Protein AF-A0A8H7SNB1-F1 (afdb_monomer)

Sequence (546 aa):
MLSEKTIDQMPLPWLPLPITQSSLSDVARQRYDGPSFDQEWKDLRFIPWQFFYLDYHHLQQDIVYGNIVKRLETEWNKVYEFYILKRGEIERRIESTRTTRNEQELKTLVIDIHQLYHFAKLNYCGFLRLFMQYDRLFGSNTAKNMSFRKKKQVHPLSNSNSSCTLSTMSSCETALSTQLGLPKHEKTIKKYWVHPDNIVEVMLFMSTNKMVLQDQSNNPSSTYTAVDEVGHPQGIKSKLAAKSTQSIHHIEANPAKEPTGRLKVTTTYMDTVDLNDYTDRIICKPIKTTRVREFETINSKEEKDTYISVEQKVYYNGQQNHTYKGYKGFGKEPQQNYDPSEQHDWIQQRVWLKSKHVEQWINGDYSISNVLNKPSCQYRTDGLPTITTRDKNRMENTCLQMQNELHNQIKTPILKTTQYRTVYTSNKVTVSIDTDISISSGKELIRFPYCIVQVEQSSQPEPDWIRTFTCNAMLEPVHDFSLYLHGVGTLLDDRVHVFPSWFSKMEILDIRHTEYRGSLLFVEEEKATSEIQILLLLSLLATKMK

Radius of gyration: 26.63 Å; Cα contacts (8 Å, |Δi|>4): 645; chains: 1; bounding box: 65×70×78 Å

Mean predicted aligned error: 14.79 Å

Organism: NCBI:txid101142

Structure (mmCIF, N/CA/C/O backbone):
data_AF-A0A8H7SNB1-F1
#
_entry.id   AF-A0A8H7SNB1-F1
#
loop_
_atom_site.group_PDB
_atom_site.id
_atom_site.type_symbol
_atom_site.label_atom_id
_atom_site.label_alt_id
_atom_site.label_comp_id
_atom_site.label_asym_id
_atom_site.label_entity_id
_atom_site.label_seq_id
_atom_site.pdbx_PDB_ins_code
_atom_site.Cartn_x
_atom_site.Cartn_y
_atom_site.Cartn_z
_atom_site.occupancy
_atom_site.B_iso_or_equiv
_atom_site.auth_seq_id
_atom_site.auth_comp_id
_atom_site.auth_asym_id
_atom_site.auth_atom_id
_atom_site.pdbx_PDB_model_num
ATOM 1 N N . MET A 1 1 ? 27.249 13.921 9.015 1.00 33.84 1 MET A N 1
ATOM 2 C CA . MET A 1 1 ? 26.714 12.615 9.476 1.00 33.84 1 MET A CA 1
ATOM 3 C C . MET A 1 1 ? 25.543 12.199 8.582 1.00 33.84 1 MET A C 1
ATOM 5 O O . MET A 1 1 ? 24.408 12.187 9.033 1.00 33.84 1 MET A O 1
ATOM 9 N N . LEU A 1 2 ? 25.811 11.955 7.294 1.00 38.81 2 LEU A N 1
ATOM 10 C CA . LEU A 1 2 ? 24.804 11.926 6.218 1.00 38.81 2 LEU A CA 1
ATOM 11 C C . LEU A 1 2 ? 24.776 10.609 5.413 1.00 38.81 2 LEU A C 1
ATOM 13 O O . LEU A 1 2 ? 23.837 10.398 4.657 1.00 38.81 2 LEU A O 1
ATOM 17 N N . SER A 1 3 ? 25.778 9.732 5.550 1.00 46.28 3 SER A N 1
ATOM 18 C CA . SER A 1 3 ? 26.005 8.651 4.578 1.00 46.28 3 SER A CA 1
ATOM 19 C C . SER A 1 3 ? 25.437 7.296 4.992 1.00 46.28 3 SER A C 1
ATOM 21 O O . SER A 1 3 ? 24.717 6.683 4.219 1.00 46.28 3 SER A O 1
ATOM 23 N N . GLU A 1 4 ? 25.714 6.839 6.212 1.00 40.28 4 GLU A N 1
ATOM 24 C CA . GLU A 1 4 ? 25.481 5.438 6.594 1.00 40.28 4 GLU A CA 1
ATOM 25 C C . GLU A 1 4 ? 23.987 5.083 6.602 1.00 40.28 4 GLU A C 1
ATOM 27 O O . GLU A 1 4 ? 23.561 4.147 5.937 1.00 40.28 4 GLU A O 1
ATOM 32 N N . LYS A 1 5 ? 23.160 5.929 7.233 1.00 47.19 5 LYS A N 1
ATOM 33 C CA . LYS A 1 5 ? 21.711 5.706 7.288 1.00 47.19 5 LYS A CA 1
ATOM 34 C C . LYS A 1 5 ? 21.010 5.883 5.950 1.00 47.19 5 LYS A C 1
ATOM 36 O O . LYS A 1 5 ? 19.966 5.288 5.803 1.00 47.19 5 LYS A O 1
ATOM 41 N N . THR A 1 6 ? 21.499 6.711 5.031 1.00 52.19 6 THR A N 1
ATOM 42 C CA . THR A 1 6 ? 20.828 6.971 3.740 1.00 52.19 6 THR A CA 1
ATOM 43 C C . THR A 1 6 ? 21.035 5.815 2.768 1.00 52.19 6 THR A C 1
ATOM 45 O O . THR A 1 6 ? 20.132 5.435 2.027 1.00 52.19 6 THR A O 1
ATOM 48 N N . ILE A 1 7 ? 22.234 5.239 2.813 1.00 50.09 7 ILE A N 1
ATOM 49 C CA . ILE A 1 7 ? 22.653 4.095 2.012 1.00 50.09 7 ILE A CA 1
ATOM 50 C C . ILE A 1 7 ? 21.791 2.864 2.301 1.00 50.09 7 ILE A C 1
ATOM 52 O O . ILE A 1 7 ? 21.286 2.241 1.370 1.00 50.09 7 ILE A O 1
ATOM 56 N N . ASP A 1 8 ? 21.547 2.568 3.578 1.00 50.00 8 ASP A N 1
ATOM 57 C CA . ASP A 1 8 ? 20.754 1.402 3.992 1.00 50.00 8 ASP A CA 1
ATOM 58 C C . ASP A 1 8 ? 19.264 1.504 3.592 1.00 50.00 8 ASP A C 1
ATOM 60 O O . ASP A 1 8 ? 18.496 0.567 3.791 1.00 50.00 8 ASP A O 1
ATOM 64 N N . GLN A 1 9 ? 18.837 2.645 3.038 1.00 54.03 9 GLN A N 1
ATOM 65 C CA . GLN A 1 9 ? 17.448 2.955 2.670 1.00 54.03 9 GLN A CA 1
ATOM 66 C C . GLN A 1 9 ? 17.226 3.017 1.161 1.00 54.03 9 GLN A C 1
ATOM 68 O O . GLN A 1 9 ? 16.135 3.376 0.707 1.00 54.03 9 GLN A O 1
ATOM 73 N N . MET A 1 10 ? 18.264 2.739 0.373 1.00 59.09 10 MET A N 1
ATOM 74 C CA . MET A 1 10 ? 18.165 2.757 -1.077 1.00 59.09 10 MET A CA 1
ATOM 75 C C . MET A 1 10 ? 17.344 1.559 -1.567 1.00 59.09 10 MET A C 1
ATOM 77 O O . MET A 1 10 ? 17.513 0.449 -1.063 1.00 59.09 10 MET A O 1
ATOM 81 N N . PRO A 1 11 ? 16.478 1.737 -2.579 1.00 53.72 11 PRO A N 1
ATOM 82 C CA . PRO A 1 11 ? 15.533 0.712 -3.021 1.00 53.72 11 PRO A CA 1
ATOM 83 C C . PRO A 1 11 ? 16.190 -0.438 -3.808 1.00 53.72 11 PRO A C 1
ATOM 85 O O . PRO A 1 11 ? 15.500 -1.157 -4.524 1.00 53.72 11 PRO A O 1
ATOM 88 N N . LEU A 1 12 ? 17.508 -0.649 -3.699 1.00 55.16 12 LEU A N 1
ATOM 89 C CA . LEU A 1 12 ? 18.220 -1.719 -4.409 1.00 55.16 12 LEU A CA 1
ATOM 90 C C . LEU A 1 12 ? 17.665 -3.129 -4.153 1.00 55.16 12 LEU A C 1
ATOM 92 O O . LEU A 1 12 ? 17.564 -3.885 -5.120 1.00 55.16 12 LEU A O 1
ATOM 96 N N . PRO A 1 13 ? 17.228 -3.501 -2.930 1.00 48.88 13 PRO A N 1
ATOM 97 C CA . PRO A 1 13 ? 16.594 -4.800 -2.705 1.00 48.88 13 PRO A CA 1
ATOM 98 C C . PRO A 1 13 ? 15.229 -4.936 -3.402 1.00 48.88 13 PRO A C 1
ATOM 100 O O . PRO A 1 13 ? 14.665 -6.028 -3.446 1.00 48.88 13 PRO A O 1
ATOM 103 N N . TRP A 1 14 ? 14.661 -3.824 -3.880 1.00 48.59 14 TRP A N 1
ATOM 104 C CA . TRP A 1 14 ? 13.308 -3.715 -4.435 1.00 48.59 14 TRP A CA 1
ATOM 105 C C . TRP A 1 14 ? 13.299 -3.403 -5.925 1.00 48.59 14 TRP A C 1
ATOM 107 O O . TRP A 1 14 ? 12.234 -3.470 -6.535 1.00 48.59 14 TRP A O 1
ATOM 117 N N . LEU A 1 15 ? 14.452 -3.056 -6.503 1.00 54.25 15 LEU A N 1
ATOM 118 C CA . LEU A 1 15 ? 14.613 -2.942 -7.942 1.00 54.25 15 LEU A CA 1
ATOM 119 C C . LEU A 1 15 ? 14.176 -4.282 -8.530 1.00 54.25 15 LEU A C 1
ATOM 121 O O . LEU A 1 15 ? 14.821 -5.301 -8.253 1.00 54.25 15 LEU A O 1
ATOM 125 N N . PRO A 1 16 ? 13.042 -4.320 -9.251 1.00 45.22 16 PRO A N 1
ATOM 126 C CA . PRO A 1 16 ? 12.511 -5.576 -9.715 1.00 45.22 16 PRO A CA 1
ATOM 127 C C . PRO A 1 16 ? 13.561 -6.174 -10.641 1.00 45.22 16 PRO A C 1
ATOM 129 O O . PRO A 1 16 ? 13.802 -5.682 -11.740 1.00 45.22 16 PRO A O 1
ATOM 132 N N . LEU A 1 17 ? 14.168 -7.282 -10.216 1.00 42.25 17 LEU A N 1
ATOM 133 C CA . LEU A 1 17 ? 14.516 -8.278 -11.207 1.00 42.25 17 LEU A CA 1
ATOM 134 C C . LEU A 1 17 ? 13.195 -8.590 -11.933 1.00 42.25 17 LEU A C 1
ATOM 136 O O . LEU A 1 17 ? 12.151 -8.678 -11.273 1.00 42.25 17 LEU A O 1
ATOM 140 N N . PRO A 1 18 ? 13.185 -8.714 -13.262 1.00 37.28 18 PRO A N 1
ATOM 141 C CA . PRO A 1 18 ? 11.993 -9.095 -14.004 1.00 37.28 18 PRO A CA 1
ATOM 142 C C . PRO A 1 18 ? 11.629 -10.561 -13.701 1.00 37.28 18 PRO A C 1
ATOM 144 O O . PRO A 1 18 ? 11.776 -11.432 -14.547 1.00 37.28 18 PRO A O 1
ATOM 147 N N . ILE A 1 19 ? 11.203 -10.862 -12.470 1.00 36.16 19 ILE A N 1
ATOM 148 C CA . ILE A 1 19 ? 10.857 -12.215 -12.014 1.00 36.16 19 ILE A CA 1
ATOM 149 C C . ILE A 1 19 ? 9.341 -12.382 -11.914 1.00 36.16 19 ILE A C 1
ATOM 151 O O . ILE A 1 19 ? 8.824 -13.465 -12.171 1.00 36.16 19 ILE A O 1
ATOM 155 N N . THR A 1 20 ? 8.591 -11.326 -11.578 1.00 37.16 20 THR A N 1
ATOM 156 C CA . THR A 1 20 ? 7.128 -11.408 -11.484 1.00 37.16 20 THR A CA 1
ATOM 157 C C . THR A 1 20 ? 6.469 -10.786 -12.709 1.00 37.16 20 THR A C 1
ATOM 159 O O . THR A 1 20 ? 6.190 -9.592 -12.789 1.00 37.16 20 THR A O 1
ATOM 162 N N . GLN A 1 21 ? 6.150 -11.664 -13.661 1.00 36.19 21 GLN A N 1
ATOM 163 C CA . GLN A 1 21 ? 5.375 -11.397 -14.875 1.00 36.19 21 GLN A CA 1
ATOM 164 C C . GLN A 1 21 ? 4.120 -10.537 -14.622 1.00 36.19 21 GLN A C 1
ATOM 166 O O . GLN A 1 21 ? 3.699 -9.794 -15.499 1.00 36.19 21 GLN A O 1
ATOM 171 N N . SER A 1 22 ? 3.518 -10.594 -13.427 1.00 38.47 22 SER A N 1
ATOM 172 C CA . SER A 1 22 ? 2.192 -10.030 -13.169 1.00 38.47 22 SER A CA 1
ATOM 173 C C . SER A 1 22 ? 2.119 -8.507 -13.032 1.00 38.47 22 SER A C 1
ATOM 175 O O . SER A 1 22 ? 1.107 -7.952 -13.429 1.00 38.47 22 SER A O 1
ATOM 177 N N . SER A 1 23 ? 3.117 -7.830 -12.452 1.00 41.94 23 SER A N 1
ATOM 178 C CA . SER A 1 23 ? 3.017 -6.375 -12.200 1.00 41.94 23 SER A CA 1
ATOM 179 C C . SER A 1 23 ? 3.341 -5.575 -13.462 1.00 41.94 23 SER A C 1
ATOM 181 O O . SER A 1 23 ? 2.677 -4.598 -13.786 1.00 41.94 23 SER A O 1
ATOM 183 N N . LEU A 1 24 ? 4.310 -6.061 -14.236 1.00 44.28 24 LEU A N 1
ATOM 184 C CA . LEU A 1 24 ? 4.714 -5.448 -15.496 1.00 44.28 24 LEU A CA 1
ATOM 185 C C . LEU A 1 24 ? 3.775 -5.824 -16.663 1.00 44.28 24 LEU A C 1
ATOM 187 O O . LEU A 1 24 ? 3.630 -5.045 -17.604 1.00 44.28 24 LEU A O 1
ATOM 191 N N . SER A 1 25 ? 3.072 -6.967 -16.584 1.00 46.91 25 SER A N 1
ATOM 192 C CA . SER A 1 25 ? 1.984 -7.302 -17.522 1.00 46.91 25 SER A CA 1
ATOM 193 C C . SER A 1 25 ? 0.798 -6.350 -17.425 1.00 46.91 25 SER A C 1
ATOM 195 O O . SER A 1 25 ? 0.191 -6.033 -18.447 1.00 46.91 25 SER A O 1
ATOM 197 N N . ASP A 1 26 ? 0.466 -5.886 -16.221 1.00 44.69 26 ASP A N 1
ATOM 198 C CA . ASP A 1 26 ? -0.643 -4.952 -16.020 1.00 44.69 26 ASP A CA 1
ATOM 199 C C . ASP A 1 26 ? -0.287 -3.550 -16.552 1.00 44.69 26 ASP A C 1
ATOM 201 O O . ASP A 1 26 ? -1.111 -2.934 -17.231 1.00 44.69 26 ASP A O 1
ATOM 205 N N . VAL A 1 27 ? 0.967 -3.109 -16.368 1.00 44.31 27 VAL A N 1
ATOM 206 C CA . VAL A 1 27 ? 1.510 -1.868 -16.960 1.00 44.31 27 VAL A CA 1
ATOM 207 C C . VAL A 1 27 ? 1.521 -1.943 -18.492 1.00 44.31 27 VAL A C 1
ATOM 209 O O . VAL A 1 27 ? 1.038 -1.036 -19.166 1.00 44.31 27 VAL A O 1
ATOM 212 N N . ALA A 1 28 ? 1.983 -3.048 -19.084 1.00 42.44 28 ALA A N 1
ATOM 213 C CA . ALA A 1 28 ? 2.011 -3.186 -20.542 1.00 42.44 28 ALA A CA 1
ATOM 214 C C . ALA A 1 28 ? 0.620 -3.311 -21.187 1.00 42.44 28 ALA A C 1
ATOM 216 O O . ALA A 1 28 ? 0.442 -2.891 -22.332 1.00 42.44 28 ALA A O 1
ATOM 217 N N . ARG A 1 29 ? -0.380 -3.852 -20.473 1.00 46.44 29 ARG A N 1
ATOM 218 C CA . ARG A 1 29 ? -1.775 -3.906 -20.950 1.00 46.44 29 ARG A CA 1
ATOM 219 C C . ARG A 1 29 ? -2.447 -2.535 -20.976 1.00 46.44 29 ARG A C 1
ATOM 221 O O . ARG A 1 29 ? -3.262 -2.304 -21.861 1.00 46.44 29 ARG A O 1
ATOM 228 N N . GLN A 1 30 ? -2.121 -1.643 -20.039 1.00 46.19 30 GLN A N 1
ATOM 229 C CA . GLN A 1 30 ? -2.705 -0.295 -19.980 1.00 4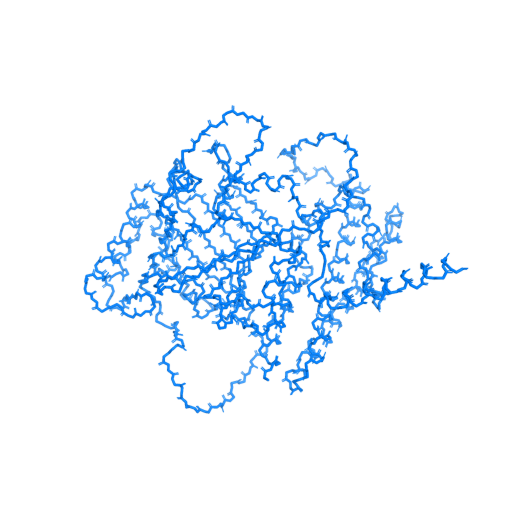6.19 30 GLN A CA 1
ATOM 230 C C . GLN A 1 30 ? -2.202 0.630 -21.101 1.00 46.19 30 GLN A C 1
ATOM 232 O O . GLN A 1 30 ? -2.897 1.567 -21.477 1.00 46.19 30 GLN A O 1
ATOM 237 N N . ARG A 1 31 ? -1.035 0.345 -21.695 1.00 50.88 31 ARG A N 1
ATOM 238 C CA . ARG A 1 31 ? -0.403 1.191 -22.725 1.00 50.88 31 ARG A CA 1
ATOM 239 C C . ARG A 1 31 ? -0.746 0.822 -24.176 1.00 50.88 31 ARG A C 1
ATOM 241 O O . ARG A 1 31 ? 0.037 1.119 -25.086 1.00 50.88 31 ARG A O 1
ATOM 248 N N . TYR A 1 32 ? -1.861 0.129 -24.404 1.00 50.22 32 TYR A N 1
ATOM 249 C CA . TYR A 1 32 ? -2.236 -0.336 -25.742 1.00 50.22 32 TYR A CA 1
ATOM 250 C C . TYR A 1 32 ? -2.928 0.738 -26.607 1.00 50.22 32 TYR A C 1
ATOM 252 O O . TYR A 1 32 ? -2.901 0.621 -27.828 1.00 50.22 32 TYR A O 1
ATOM 260 N N . ASP A 1 33 ? -3.440 1.815 -25.996 1.00 44.59 33 ASP A N 1
ATOM 261 C CA . ASP A 1 33 ? -4.345 2.769 -26.665 1.00 44.59 33 ASP A CA 1
ATOM 262 C C . ASP A 1 33 ? -3.799 4.216 -26.813 1.00 44.59 33 ASP A C 1
ATOM 264 O O . ASP A 1 33 ? -4.556 5.127 -27.137 1.00 44.59 33 ASP A O 1
ATOM 268 N N . GLY A 1 34 ? -2.494 4.458 -26.608 1.00 48.12 34 GLY A N 1
ATOM 269 C CA . GLY A 1 34 ? -1.865 5.791 -26.740 1.00 48.12 34 GLY A CA 1
ATOM 270 C C . GLY A 1 34 ? -0.957 5.962 -27.977 1.00 48.12 34 GLY A C 1
ATOM 271 O O . GLY A 1 34 ? -0.494 4.961 -28.531 1.00 48.12 34 GLY A O 1
ATOM 272 N N . PRO A 1 35 ? -0.667 7.207 -28.423 1.00 45.50 35 PRO A N 1
ATOM 273 C CA . PRO A 1 35 ? 0.264 7.475 -29.523 1.00 45.50 35 PRO A CA 1
ATOM 274 C C . PRO A 1 35 ? 1.656 6.878 -29.245 1.00 45.50 35 PRO A C 1
ATOM 276 O O . PRO A 1 35 ? 2.110 6.817 -28.107 1.00 45.50 35 PRO A O 1
ATOM 279 N N . SER A 1 36 ? 2.274 6.376 -30.319 1.00 65.00 36 SER A N 1
ATOM 280 C CA . SER A 1 36 ? 3.206 5.241 -30.349 1.00 65.00 36 SER A CA 1
ATOM 281 C C . SER A 1 36 ? 4.291 5.204 -29.260 1.00 65.00 36 SER A C 1
ATOM 283 O O . SER A 1 36 ? 5.130 6.096 -29.166 1.00 65.00 36 SER A O 1
ATOM 285 N N . PHE A 1 37 ? 4.362 4.077 -28.543 1.00 70.62 37 PHE A N 1
ATOM 286 C CA . PHE A 1 37 ? 5.494 3.663 -27.701 1.00 70.62 37 PHE A CA 1
ATOM 287 C C . PHE A 1 37 ? 6.864 3.819 -28.375 1.00 70.62 37 PHE A C 1
ATOM 289 O O . PHE A 1 37 ? 7.864 3.937 -27.683 1.00 70.62 37 PHE A O 1
ATOM 296 N N . ASP A 1 38 ? 6.933 3.864 -29.705 1.00 72.69 38 ASP A N 1
ATOM 297 C CA . ASP A 1 38 ? 8.175 4.129 -30.434 1.00 72.69 38 ASP A CA 1
ATOM 298 C C . ASP A 1 38 ? 8.764 5.509 -30.103 1.00 72.69 38 ASP A C 1
ATOM 300 O O . ASP A 1 38 ? 9.984 5.677 -30.124 1.00 72.69 38 ASP A O 1
ATOM 304 N N . GLN A 1 39 ? 7.915 6.498 -29.807 1.00 74.44 39 GLN A N 1
ATOM 305 C CA . GLN A 1 39 ? 8.347 7.824 -29.372 1.00 74.44 39 GLN A CA 1
ATOM 306 C C . GLN A 1 39 ? 8.823 7.779 -27.916 1.00 74.44 39 GLN A C 1
ATOM 308 O O . GLN A 1 39 ? 9.933 8.211 -27.621 1.00 74.44 39 GLN A O 1
ATOM 313 N N . GLU A 1 40 ? 8.049 7.134 -27.039 1.00 72.56 40 GLU A N 1
ATOM 314 C CA . GLU A 1 40 ? 8.422 6.901 -25.638 1.00 72.56 40 GLU A CA 1
ATOM 315 C C . GLU A 1 40 ? 9.772 6.161 -25.524 1.00 72.56 40 GLU A C 1
ATOM 317 O O . GLU A 1 40 ? 10.650 6.543 -24.750 1.00 72.56 40 GLU A O 1
ATOM 322 N N . TRP A 1 41 ? 9.982 5.144 -26.365 1.00 79.56 41 TRP A N 1
ATOM 323 C CA . TRP A 1 41 ? 11.225 4.385 -26.472 1.00 79.56 41 TRP A CA 1
ATOM 324 C C . TRP A 1 41 ? 12.416 5.254 -26.869 1.00 79.56 41 TRP A C 1
ATOM 326 O O . TRP A 1 41 ? 13.541 5.001 -26.444 1.00 79.56 41 TRP A O 1
ATOM 336 N N . LYS A 1 42 ? 12.210 6.259 -27.721 1.00 79.75 42 LYS A N 1
ATOM 337 C CA . LYS A 1 42 ? 13.286 7.168 -28.126 1.00 79.75 42 LYS A CA 1
ATOM 338 C C . LYS A 1 42 ? 13.618 8.150 -27.014 1.00 79.75 42 LYS A C 1
ATOM 340 O O . LYS A 1 42 ? 14.805 8.322 -26.739 1.00 79.75 42 LYS A O 1
ATOM 345 N N . ASP A 1 43 ? 12.592 8.720 -26.393 1.00 77.62 43 ASP A N 1
ATOM 346 C CA . ASP A 1 43 ? 12.710 9.849 -25.472 1.00 77.62 43 ASP A CA 1
ATOM 347 C C . ASP A 1 43 ? 13.194 9.427 -24.078 1.00 77.62 43 ASP A C 1
ATOM 349 O O . ASP A 1 43 ? 13.999 10.127 -23.470 1.00 77.62 43 ASP A O 1
ATOM 353 N N . LEU A 1 44 ? 12.780 8.254 -23.585 1.00 78.94 44 LEU A N 1
ATOM 354 C CA . LEU A 1 44 ? 13.136 7.780 -22.239 1.00 78.94 44 LEU A CA 1
ATOM 355 C C . LEU A 1 44 ? 14.496 7.067 -22.157 1.00 78.94 44 LEU A C 1
ATOM 357 O O . LEU A 1 44 ? 14.889 6.603 -21.084 1.00 78.94 44 LEU A O 1
ATOM 361 N N . ARG A 1 45 ? 15.230 6.936 -23.269 1.00 83.38 45 ARG A N 1
ATOM 362 C CA . ARG A 1 45 ? 16.541 6.276 -23.254 1.00 83.38 45 ARG A CA 1
ATOM 363 C C . ARG A 1 45 ? 17.599 7.170 -22.642 1.00 83.38 45 ARG A C 1
ATOM 365 O O . ARG A 1 45 ? 17.910 8.248 -23.143 1.00 83.38 45 ARG A O 1
ATOM 372 N N . PHE A 1 46 ? 18.283 6.620 -21.650 1.00 88.00 46 PHE A N 1
ATOM 373 C CA . PHE A 1 46 ? 19.520 7.204 -21.167 1.00 88.00 46 PHE A CA 1
ATOM 374 C C . PHE A 1 46 ? 20.641 7.017 -22.202 1.00 88.00 46 PHE A C 1
ATOM 376 O O . PHE A 1 46 ? 21.194 5.924 -22.353 1.00 88.00 46 PHE A O 1
ATOM 383 N N . ILE A 1 47 ? 20.964 8.094 -22.925 1.00 85.88 47 ILE A N 1
ATOM 384 C CA . ILE A 1 47 ? 21.914 8.106 -24.053 1.00 85.88 47 ILE A CA 1
ATOM 385 C C . ILE A 1 47 ? 23.269 7.462 -23.706 1.00 85.88 47 ILE A C 1
ATOM 387 O O . ILE A 1 47 ? 23.752 6.664 -24.514 1.00 85.88 47 ILE A O 1
ATOM 391 N N . PRO A 1 48 ? 23.878 7.694 -22.524 1.00 91.56 48 PRO A N 1
ATOM 392 C CA . PRO A 1 48 ? 25.147 7.052 -22.177 1.00 91.56 48 PRO A CA 1
ATOM 393 C C . PRO A 1 48 ? 25.110 5.517 -22.184 1.00 91.56 48 PRO A C 1
ATOM 395 O O . PRO A 1 48 ? 26.156 4.888 -22.330 1.00 91.56 48 PRO A O 1
ATOM 398 N N . TRP A 1 49 ? 23.933 4.896 -22.050 1.00 92.38 49 TRP A N 1
ATOM 399 C CA . TRP A 1 49 ? 23.759 3.438 -22.071 1.00 92.38 49 TRP A CA 1
ATOM 400 C C . TRP A 1 49 ? 23.061 2.930 -23.339 1.00 92.38 49 TRP A C 1
ATOM 402 O O . TRP A 1 49 ? 22.644 1.7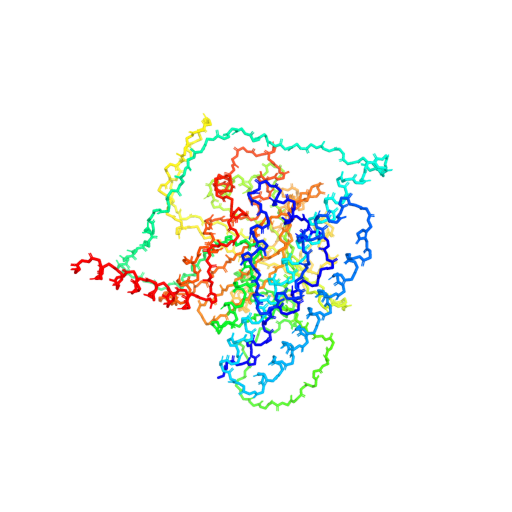74 -23.380 1.00 92.38 49 TRP A O 1
ATOM 412 N N . GLN A 1 50 ? 22.954 3.751 -24.391 1.00 90.75 50 GLN A N 1
ATOM 413 C CA . GLN A 1 50 ? 22.194 3.449 -25.614 1.00 90.75 50 GLN A CA 1
ATOM 414 C C . GLN A 1 50 ? 22.482 2.067 -26.228 1.00 90.75 50 GLN A C 1
ATOM 416 O O . GLN A 1 50 ? 21.562 1.414 -26.707 1.00 90.75 50 GLN A O 1
ATOM 421 N N . PHE A 1 51 ? 23.736 1.602 -26.181 1.00 90.75 51 PHE A N 1
ATOM 422 C CA . PHE A 1 51 ? 24.158 0.325 -26.770 1.00 90.75 51 PHE A CA 1
ATOM 423 C C . PHE A 1 51 ? 23.625 -0.902 -26.021 1.00 90.75 51 PHE A C 1
ATOM 425 O O . PHE A 1 51 ? 23.487 -1.976 -26.607 1.00 90.75 51 PHE A O 1
ATOM 432 N N . PHE A 1 52 ? 23.328 -0.747 -24.732 1.00 92.62 52 PHE A N 1
ATOM 433 C CA . PHE A 1 52 ? 22.860 -1.830 -23.873 1.00 92.62 52 PHE A CA 1
ATOM 434 C C . PHE A 1 52 ? 21.338 -1.957 -23.864 1.00 92.62 52 PHE A C 1
ATOM 436 O O . PHE A 1 52 ? 20.826 -2.971 -23.400 1.00 92.62 52 PHE A O 1
ATOM 443 N N . TYR A 1 53 ? 20.615 -0.966 -24.396 1.00 91.69 53 TYR A N 1
ATOM 444 C CA . TYR A 1 53 ? 19.176 -1.083 -24.605 1.00 91.69 53 TYR A CA 1
ATOM 445 C C . TYR A 1 53 ? 18.857 -2.134 -25.675 1.00 91.69 53 TYR A C 1
ATOM 447 O O . TYR A 1 53 ? 19.643 -2.409 -26.587 1.00 91.69 53 TYR A O 1
ATOM 455 N N . LEU A 1 54 ? 17.664 -2.702 -25.555 1.00 88.19 54 LEU A N 1
ATOM 456 C CA . LEU A 1 54 ? 17.036 -3.582 -26.521 1.00 88.19 54 LEU A CA 1
ATOM 457 C C . LEU A 1 54 ? 16.983 -2.905 -27.890 1.00 88.19 54 LEU A C 1
ATOM 459 O O . LEU A 1 54 ? 16.576 -1.747 -28.030 1.00 88.19 54 LEU A O 1
ATOM 463 N N . ASP A 1 55 ? 17.326 -3.654 -28.923 1.00 89.69 55 ASP A N 1
ATOM 464 C CA . ASP A 1 55 ? 17.193 -3.208 -30.302 1.00 89.69 55 ASP A CA 1
ATOM 465 C C . ASP A 1 55 ? 15.736 -3.312 -30.792 1.00 89.69 55 ASP A C 1
ATOM 467 O O . ASP A 1 55 ? 15.396 -4.059 -31.712 1.00 89.69 55 ASP A O 1
ATOM 471 N N . TYR A 1 56 ? 14.847 -2.583 -30.111 1.00 86.94 56 TYR A N 1
ATOM 472 C CA . TYR A 1 56 ? 13.398 -2.712 -30.242 1.00 86.94 56 TYR A CA 1
ATOM 473 C C . TYR A 1 56 ? 12.915 -2.489 -31.681 1.00 86.94 56 TYR A C 1
ATOM 475 O O . TYR A 1 56 ? 12.126 -3.281 -32.185 1.00 86.94 56 TYR A O 1
ATOM 483 N N . HIS A 1 57 ? 13.429 -1.464 -32.369 1.00 85.00 57 HIS A N 1
ATOM 484 C CA . HIS A 1 57 ? 12.986 -1.113 -33.721 1.00 85.00 57 HIS A CA 1
ATOM 485 C C . HIS A 1 57 ? 13.302 -2.211 -34.749 1.00 85.00 57 HIS A C 1
ATOM 487 O O . HIS A 1 57 ? 12.438 -2.576 -35.544 1.00 85.00 57 HIS A O 1
ATOM 493 N N . HIS A 1 58 ? 14.515 -2.773 -34.731 1.00 86.38 58 HIS A N 1
ATOM 494 C CA . HIS A 1 58 ? 14.856 -3.853 -35.659 1.00 86.38 58 HIS A CA 1
ATOM 495 C C . HIS A 1 58 ? 14.158 -5.163 -35.278 1.00 86.38 58 HIS A C 1
ATOM 497 O O . HIS A 1 58 ? 13.672 -5.866 -36.157 1.00 86.38 58 HIS A O 1
ATOM 503 N N . LEU A 1 59 ? 14.031 -5.475 -33.984 1.00 86.56 59 LEU A N 1
ATOM 504 C CA . LEU A 1 59 ? 13.290 -6.660 -33.538 1.00 86.56 59 LEU A CA 1
ATOM 505 C C . LEU A 1 59 ? 11.808 -6.604 -33.928 1.00 86.56 59 LEU A C 1
ATOM 507 O O . LEU A 1 59 ? 11.240 -7.615 -34.330 1.00 86.56 59 LEU A O 1
ATOM 511 N N . GLN A 1 60 ? 11.183 -5.431 -33.849 1.00 83.88 60 GLN A N 1
ATOM 512 C CA . GLN A 1 60 ? 9.791 -5.231 -34.252 1.00 83.88 60 GLN A CA 1
ATOM 513 C C . GLN A 1 60 ? 9.571 -5.549 -35.740 1.00 83.88 60 GLN A C 1
ATOM 515 O O . GLN A 1 60 ? 8.536 -6.118 -36.096 1.00 83.88 60 GLN A O 1
ATOM 520 N N . GLN A 1 61 ? 10.540 -5.209 -36.598 1.00 82.62 61 GLN A N 1
ATOM 521 C CA . GLN A 1 61 ? 10.529 -5.548 -38.024 1.00 82.62 61 GLN A CA 1
ATOM 522 C C . GLN A 1 61 ? 10.788 -7.043 -38.241 1.00 82.62 61 GLN A C 1
ATOM 524 O O . GLN A 1 61 ? 10.044 -7.705 -38.964 1.00 82.62 61 GLN A O 1
ATOM 529 N N . ASP A 1 62 ? 11.797 -7.588 -37.565 1.00 83.12 62 ASP A N 1
ATOM 530 C CA . ASP A 1 62 ? 12.217 -8.985 -37.676 1.00 83.12 62 ASP A CA 1
ATOM 531 C C . ASP A 1 62 ? 11.143 -9.989 -37.242 1.00 83.12 62 ASP A C 1
ATOM 533 O O . ASP A 1 62 ? 11.092 -11.104 -37.768 1.00 83.12 62 ASP A O 1
ATOM 537 N N . ILE A 1 63 ? 10.270 -9.612 -36.299 1.00 79.75 63 ILE A N 1
ATOM 538 C CA . ILE A 1 63 ? 9.207 -10.485 -35.776 1.00 79.75 63 ILE A CA 1
ATOM 539 C C . ILE A 1 63 ? 8.303 -10.985 -36.908 1.00 79.75 63 ILE A C 1
ATOM 541 O O . ILE A 1 63 ? 7.826 -12.118 -36.859 1.00 79.75 63 ILE A O 1
ATOM 545 N N . VAL A 1 64 ? 8.108 -10.172 -37.948 1.00 74.94 64 VAL A N 1
ATOM 546 C CA . VAL A 1 64 ? 7.286 -10.516 -39.115 1.00 74.94 64 VAL A CA 1
ATOM 547 C C . VAL A 1 64 ? 7.906 -11.659 -39.934 1.00 74.94 64 VAL A C 1
ATOM 549 O O . VAL A 1 64 ? 7.179 -12.423 -40.563 1.00 74.94 64 VAL A O 1
ATOM 552 N N . TYR A 1 65 ? 9.231 -11.831 -39.890 1.00 74.75 65 TYR A N 1
ATOM 553 C CA . TYR A 1 65 ? 9.979 -12.779 -40.727 1.00 74.75 65 TYR A CA 1
ATOM 554 C C . TYR A 1 65 ? 10.282 -14.130 -40.041 1.00 74.75 65 TYR A C 1
ATOM 556 O O . TYR A 1 65 ? 10.893 -15.008 -40.648 1.00 74.75 65 TYR A O 1
ATOM 564 N N . GLY A 1 66 ? 9.834 -14.339 -38.795 1.00 62.16 66 GLY A N 1
ATOM 565 C CA . GLY A 1 66 ? 9.689 -15.672 -38.182 1.00 62.16 66 GLY A CA 1
ATOM 566 C C . GLY A 1 66 ? 10.926 -16.314 -37.528 1.00 62.16 66 GLY A C 1
ATOM 567 O O . GLY A 1 66 ? 10.773 -17.341 -36.872 1.00 62.16 66 GLY A O 1
ATOM 568 N N . ASN A 1 67 ? 12.130 -15.731 -37.615 1.00 69.00 67 ASN A N 1
ATOM 569 C CA . ASN A 1 67 ? 13.352 -16.280 -36.988 1.00 69.00 67 ASN A CA 1
ATOM 570 C C . ASN A 1 67 ? 13.917 -15.378 -35.870 1.00 69.00 67 ASN A C 1
ATOM 572 O O . ASN A 1 67 ? 15.100 -15.048 -35.838 1.00 69.00 67 ASN A O 1
ATOM 576 N N . ILE A 1 68 ? 13.042 -14.948 -34.957 1.00 81.75 68 ILE A N 1
ATOM 577 C CA . ILE A 1 68 ? 13.340 -13.925 -33.939 1.00 81.75 68 ILE A CA 1
ATOM 578 C C . ILE A 1 68 ? 13.927 -14.501 -32.635 1.00 81.75 68 ILE A C 1
ATOM 580 O O . ILE A 1 68 ? 14.640 -13.805 -31.918 1.00 81.75 68 ILE A O 1
ATOM 584 N N . VAL A 1 69 ? 13.669 -15.777 -32.317 1.00 77.44 69 VAL A N 1
ATOM 585 C CA . VAL A 1 69 ? 13.928 -16.352 -30.977 1.00 77.44 69 VAL A CA 1
ATOM 586 C C . VAL A 1 69 ? 15.393 -16.213 -30.550 1.00 77.44 69 VAL A C 1
ATOM 588 O O . VAL A 1 69 ? 15.666 -15.701 -29.469 1.00 77.44 69 VAL A O 1
ATOM 591 N N . LYS A 1 70 ? 16.342 -16.577 -31.424 1.00 81.94 70 LYS A N 1
ATOM 592 C CA . LYS A 1 70 ? 17.784 -16.460 -31.132 1.00 81.94 70 LYS A CA 1
ATOM 593 C C . LYS A 1 70 ? 18.230 -15.007 -30.937 1.00 81.94 70 LYS A C 1
ATOM 595 O O . LYS A 1 70 ? 19.101 -14.729 -30.114 1.00 81.94 70 LYS A O 1
ATOM 600 N N . ARG A 1 71 ? 17.636 -14.071 -31.689 1.00 84.56 71 ARG A N 1
ATOM 601 C CA . ARG A 1 71 ? 17.941 -12.637 -31.577 1.00 84.56 71 ARG A CA 1
ATOM 602 C C . ARG A 1 71 ? 17.373 -12.064 -30.277 1.00 84.56 71 ARG A C 1
ATOM 604 O O . ARG A 1 71 ? 18.087 -11.344 -29.592 1.00 84.56 71 ARG A O 1
ATOM 611 N N . LEU A 1 72 ? 16.150 -12.445 -29.894 1.00 82.38 72 LEU A N 1
ATOM 612 C CA . LEU A 1 72 ? 15.554 -12.082 -28.601 1.00 82.38 72 LEU A CA 1
ATOM 613 C C . LEU A 1 72 ? 16.372 -12.609 -27.424 1.00 82.38 72 LEU A C 1
ATOM 615 O O . LEU A 1 72 ? 16.588 -11.867 -26.476 1.00 82.38 72 LEU A O 1
ATOM 619 N N . GLU A 1 73 ? 16.850 -13.851 -27.490 1.00 81.12 73 GLU A N 1
ATOM 620 C CA . GLU A 1 73 ? 17.704 -14.434 -26.450 1.00 81.12 73 GLU A CA 1
ATOM 621 C C . GLU A 1 73 ? 19.040 -13.688 -26.325 1.00 81.12 73 GLU A C 1
ATOM 623 O O . GLU A 1 73 ? 19.468 -13.346 -25.224 1.00 81.12 73 GLU A O 1
ATOM 628 N N . THR A 1 74 ? 19.669 -13.354 -27.455 1.00 87.56 74 THR A N 1
ATOM 629 C CA . THR A 1 74 ? 20.914 -12.566 -27.472 1.00 87.56 74 THR A CA 1
ATOM 630 C C . THR A 1 74 ? 20.704 -11.176 -26.868 1.00 87.56 74 THR A C 1
ATOM 632 O O . THR A 1 74 ? 21.499 -10.719 -26.047 1.00 87.56 74 THR A O 1
ATOM 635 N N . GLU A 1 75 ? 19.610 -10.513 -27.238 1.00 86.62 75 GLU A N 1
ATOM 636 C CA . GLU A 1 75 ? 19.255 -9.189 -26.729 1.00 86.62 75 GLU A CA 1
ATOM 637 C C . GLU A 1 75 ? 18.865 -9.225 -25.248 1.00 86.62 75 GLU A C 1
ATOM 639 O O . GLU A 1 75 ? 19.235 -8.325 -24.495 1.00 86.62 75 GLU A O 1
ATOM 644 N N . TRP A 1 76 ? 18.180 -10.282 -24.804 1.00 83.38 76 TRP A N 1
ATOM 645 C CA . TRP A 1 76 ? 17.871 -10.512 -23.394 1.00 83.38 76 TRP A CA 1
ATOM 646 C C . TRP A 1 76 ? 19.147 -10.646 -22.573 1.00 83.38 76 TRP A C 1
ATOM 648 O O . TRP A 1 76 ? 19.312 -9.931 -21.587 1.00 83.38 76 TRP A O 1
ATOM 658 N N . ASN A 1 77 ? 20.079 -11.493 -23.016 1.00 82.12 77 ASN A N 1
ATOM 659 C CA . ASN A 1 77 ? 21.360 -11.681 -22.342 1.00 82.12 77 ASN A CA 1
ATOM 660 C C . ASN A 1 77 ? 22.152 -10.369 -22.285 1.00 82.12 77 ASN A C 1
ATOM 662 O O . ASN A 1 77 ? 22.642 -10.005 -21.224 1.00 82.12 77 ASN A O 1
ATOM 666 N N . LYS A 1 78 ? 22.207 -9.598 -23.378 1.00 91.94 78 LYS A N 1
ATOM 667 C CA . LYS A 1 78 ? 22.860 -8.277 -23.399 1.00 91.94 78 LYS A CA 1
ATOM 668 C C . LYS A 1 78 ? 22.293 -7.331 -22.333 1.00 91.94 78 LYS A C 1
ATOM 670 O O . LYS A 1 78 ? 23.055 -6.747 -21.562 1.00 91.94 78 LYS A O 1
ATOM 675 N N . VAL A 1 79 ? 20.968 -7.174 -22.298 1.00 85.94 79 VAL A N 1
ATOM 676 C CA . VAL A 1 79 ? 20.280 -6.288 -21.343 1.00 85.94 79 VAL A CA 1
ATOM 677 C C . VAL A 1 79 ? 20.489 -6.779 -19.908 1.00 85.94 79 VAL A C 1
ATOM 679 O O . VAL A 1 79 ? 20.789 -5.982 -19.018 1.00 85.94 79 VAL A O 1
ATOM 682 N N . TYR A 1 80 ? 20.341 -8.085 -19.685 1.00 80.44 80 TYR A N 1
ATOM 683 C CA . TYR A 1 80 ? 20.454 -8.709 -18.371 1.00 80.44 80 TYR A CA 1
ATOM 684 C C . TYR A 1 80 ? 21.875 -8.607 -17.803 1.00 80.44 80 TYR A C 1
ATOM 686 O O . TYR A 1 80 ? 22.048 -8.134 -16.682 1.00 80.44 80 TYR A O 1
ATOM 694 N N . GLU A 1 81 ? 22.897 -8.966 -18.580 1.00 85.25 81 GLU A N 1
ATOM 695 C CA . GLU A 1 81 ? 24.301 -8.889 -18.156 1.00 85.25 81 GLU A CA 1
ATOM 696 C C . GLU A 1 81 ? 24.712 -7.449 -17.831 1.00 85.25 81 GLU A C 1
ATOM 698 O O . GLU A 1 81 ? 25.346 -7.195 -16.804 1.00 85.25 81 GLU A O 1
ATOM 703 N N . PHE A 1 82 ? 24.293 -6.474 -18.648 1.00 90.25 82 PHE A N 1
ATOM 704 C CA . PHE A 1 82 ? 24.544 -5.064 -18.351 1.00 90.25 82 PHE A CA 1
ATOM 705 C C . PHE A 1 82 ? 23.862 -4.616 -17.055 1.00 90.25 82 PHE A C 1
ATOM 707 O O . PHE A 1 82 ? 24.485 -3.935 -16.238 1.00 90.25 82 PHE A O 1
ATOM 714 N N . TYR A 1 83 ? 22.605 -5.017 -16.843 1.00 83.62 83 TYR A N 1
ATOM 715 C CA . TYR A 1 83 ? 21.876 -4.714 -15.614 1.00 83.62 83 TYR A CA 1
ATOM 716 C C . TYR A 1 83 ? 22.597 -5.273 -14.381 1.00 83.62 83 TYR A C 1
ATOM 718 O O . TYR A 1 83 ? 22.801 -4.541 -13.413 1.00 83.62 83 TYR A O 1
ATOM 726 N N . ILE A 1 84 ? 23.031 -6.537 -14.421 1.00 79.50 84 ILE A N 1
ATOM 727 C CA . ILE A 1 84 ? 23.768 -7.173 -13.321 1.00 79.50 84 ILE A CA 1
ATOM 728 C C . ILE A 1 84 ? 25.104 -6.466 -13.071 1.00 79.50 84 ILE A C 1
ATOM 730 O O . ILE A 1 84 ? 25.428 -6.161 -11.921 1.00 79.50 84 ILE A O 1
ATOM 734 N N . LEU A 1 85 ? 25.850 -6.137 -14.129 1.00 90.06 85 LEU A N 1
ATOM 735 C CA . LEU A 1 85 ? 27.117 -5.415 -14.023 1.00 90.06 85 LEU A CA 1
ATOM 736 C C . LEU A 1 85 ? 26.920 -4.042 -13.373 1.00 90.06 85 LEU A C 1
ATOM 738 O O . LEU A 1 85 ? 27.618 -3.712 -12.410 1.00 90.06 85 LEU A O 1
ATOM 742 N N . LYS A 1 86 ? 25.958 -3.248 -13.858 1.00 89.00 86 LYS A N 1
ATOM 743 C CA . LYS A 1 86 ? 25.676 -1.913 -13.312 1.00 89.00 86 LYS A CA 1
ATOM 744 C C . LYS A 1 86 ? 25.133 -1.958 -11.900 1.00 89.00 86 LYS A C 1
ATOM 746 O O . LYS A 1 86 ? 25.559 -1.158 -11.071 1.00 89.00 86 LYS A O 1
ATOM 751 N N . ARG A 1 87 ? 24.277 -2.924 -11.587 1.00 81.25 87 ARG A N 1
ATOM 752 C CA . ARG A 1 87 ? 23.840 -3.170 -10.215 1.00 81.25 87 ARG A CA 1
ATOM 753 C C . ARG A 1 87 ? 25.037 -3.440 -9.297 1.00 81.25 87 ARG A C 1
ATOM 755 O O . ARG A 1 87 ? 25.163 -2.772 -8.278 1.00 81.25 87 ARG A O 1
ATOM 762 N N . GLY A 1 88 ? 25.948 -4.333 -9.687 1.00 80.12 88 GLY A N 1
ATOM 763 C CA . GLY A 1 88 ? 27.154 -4.635 -8.908 1.00 80.12 88 GLY A CA 1
ATOM 764 C C . GLY A 1 88 ? 28.154 -3.469 -8.822 1.00 80.12 88 GLY A C 1
ATOM 765 O O . GLY A 1 88 ? 28.911 -3.358 -7.859 1.00 80.12 88 GLY A O 1
ATOM 766 N N . GLU A 1 89 ? 28.188 -2.573 -9.811 1.00 89.94 89 GLU A N 1
ATOM 767 C CA . GLU A 1 89 ? 28.923 -1.301 -9.729 1.00 89.94 89 GLU A CA 1
ATOM 768 C C . GLU A 1 89 ? 28.315 -0.366 -8.678 1.00 89.94 89 GLU A C 1
ATOM 770 O O . GLU A 1 89 ? 29.048 0.153 -7.833 1.00 89.94 89 GLU A O 1
ATOM 775 N N . ILE A 1 90 ? 26.992 -0.188 -8.700 1.00 86.12 90 ILE A N 1
ATOM 776 C CA . ILE A 1 90 ? 26.275 0.647 -7.733 1.00 86.12 90 ILE A CA 1
ATOM 777 C C . ILE A 1 90 ? 26.423 0.071 -6.322 1.00 86.12 90 ILE A C 1
ATOM 779 O O . ILE A 1 90 ? 26.770 0.817 -5.414 1.00 86.12 90 ILE A O 1
ATOM 783 N N . GLU A 1 91 ? 26.248 -1.239 -6.128 1.00 81.62 91 GLU A N 1
ATOM 784 C CA . GLU A 1 91 ? 26.418 -1.904 -4.825 1.00 81.62 91 GLU A CA 1
ATOM 785 C C . GLU A 1 91 ? 27.829 -1.674 -4.246 1.00 81.62 91 GLU A C 1
ATOM 787 O O . GLU A 1 91 ? 27.976 -1.349 -3.067 1.00 81.62 91 GLU A O 1
ATOM 792 N N . ARG A 1 92 ? 28.879 -1.729 -5.077 1.00 84.69 92 ARG A N 1
ATOM 793 C CA . ARG A 1 92 ? 30.250 -1.400 -4.641 1.00 84.69 92 ARG A CA 1
ATOM 794 C C . ARG A 1 92 ? 30.429 0.077 -4.295 1.00 84.69 92 ARG A C 1
ATOM 796 O O . ARG A 1 92 ? 31.117 0.385 -3.325 1.00 84.69 92 ARG A O 1
ATOM 803 N N . ARG A 1 93 ? 29.827 0.988 -5.067 1.00 85.12 93 ARG A N 1
ATOM 804 C CA . ARG A 1 93 ? 29.864 2.437 -4.785 1.00 85.12 93 ARG A CA 1
ATOM 805 C C . ARG A 1 93 ? 29.083 2.800 -3.530 1.00 85.12 93 ARG A C 1
ATOM 807 O O . ARG A 1 93 ? 29.443 3.730 -2.813 1.00 85.12 93 ARG A O 1
ATOM 814 N N . ILE A 1 94 ? 28.027 2.054 -3.238 1.00 79.81 94 ILE A N 1
ATOM 815 C CA . ILE A 1 94 ? 27.307 2.170 -1.979 1.00 79.81 94 ILE A CA 1
ATOM 816 C C . ILE A 1 94 ? 28.250 1.828 -0.827 1.00 79.81 94 ILE A C 1
ATOM 818 O O . ILE A 1 94 ? 28.398 2.630 0.096 1.00 79.81 94 ILE A O 1
ATOM 822 N N . GLU A 1 95 ? 28.941 0.691 -0.912 1.00 78.81 95 GLU A N 1
ATOM 823 C CA . GLU A 1 95 ? 29.887 0.269 0.121 1.00 78.81 95 GLU A CA 1
ATOM 824 C C . GLU A 1 95 ? 31.047 1.266 0.290 1.00 78.81 95 GLU A C 1
ATOM 826 O O . GLU A 1 95 ? 31.384 1.635 1.416 1.00 78.81 95 GLU A O 1
ATOM 831 N N . SER A 1 96 ? 31.608 1.807 -0.801 1.00 80.44 96 SER A N 1
ATOM 832 C CA . SER A 1 96 ? 32.637 2.855 -0.703 1.00 80.44 96 SER A CA 1
ATOM 833 C C . SER A 1 96 ? 32.104 4.116 -0.023 1.00 80.44 96 SER A C 1
ATOM 835 O O . SER A 1 96 ? 32.754 4.649 0.880 1.00 80.44 96 SER A O 1
ATOM 837 N N . THR A 1 97 ? 30.891 4.552 -0.372 1.00 76.75 97 THR A N 1
ATOM 838 C CA . THR A 1 97 ? 30.267 5.760 0.190 1.00 76.75 97 THR A CA 1
ATOM 839 C C . THR A 1 97 ? 29.955 5.612 1.686 1.00 76.75 97 THR A C 1
ATOM 841 O O . THR A 1 97 ? 29.997 6.610 2.422 1.00 76.75 97 THR A O 1
ATOM 844 N N . ARG A 1 98 ? 29.712 4.383 2.188 1.00 70.06 98 ARG A N 1
ATOM 845 C CA . ARG A 1 98 ? 29.588 4.117 3.640 1.00 70.06 98 ARG A CA 1
ATOM 846 C C . ARG A 1 98 ? 30.834 4.604 4.384 1.00 70.06 98 ARG A C 1
ATOM 848 O O . ARG A 1 98 ? 30.712 5.236 5.437 1.00 70.06 98 ARG A O 1
ATOM 855 N N . THR A 1 99 ? 32.012 4.400 3.793 1.00 71.06 99 THR A N 1
ATOM 856 C CA . THR A 1 99 ? 33.312 4.746 4.388 1.00 71.06 99 THR A CA 1
ATOM 857 C C . THR A 1 99 ? 33.739 6.203 4.159 1.00 71.06 99 THR A C 1
ATOM 859 O O . THR A 1 99 ? 34.186 6.857 5.102 1.00 71.06 99 THR A O 1
ATOM 862 N N . THR A 1 100 ? 33.572 6.747 2.947 1.00 68.94 100 THR A N 1
ATOM 863 C CA . THR A 1 100 ? 34.122 8.060 2.542 1.00 68.94 100 THR A CA 1
ATOM 864 C C . THR A 1 100 ? 33.260 9.254 2.958 1.00 68.94 100 THR A C 1
ATOM 866 O O . THR A 1 100 ? 33.775 10.362 3.106 1.00 68.94 100 THR A O 1
ATOM 869 N N . ARG A 1 101 ? 31.956 9.046 3.197 1.00 64.94 101 ARG A N 1
ATOM 870 C CA . ARG A 1 101 ? 30.981 10.080 3.607 1.00 64.94 101 ARG A CA 1
ATOM 871 C C . ARG A 1 101 ? 30.899 11.300 2.668 1.00 64.94 101 ARG A C 1
ATOM 873 O O . ARG A 1 101 ? 30.636 12.408 3.141 1.00 64.94 101 ARG A O 1
ATOM 880 N N . ASN A 1 102 ? 31.093 11.111 1.363 1.00 77.06 102 ASN A N 1
ATOM 881 C CA . ASN A 1 102 ? 31.031 12.184 0.368 1.00 77.06 102 ASN A CA 1
ATOM 882 C C . ASN A 1 102 ? 29.588 12.435 -0.125 1.00 77.06 102 ASN A C 1
ATOM 884 O O . ASN A 1 102 ? 28.931 11.537 -0.647 1.00 77.06 102 ASN A O 1
ATOM 888 N N . GLU A 1 103 ? 29.088 13.665 0.023 1.00 73.75 103 GLU A N 1
ATOM 889 C CA . GLU A 1 103 ? 27.720 14.044 -0.371 1.00 73.75 103 GLU A CA 1
ATOM 890 C C . GLU A 1 103 ? 27.533 14.091 -1.895 1.00 73.75 103 GLU A C 1
ATOM 892 O O . GLU A 1 103 ? 26.474 13.721 -2.400 1.00 73.75 103 GLU A O 1
ATOM 897 N N . GLN A 1 104 ? 28.566 14.485 -2.644 1.00 78.69 104 GLN A N 1
ATOM 898 C CA . GLN A 1 104 ? 28.480 14.541 -4.104 1.00 78.69 104 GLN A CA 1
ATOM 899 C C . GLN A 1 104 ? 28.416 13.136 -4.714 1.00 78.69 104 GLN A C 1
ATOM 901 O O . GLN A 1 104 ? 27.647 12.890 -5.641 1.00 78.69 104 GLN A O 1
ATOM 906 N N . GLU A 1 105 ? 29.175 12.197 -4.147 1.00 80.19 105 GLU A N 1
ATOM 907 C CA . GLU A 1 105 ? 29.133 10.785 -4.534 1.00 80.19 105 GLU A CA 1
ATOM 908 C C . GLU A 1 105 ? 27.731 10.205 -4.292 1.00 80.19 105 GLU A C 1
ATOM 910 O O . GLU A 1 105 ? 27.173 9.567 -5.183 1.00 80.19 105 GLU A O 1
ATOM 915 N N . LEU A 1 106 ? 27.097 10.540 -3.162 1.00 78.38 106 LEU A N 1
ATOM 916 C CA . LEU A 1 106 ? 25.723 10.134 -2.852 1.00 78.38 106 LEU A CA 1
ATOM 917 C C . LEU A 1 106 ? 24.707 10.646 -3.888 1.00 78.38 106 LEU A C 1
ATOM 919 O O . LEU A 1 106 ? 23.849 9.879 -4.323 1.00 78.38 106 LEU A O 1
ATOM 923 N N . LYS A 1 107 ? 24.808 11.913 -4.315 1.00 79.62 107 LYS A N 1
ATOM 924 C CA . LYS A 1 107 ? 23.925 12.481 -5.352 1.00 79.62 107 LYS A CA 1
ATOM 925 C C . LYS A 1 107 ? 24.073 11.745 -6.682 1.00 79.62 107 LYS A C 1
ATOM 927 O O . LYS A 1 107 ? 23.072 11.343 -7.268 1.00 79.62 107 LYS A O 1
ATOM 932 N N . THR A 1 108 ? 25.310 11.506 -7.124 1.00 85.69 108 THR A N 1
ATOM 933 C CA . THR A 1 108 ? 25.556 10.734 -8.356 1.00 85.69 108 THR A CA 1
ATOM 934 C C . THR A 1 108 ? 25.012 9.312 -8.254 1.00 85.69 108 THR A C 1
ATOM 936 O O . THR A 1 108 ? 24.423 8.807 -9.199 1.00 85.69 108 THR A O 1
ATOM 939 N N . LEU A 1 109 ? 25.134 8.690 -7.081 1.00 85.31 109 LEU A N 1
ATOM 940 C CA . LEU A 1 109 ? 24.669 7.333 -6.841 1.00 85.31 109 LEU A CA 1
ATOM 941 C C . LEU A 1 109 ? 23.139 7.238 -6.905 1.00 85.31 109 LEU A C 1
ATOM 943 O O . LEU A 1 109 ? 22.605 6.315 -7.513 1.00 85.31 109 LEU A O 1
ATOM 947 N N . VAL A 1 110 ? 22.429 8.211 -6.330 1.00 81.19 110 VAL A N 1
ATOM 948 C CA . VAL A 1 110 ? 20.964 8.314 -6.427 1.00 81.19 110 VAL A CA 1
ATOM 949 C C . VAL A 1 110 ? 20.512 8.421 -7.887 1.00 81.19 110 VAL A C 1
ATOM 951 O O . VAL A 1 110 ? 19.577 7.726 -8.287 1.00 81.19 110 VAL A O 1
ATOM 954 N N . ILE A 1 111 ? 21.209 9.228 -8.692 1.00 83.50 111 ILE A N 1
ATOM 955 C CA . ILE A 1 111 ? 20.951 9.346 -10.132 1.00 83.50 111 ILE A CA 1
ATOM 956 C C . ILE A 1 111 ? 21.200 8.005 -10.831 1.00 83.50 111 ILE A C 1
ATOM 958 O O . ILE A 1 111 ? 20.351 7.557 -11.596 1.00 83.50 111 ILE A O 1
ATOM 962 N N . ASP A 1 112 ? 22.306 7.321 -10.542 1.00 87.19 112 ASP A N 1
ATOM 963 C CA . ASP A 1 112 ? 22.621 6.028 -11.161 1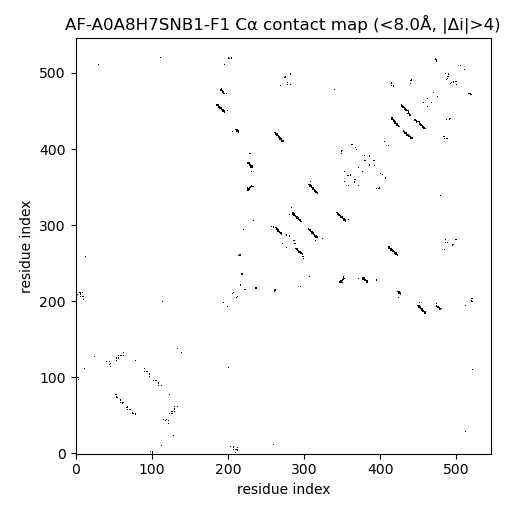.00 87.19 112 ASP A CA 1
ATOM 964 C C . ASP A 1 112 ? 21.582 4.944 -10.826 1.00 87.19 112 ASP A C 1
ATOM 966 O O . ASP A 1 112 ? 21.209 4.163 -11.704 1.00 87.19 112 ASP A O 1
ATOM 970 N N . ILE A 1 113 ? 21.058 4.917 -9.592 1.00 82.81 113 ILE A N 1
ATOM 971 C CA . ILE A 1 113 ? 19.962 4.012 -9.198 1.00 82.81 113 ILE A CA 1
ATOM 972 C C . ILE A 1 113 ? 18.700 4.316 -10.002 1.00 82.81 113 ILE A C 1
ATOM 974 O O . ILE A 1 113 ? 18.067 3.398 -10.529 1.00 82.81 113 ILE A O 1
ATOM 978 N N . HIS A 1 114 ? 18.341 5.595 -10.103 1.00 81.81 114 HIS A N 1
ATOM 979 C CA . HIS A 1 114 ? 17.196 6.039 -10.888 1.00 81.81 114 HIS A CA 1
ATOM 980 C C . HIS A 1 114 ? 17.336 5.616 -12.358 1.00 81.81 114 HIS A C 1
ATOM 982 O O . HIS A 1 114 ? 16.439 4.979 -12.913 1.00 81.81 114 HIS A O 1
ATOM 988 N N . GLN A 1 115 ? 18.491 5.878 -12.976 1.00 85.62 115 GLN A N 1
ATOM 989 C CA . GLN A 1 115 ? 18.753 5.487 -14.363 1.00 85.62 115 GLN A CA 1
ATOM 990 C C . GLN A 1 115 ? 18.719 3.965 -14.550 1.00 85.62 115 GLN A C 1
ATOM 992 O O . GLN A 1 115 ? 18.147 3.487 -15.529 1.00 85.62 115 GLN A O 1
ATOM 997 N N . LEU A 1 116 ? 19.272 3.183 -13.614 1.00 83.75 116 LEU A N 1
ATOM 998 C CA . LEU A 1 116 ? 19.234 1.716 -13.676 1.00 83.75 116 LEU A CA 1
ATOM 999 C C . LEU A 1 116 ? 17.802 1.172 -13.602 1.00 83.75 116 LEU A C 1
ATOM 1001 O O . LEU A 1 116 ? 17.462 0.235 -14.328 1.00 83.75 116 LEU A O 1
ATOM 1005 N N . TYR A 1 117 ? 16.952 1.782 -12.775 1.00 78.81 117 TYR A N 1
ATOM 1006 C CA . TYR A 1 117 ? 15.533 1.444 -12.704 1.00 78.81 117 TYR A CA 1
ATOM 1007 C C . TYR A 1 117 ? 14.812 1.716 -14.030 1.00 78.81 117 TYR A C 1
ATOM 1009 O O . TYR A 1 117 ? 14.163 0.815 -14.571 1.00 78.81 117 TYR A O 1
ATOM 1017 N N . HIS A 1 118 ? 14.972 2.916 -14.595 1.00 77.75 118 HIS A N 1
ATOM 1018 C CA . HIS A 1 118 ? 14.370 3.263 -15.886 1.00 77.75 118 HIS A CA 1
ATOM 1019 C C . HIS A 1 118 ? 14.888 2.382 -17.024 1.00 77.75 118 HIS A C 1
ATOM 1021 O O . HIS A 1 118 ? 14.093 1.929 -17.850 1.00 77.75 118 HIS A O 1
ATOM 1027 N N . PHE A 1 119 ? 16.185 2.063 -17.025 1.00 84.06 119 PHE A N 1
ATOM 1028 C CA . PHE A 1 119 ? 16.779 1.116 -17.964 1.00 84.06 119 PHE A CA 1
ATOM 1029 C C . PHE A 1 119 ? 16.080 -0.247 -17.895 1.00 84.06 119 PHE A C 1
ATOM 1031 O O . PHE A 1 119 ? 15.620 -0.754 -18.920 1.00 84.06 119 PHE A O 1
ATOM 1038 N N . ALA A 1 120 ? 15.960 -0.840 -16.704 1.00 79.62 120 ALA A N 1
ATOM 1039 C CA . ALA A 1 120 ? 15.336 -2.153 -16.536 1.00 79.62 120 ALA A CA 1
ATOM 1040 C C . ALA A 1 120 ? 13.866 -2.144 -16.982 1.00 79.62 120 ALA A C 1
ATOM 1042 O O . ALA A 1 120 ? 13.426 -3.020 -17.733 1.00 79.62 120 ALA A O 1
ATOM 1043 N N . LYS A 1 121 ? 13.122 -1.118 -16.565 1.00 75.06 121 LYS A N 1
ATOM 1044 C CA . LYS A 1 121 ? 11.703 -0.957 -16.876 1.00 75.06 121 LYS A CA 1
ATOM 1045 C C . LYS A 1 121 ? 11.454 -0.797 -18.375 1.00 75.06 121 LYS A C 1
ATOM 1047 O O . LYS A 1 121 ? 10.631 -1.526 -18.928 1.00 75.06 121 LYS A O 1
ATOM 1052 N N . LEU A 1 122 ? 12.163 0.125 -19.035 1.00 79.62 122 LEU A N 1
ATOM 1053 C CA . LEU A 1 122 ? 11.969 0.398 -20.460 1.00 79.62 122 LEU A CA 1
ATOM 1054 C C . LEU A 1 122 ? 12.253 -0.861 -21.283 1.00 79.62 122 LEU A C 1
ATOM 1056 O O . LEU A 1 122 ? 11.407 -1.276 -22.073 1.00 79.62 122 LEU A O 1
ATOM 1060 N N . ASN A 1 123 ? 13.380 -1.532 -21.023 1.00 83.81 123 ASN A N 1
ATOM 1061 C CA . ASN A 1 123 ? 13.737 -2.771 -21.715 1.00 83.81 123 ASN A CA 1
ATOM 1062 C C . ASN A 1 123 ? 12.706 -3.884 -21.515 1.00 83.81 123 ASN A C 1
ATOM 1064 O O . ASN A 1 123 ? 12.308 -4.526 -22.488 1.00 83.81 123 ASN A O 1
ATOM 1068 N N . TYR A 1 124 ? 12.226 -4.087 -20.286 1.00 77.00 124 TYR A N 1
ATOM 1069 C CA . TYR A 1 124 ? 11.189 -5.080 -20.019 1.00 77.00 124 TYR A CA 1
ATOM 1070 C C . TYR A 1 124 ? 9.889 -4.783 -20.780 1.00 77.00 124 TYR A C 1
ATOM 1072 O O . TYR A 1 124 ? 9.320 -5.682 -21.402 1.00 77.00 124 TYR A O 1
ATOM 1080 N N . CYS A 1 125 ? 9.431 -3.525 -20.778 1.00 73.69 125 CYS A N 1
ATOM 1081 C CA . CYS A 1 125 ? 8.263 -3.104 -21.555 1.00 73.69 125 CYS A CA 1
ATOM 1082 C C . CYS A 1 125 ? 8.446 -3.389 -23.054 1.00 73.69 125 CYS A C 1
ATOM 1084 O O . CYS A 1 125 ? 7.513 -3.863 -23.706 1.00 73.69 125 CYS A O 1
ATOM 1086 N N . GLY A 1 126 ? 9.649 -3.152 -23.585 1.00 78.62 126 GLY A N 1
ATOM 1087 C CA . GLY A 1 126 ? 10.010 -3.485 -24.963 1.00 78.62 126 GLY A CA 1
ATOM 1088 C C . GLY A 1 126 ? 9.882 -4.981 -25.255 1.00 78.62 126 GLY A C 1
ATOM 1089 O O . GLY A 1 126 ? 9.166 -5.358 -26.182 1.00 78.62 126 GLY A O 1
ATOM 1090 N N . PHE A 1 127 ? 10.493 -5.841 -24.432 1.00 80.50 127 PHE A N 1
ATOM 1091 C CA . PHE A 1 127 ? 10.376 -7.299 -24.571 1.00 80.50 127 PHE A CA 1
ATOM 1092 C C . PHE A 1 127 ? 8.925 -7.773 -24.520 1.00 80.50 127 PHE A C 1
ATOM 1094 O O . PHE A 1 127 ? 8.499 -8.557 -25.364 1.00 80.50 127 PHE A O 1
ATOM 1101 N N . LEU A 1 128 ? 8.142 -7.280 -23.562 1.00 75.00 128 LEU A N 1
ATOM 1102 C CA . LEU A 1 128 ? 6.752 -7.693 -23.413 1.00 75.00 128 LEU A CA 1
ATOM 1103 C C . LEU A 1 128 ? 5.895 -7.286 -24.618 1.00 75.00 128 LEU A C 1
ATOM 1105 O O . LEU A 1 128 ? 5.092 -8.087 -25.094 1.00 75.00 128 LEU A O 1
ATOM 1109 N N . ARG A 1 129 ? 6.096 -6.084 -25.167 1.00 76.75 129 ARG A N 1
ATOM 1110 C CA . ARG A 1 129 ? 5.419 -5.659 -26.403 1.00 76.75 129 ARG A CA 1
ATOM 1111 C C . ARG A 1 129 ? 5.786 -6.542 -27.591 1.00 76.75 129 ARG A C 1
ATOM 1113 O O . ARG A 1 129 ? 4.889 -6.931 -28.339 1.00 76.75 129 ARG A O 1
ATOM 1120 N N . LEU A 1 130 ? 7.063 -6.898 -27.727 1.00 78.38 130 LEU A N 1
ATOM 1121 C CA . LEU A 1 130 ? 7.536 -7.831 -28.751 1.00 78.38 130 LEU A CA 1
ATOM 1122 C C . LEU A 1 130 ? 6.889 -9.216 -28.586 1.00 78.38 130 LEU A C 1
ATOM 1124 O O . LEU A 1 130 ? 6.374 -9.762 -29.560 1.00 78.38 130 LEU A O 1
ATOM 1128 N N . PHE A 1 131 ? 6.812 -9.755 -27.365 1.00 77.25 131 PHE A N 1
ATOM 1129 C CA . PHE A 1 131 ? 6.123 -11.024 -27.099 1.00 77.25 131 PHE A CA 1
ATOM 1130 C C . PHE A 1 131 ? 4.629 -10.955 -27.425 1.00 77.25 131 PHE A C 1
ATOM 1132 O O . PHE A 1 131 ? 4.108 -11.829 -28.110 1.00 77.25 131 PHE A O 1
ATOM 1139 N N . MET A 1 132 ? 3.942 -9.882 -27.029 1.00 74.69 132 MET A N 1
ATOM 1140 C CA . MET A 1 132 ? 2.528 -9.685 -27.364 1.00 74.69 132 MET A CA 1
ATOM 1141 C C . MET A 1 132 ? 2.301 -9.566 -28.878 1.00 74.69 132 MET A C 1
ATOM 1143 O O . MET A 1 132 ? 1.284 -10.035 -29.388 1.00 74.69 132 MET A O 1
ATOM 1147 N N . GLN A 1 133 ? 3.216 -8.929 -29.611 1.00 76.31 133 GLN A N 1
ATOM 1148 C CA . GLN A 1 133 ? 3.158 -8.849 -31.071 1.00 76.31 133 GLN A CA 1
ATOM 1149 C C . GLN A 1 133 ? 3.382 -10.222 -31.712 1.00 76.31 133 GLN A C 1
ATOM 1151 O O . GLN A 1 133 ? 2.629 -10.597 -32.610 1.00 76.31 133 GLN A O 1
ATOM 1156 N N . TYR A 1 134 ? 4.359 -10.986 -31.222 1.00 77.75 134 TYR A N 1
ATOM 1157 C CA . TYR A 1 134 ? 4.603 -12.361 -31.650 1.00 77.75 134 TYR A CA 1
ATOM 1158 C C . TYR A 1 134 ? 3.364 -13.243 -31.430 1.00 77.75 134 TYR A C 1
ATOM 1160 O O . TYR A 1 134 ? 2.895 -13.889 -32.367 1.00 77.75 134 TYR A O 1
ATOM 1168 N N . ASP A 1 135 ? 2.757 -13.191 -30.242 1.00 75.50 135 ASP A N 1
ATOM 1169 C CA . ASP A 1 135 ? 1.532 -13.933 -29.925 1.00 75.50 135 ASP A CA 1
ATOM 1170 C C . ASP A 1 135 ? 0.362 -13.550 -30.841 1.00 75.50 135 ASP A C 1
ATOM 1172 O O . ASP A 1 135 ? -0.428 -14.409 -31.228 1.00 75.50 135 ASP A O 1
ATOM 1176 N N . ARG A 1 136 ? 0.241 -12.281 -31.252 1.00 77.62 136 ARG A N 1
ATOM 1177 C CA . ARG A 1 136 ? -0.789 -11.876 -32.227 1.00 77.62 136 ARG A CA 1
ATOM 1178 C C . ARG A 1 136 ? -0.552 -12.445 -33.619 1.00 77.62 136 ARG A C 1
ATOM 1180 O O . ARG A 1 136 ? -1.522 -12.802 -34.282 1.00 77.62 136 ARG A O 1
ATOM 1187 N N . LEU A 1 137 ? 0.699 -12.492 -34.069 1.00 74.94 137 LEU A N 1
ATOM 1188 C CA . LEU A 1 137 ? 1.043 -12.956 -35.414 1.00 74.94 137 LEU A CA 1
ATOM 1189 C C . LEU A 1 137 ? 1.013 -14.486 -35.524 1.00 74.94 137 LEU A C 1
ATOM 1191 O O . LEU A 1 137 ? 0.592 -15.013 -36.551 1.00 74.94 137 LEU A O 1
ATOM 1195 N N . PHE A 1 138 ? 1.411 -15.199 -34.467 1.00 71.75 138 PHE A N 1
ATOM 1196 C CA . PHE A 1 138 ? 1.626 -16.651 -34.504 1.00 71.75 138 PHE A CA 1
ATOM 1197 C C . PHE A 1 138 ? 0.718 -17.454 -33.552 1.00 71.75 138 PHE A C 1
ATOM 1199 O O . PHE A 1 138 ? 0.629 -18.677 -33.670 1.00 71.75 138 PHE A O 1
ATOM 1206 N N . GLY A 1 139 ? -0.021 -16.806 -32.645 1.00 62.72 139 GLY A N 1
ATOM 1207 C CA . GLY A 1 139 ? -0.857 -17.459 -31.624 1.00 62.72 139 GLY A CA 1
ATOM 1208 C C . GLY A 1 139 ? -2.139 -18.132 -32.131 1.00 62.72 139 GLY A C 1
ATOM 1209 O O . GLY A 1 139 ? -2.849 -18.767 -31.350 1.00 62.72 139 GLY A O 1
ATOM 1210 N N . SER A 1 140 ? -2.445 -18.063 -33.432 1.00 53.38 140 SER A N 1
ATOM 1211 C CA . SER A 1 140 ? -3.612 -18.748 -34.016 1.00 53.38 140 SER A CA 1
ATOM 1212 C C . SER A 1 140 ? -3.504 -20.286 -33.967 1.00 53.38 140 SER A C 1
ATOM 1214 O O . SER A 1 140 ? -4.532 -20.960 -33.924 1.00 53.38 140 SER A O 1
ATOM 1216 N N . ASN A 1 141 ? -2.296 -20.858 -33.863 1.00 47.44 141 ASN A N 1
ATOM 1217 C CA . ASN A 1 141 ? -2.103 -22.317 -33.839 1.00 47.44 141 ASN A CA 1
ATOM 1218 C C . ASN A 1 141 ? -2.179 -22.967 -32.441 1.00 47.44 141 ASN A C 1
ATOM 1220 O O . ASN A 1 141 ? -2.324 -24.184 -32.347 1.00 47.44 141 ASN A O 1
ATOM 1224 N N . THR A 1 142 ? -2.159 -22.189 -31.355 1.00 44.62 142 THR A N 1
ATOM 1225 C CA . THR A 1 142 ? -2.283 -22.682 -29.962 1.00 44.62 142 THR A CA 1
ATOM 1226 C C . THR A 1 142 ? -3.625 -22.323 -29.310 1.00 44.62 142 THR A C 1
ATOM 1228 O O . THR A 1 142 ? -3.977 -22.855 -28.254 1.00 44.62 142 THR A O 1
ATOM 1231 N N . ALA A 1 143 ? -4.440 -21.494 -29.966 1.00 39.59 143 ALA A N 1
ATOM 1232 C CA . ALA A 1 143 ? -5.722 -20.983 -29.471 1.00 39.59 143 ALA A CA 1
ATOM 1233 C C . ALA A 1 143 ? -6.904 -21.981 -29.524 1.00 39.59 143 ALA A C 1
ATOM 1235 O O . ALA A 1 143 ? -8.062 -21.563 -29.556 1.00 39.59 143 ALA A O 1
ATOM 1236 N N . LYS A 1 144 ? -6.649 -23.297 -29.499 1.00 40.16 144 LYS A N 1
ATOM 1237 C CA . LYS A 1 144 ? -7.687 -24.306 -29.201 1.00 40.16 144 LYS A CA 1
ATOM 1238 C C . LYS A 1 144 ? -7.713 -24.755 -27.735 1.00 40.16 144 LYS A C 1
ATOM 1240 O O . LYS A 1 144 ? -8.685 -25.390 -27.350 1.00 40.16 144 LYS A O 1
ATOM 1245 N N . ASN A 1 145 ? -6.739 -24.360 -26.905 1.00 35.66 145 ASN A N 1
ATOM 1246 C CA . ASN A 1 145 ? -6.6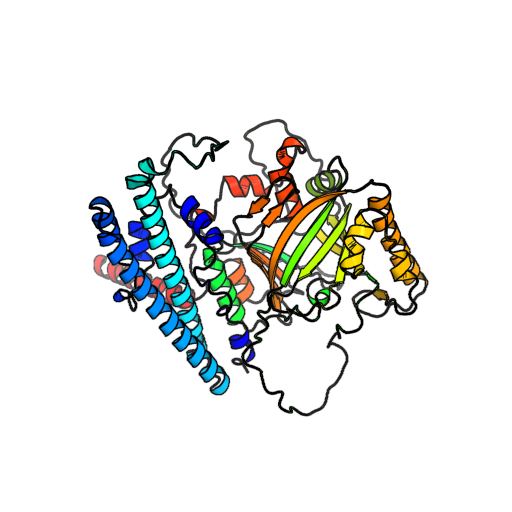31 -24.836 -25.516 1.00 35.66 145 ASN A CA 1
ATOM 1247 C C . ASN A 1 145 ? -6.527 -23.747 -24.433 1.00 35.66 145 ASN A C 1
ATOM 1249 O O . ASN A 1 145 ? -6.001 -24.027 -23.366 1.00 35.66 145 ASN A O 1
ATOM 1253 N N . MET A 1 146 ? -7.049 -22.532 -24.635 1.00 27.80 146 MET A N 1
ATOM 1254 C CA . MET A 1 146 ? -7.233 -21.582 -23.522 1.00 27.80 146 MET A CA 1
ATOM 1255 C C . MET A 1 146 ? -8.539 -20.801 -23.675 1.00 27.80 146 MET A C 1
ATOM 1257 O O . MET A 1 146 ? -8.587 -19.687 -24.195 1.00 27.80 146 MET A O 1
ATOM 1261 N N . SER A 1 147 ? -9.625 -21.397 -23.190 1.00 27.03 147 SER A N 1
ATOM 1262 C CA . SER A 1 147 ? -10.878 -20.691 -22.931 1.00 27.03 147 SER A CA 1
ATOM 1263 C C . SER A 1 147 ? -10.710 -19.752 -21.734 1.00 27.03 147 SER A C 1
ATOM 1265 O O . SER A 1 147 ? -10.994 -20.132 -20.607 1.00 27.03 147 SER A O 1
ATOM 1267 N N . PHE A 1 148 ? -10.317 -18.502 -21.977 1.00 29.00 148 PHE A N 1
ATOM 1268 C CA . PHE A 1 148 ? -10.602 -17.388 -21.065 1.00 29.00 148 PHE A CA 1
ATOM 1269 C C . PHE A 1 148 ? -11.382 -16.317 -21.825 1.00 29.00 148 PHE A C 1
ATOM 1271 O O . PHE A 1 148 ? -10.864 -15.309 -22.305 1.00 29.00 148 PHE A O 1
ATOM 1278 N N . ARG A 1 149 ? -12.680 -16.588 -21.990 1.00 31.94 149 ARG A N 1
ATOM 1279 C CA . ARG A 1 149 ? -13.638 -15.681 -22.618 1.00 31.94 149 ARG A CA 1
ATOM 1280 C C . ARG A 1 149 ? -14.280 -14.783 -21.555 1.00 31.94 149 ARG A C 1
ATOM 1282 O O . ARG A 1 149 ? -15.134 -15.233 -20.809 1.00 31.94 149 ARG A O 1
ATOM 1289 N N . LYS A 1 150 ? -13.864 -13.511 -21.583 1.00 31.22 150 LYS A N 1
ATOM 1290 C CA . LYS A 1 150 ? -14.638 -12.250 -21.482 1.00 31.22 150 LYS A CA 1
ATOM 1291 C C . LYS A 1 150 ? -15.867 -12.177 -20.558 1.00 31.22 150 LYS A C 1
ATOM 1293 O O . LYS A 1 150 ? -16.859 -12.858 -20.804 1.00 31.22 150 LYS A O 1
ATOM 1298 N N . LYS A 1 151 ? -15.901 -11.102 -19.755 1.00 27.78 151 LYS A N 1
ATOM 1299 C CA . LYS A 1 151 ? -16.863 -9.959 -19.769 1.00 27.78 151 LYS A CA 1
ATOM 1300 C C . LYS A 1 151 ? -16.399 -8.964 -18.678 1.00 27.78 151 LYS A C 1
ATOM 1302 O O . LYS A 1 151 ? -15.890 -9.424 -17.674 1.00 27.78 151 LYS A O 1
ATOM 1307 N N . LYS A 1 152 ? -16.483 -7.634 -18.778 1.00 25.64 152 LYS A N 1
ATOM 1308 C CA . LYS A 1 152 ? -17.184 -6.715 -19.688 1.00 25.64 152 LYS A CA 1
ATOM 1309 C C . LYS A 1 152 ? -16.393 -5.386 -19.655 1.00 25.64 152 LYS A C 1
ATOM 1311 O O . LYS A 1 152 ? -16.264 -4.792 -18.594 1.00 25.64 152 LYS A O 1
ATOM 1316 N N . GLN A 1 153 ? -15.827 -4.955 -20.783 1.00 28.20 153 GLN A N 1
ATOM 1317 C CA . GLN A 1 153 ? -15.313 -3.589 -20.934 1.00 28.20 153 GLN A CA 1
ATOM 1318 C C . GLN A 1 153 ? -16.509 -2.657 -21.136 1.00 28.20 153 GLN A C 1
ATOM 1320 O O . GLN A 1 153 ? -17.403 -2.968 -21.928 1.00 28.20 153 GLN A O 1
ATOM 1325 N N . VAL A 1 154 ? -16.537 -1.551 -20.399 1.00 27.28 154 VAL A N 1
ATOM 1326 C CA . VAL A 1 154 ? -17.442 -0.432 -20.666 1.00 27.28 154 VAL A CA 1
ATOM 1327 C C . VAL A 1 154 ? -16.917 0.308 -21.901 1.00 27.28 154 VAL A C 1
ATOM 1329 O O . VAL A 1 154 ? -15.712 0.445 -22.092 1.00 27.28 154 VAL A O 1
ATOM 1332 N N . HIS A 1 155 ? -17.840 0.672 -22.787 1.00 24.84 155 HIS A N 1
ATOM 1333 C CA . HIS A 1 155 ? -17.593 1.233 -24.113 1.00 24.84 155 HIS A CA 1
ATOM 1334 C C . HIS A 1 155 ? -16.811 2.561 -24.084 1.00 24.84 155 HIS A C 1
ATOM 1336 O O . HIS A 1 155 ? -17.170 3.435 -23.298 1.00 24.84 155 HIS A O 1
ATOM 1342 N N . PRO A 1 156 ? -15.859 2.786 -25.011 1.00 26.14 156 PRO A N 1
ATOM 1343 C CA . PRO A 1 156 ? -15.367 4.120 -25.326 1.00 26.14 156 PRO A CA 1
ATOM 1344 C C . PRO A 1 156 ? -16.299 4.758 -26.365 1.00 26.14 156 PRO A C 1
ATOM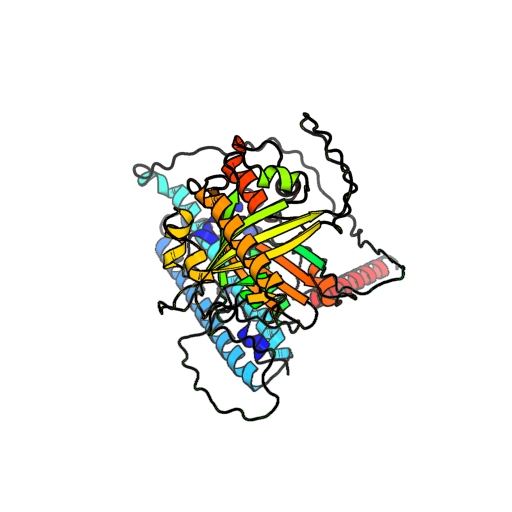 1346 O O . PRO A 1 156 ? -16.426 4.266 -27.490 1.00 26.14 156 PRO A O 1
ATOM 1349 N N . LEU A 1 157 ? -16.984 5.839 -25.993 1.00 24.06 157 LEU A N 1
ATOM 1350 C CA . LEU A 1 157 ? -17.744 6.659 -26.932 1.00 24.06 157 LEU A CA 1
ATOM 1351 C C . LEU A 1 157 ? -16.959 7.927 -27.276 1.00 24.06 157 LEU A C 1
ATOM 1353 O O . LEU A 1 157 ? -16.711 8.776 -26.431 1.00 24.06 157 LEU A O 1
ATOM 1357 N N . SER A 1 158 ? -16.624 7.990 -28.566 1.00 25.73 158 SER A N 1
ATOM 1358 C CA . SER A 1 158 ? -16.396 9.163 -29.416 1.00 25.73 158 SER A CA 1
ATOM 1359 C C . SER A 1 158 ? -15.368 10.216 -28.989 1.00 25.73 158 SER A C 1
ATOM 1361 O O . SER A 1 158 ? -15.639 11.110 -28.198 1.00 25.73 158 SER A O 1
ATOM 1363 N N . ASN A 1 159 ? -14.249 10.169 -29.718 1.00 28.34 159 ASN A N 1
ATOM 1364 C CA . ASN A 1 159 ? -13.509 11.304 -30.270 1.00 28.34 159 ASN A CA 1
ATOM 1365 C C . ASN A 1 159 ? -14.305 12.623 -30.321 1.00 28.34 159 ASN A C 1
ATOM 1367 O O . ASN A 1 159 ? -15.206 12.786 -31.146 1.00 28.34 159 ASN A O 1
ATOM 1371 N N . SER A 1 160 ? -13.828 13.612 -29.576 1.00 23.89 160 SER A N 1
ATOM 1372 C CA . SER A 1 160 ? -13.795 14.993 -30.044 1.00 23.89 160 SER A CA 1
ATOM 1373 C C . SER A 1 160 ? -12.460 15.595 -29.634 1.00 23.89 160 SER A C 1
ATOM 1375 O O . SER A 1 160 ? -12.166 15.740 -28.451 1.00 23.89 160 SER A O 1
ATOM 1377 N N . ASN A 1 161 ? -11.647 15.907 -30.639 1.00 30.89 161 ASN A N 1
ATOM 1378 C CA . ASN A 1 161 ? -10.420 16.669 -30.495 1.00 30.89 161 ASN A CA 1
ATOM 1379 C C . ASN A 1 161 ? -10.723 17.998 -29.794 1.00 30.89 161 ASN A C 1
ATOM 1381 O O . ASN A 1 161 ? -11.370 18.869 -30.372 1.00 30.89 161 ASN A O 1
ATOM 1385 N N . SER A 1 162 ? -10.194 18.176 -28.592 1.00 24.73 162 SER A N 1
ATOM 1386 C CA . SER A 1 162 ? -9.992 19.494 -28.001 1.00 24.73 162 SER A CA 1
ATOM 1387 C C . SER A 1 162 ? -8.559 19.556 -27.499 1.00 24.73 162 SER A C 1
ATOM 1389 O O . SER A 1 162 ? -8.197 18.940 -26.500 1.00 24.73 162 SER A O 1
ATOM 1391 N N . SER A 1 163 ? -7.732 20.272 -28.256 1.00 26.62 163 SER A N 1
ATOM 1392 C CA . SER A 1 163 ? -6.389 20.683 -27.872 1.00 26.62 163 SER A CA 1
ATOM 1393 C C . SER A 1 163 ? -6.451 21.413 -26.531 1.00 26.62 163 SER A C 1
ATOM 1395 O O . SER A 1 163 ? -6.909 22.554 -26.474 1.00 26.62 163 SER A O 1
ATOM 1397 N N . CYS A 1 164 ? -6.007 20.772 -25.451 1.00 23.61 164 CYS A N 1
ATOM 1398 C CA . CYS A 1 164 ? -5.851 21.458 -24.178 1.00 23.61 164 CYS A CA 1
ATOM 1399 C C . CYS A 1 164 ? -4.478 22.131 -24.178 1.00 23.61 164 CYS A C 1
ATOM 1401 O O . CYS A 1 164 ? -3.448 21.509 -23.922 1.00 23.61 164 CYS A O 1
ATOM 1403 N N . THR A 1 165 ? -4.463 23.407 -24.551 1.00 22.39 165 THR A N 1
ATOM 1404 C CA . THR A 1 165 ? -3.327 24.298 -24.336 1.00 22.39 165 THR A CA 1
ATOM 1405 C C . THR A 1 165 ? -3.017 24.362 -22.846 1.00 22.39 165 THR A C 1
ATOM 1407 O O . THR A 1 165 ? -3.900 24.612 -22.028 1.00 22.39 165 THR A O 1
ATOM 1410 N N . LEU A 1 166 ? -1.750 24.131 -22.515 1.00 28.34 166 LEU A N 1
ATOM 1411 C CA . LEU A 1 166 ? -1.170 24.302 -21.192 1.00 28.34 166 LEU A CA 1
ATOM 1412 C C . LEU A 1 166 ? -1.381 25.757 -20.741 1.00 28.34 166 LEU A C 1
ATOM 1414 O O . LEU A 1 166 ? -0.702 26.662 -21.224 1.00 28.34 166 LEU A O 1
ATOM 1418 N N . SER A 1 167 ? -2.331 26.002 -19.840 1.00 22.62 167 SER A N 1
ATOM 1419 C CA . SER A 1 167 ? -2.488 27.312 -19.212 1.00 22.62 167 SER A CA 1
ATOM 1420 C C . SER A 1 167 ? -2.745 27.200 -17.717 1.00 22.62 167 SER A C 1
ATOM 1422 O O . SER A 1 167 ? -3.714 26.589 -17.270 1.00 22.62 167 SER A O 1
ATOM 1424 N N . THR A 1 168 ? -1.895 27.937 -16.999 1.00 24.39 168 THR A N 1
ATOM 1425 C CA . THR A 1 168 ? -2.031 28.457 -15.633 1.00 24.39 168 THR A CA 1
ATOM 1426 C C . THR A 1 168 ? -1.857 27.479 -14.472 1.00 24.39 168 THR A C 1
ATOM 1428 O O . THR A 1 168 ? -2.798 26.985 -13.864 1.00 24.39 168 THR A O 1
ATOM 1431 N N . MET A 1 169 ? -0.586 27.358 -14.072 1.00 31.45 169 MET A N 1
ATOM 1432 C CA . MET A 1 169 ? -0.181 27.418 -12.667 1.00 31.45 169 MET A CA 1
ATOM 1433 C C . MET A 1 169 ? -0.974 28.502 -11.923 1.00 31.45 169 MET A C 1
ATOM 1435 O O . MET A 1 169 ? -0.762 29.684 -12.176 1.00 31.45 169 MET A O 1
ATOM 1439 N N . SER A 1 170 ? -1.882 28.112 -11.029 1.00 31.89 170 SER A N 1
ATOM 1440 C CA . SER A 1 170 ? -2.412 28.969 -9.961 1.00 31.89 170 SER A CA 1
ATOM 1441 C C . SER A 1 170 ? -3.416 28.186 -9.118 1.00 31.89 170 SER A C 1
ATOM 1443 O O . SER A 1 170 ? -4.581 28.097 -9.496 1.00 31.89 170 SER A O 1
ATOM 1445 N N . SER A 1 171 ? -2.975 27.666 -7.970 1.00 24.61 171 SER A N 1
ATOM 1446 C CA . SER A 1 171 ? -3.751 27.590 -6.716 1.00 24.61 171 SER A CA 1
ATOM 1447 C C . SER A 1 171 ? -2.821 27.136 -5.584 1.00 24.61 171 SER A C 1
ATOM 1449 O O . SER A 1 171 ? -2.883 26.007 -5.112 1.00 24.61 171 SER A O 1
ATOM 1451 N N . CYS A 1 172 ? -1.904 28.016 -5.172 1.00 26.72 172 CYS A N 1
ATOM 1452 C CA . CYS A 1 172 ? -1.317 27.938 -3.835 1.00 26.72 172 CYS A CA 1
ATOM 1453 C C . CYS A 1 172 ? -2.267 28.687 -2.896 1.00 26.72 172 CYS A C 1
ATOM 1455 O O . CYS A 1 172 ? -2.237 29.919 -2.847 1.00 26.72 172 CYS A O 1
ATOM 1457 N N . GLU A 1 173 ? -3.130 27.970 -2.180 1.00 26.47 173 GLU A N 1
ATOM 1458 C CA . GLU A 1 173 ? -3.929 28.567 -1.110 1.00 26.47 173 GLU A CA 1
ATOM 1459 C C . GLU A 1 173 ? -2.997 29.070 -0.006 1.00 26.47 173 GLU A C 1
ATOM 1461 O O . GLU A 1 173 ? -2.400 28.311 0.757 1.00 26.47 173 GLU A O 1
ATOM 1466 N N . THR A 1 174 ? -2.841 30.390 0.048 1.00 29.22 174 THR A N 1
ATOM 1467 C CA . THR A 1 174 ? -2.101 31.078 1.103 1.00 29.22 174 THR A CA 1
ATOM 1468 C C . THR A 1 174 ? -3.104 31.463 2.187 1.00 29.22 174 THR A C 1
ATOM 1470 O O . THR A 1 174 ? -3.565 32.600 2.242 1.00 29.22 174 THR A O 1
ATOM 1473 N N . ALA A 1 175 ? -3.504 30.505 3.025 1.00 25.36 175 ALA A N 1
ATOM 1474 C CA . ALA A 1 175 ? -4.354 30.790 4.178 1.00 25.36 175 ALA A CA 1
ATOM 1475 C C . ALA A 1 175 ? -3.493 31.323 5.338 1.00 25.36 175 ALA A C 1
ATOM 1477 O O . ALA A 1 175 ? -2.862 30.573 6.081 1.00 25.36 175 ALA A O 1
ATOM 1478 N N . LEU A 1 176 ? -3.442 32.650 5.471 1.00 26.67 176 LEU A N 1
ATOM 1479 C CA . LEU A 1 176 ? -2.977 33.340 6.675 1.00 26.67 176 LEU A CA 1
ATOM 1480 C C . LEU A 1 176 ? -4.078 33.265 7.743 1.00 26.67 176 LEU A C 1
ATOM 1482 O O . LEU A 1 176 ? -4.956 34.124 7.795 1.00 26.67 176 LEU A O 1
ATOM 1486 N N . SER A 1 177 ? -4.028 32.257 8.613 1.00 28.66 177 SER A N 1
ATOM 1487 C CA . SER A 1 177 ? -4.895 32.180 9.796 1.00 28.66 177 SER A CA 1
ATOM 1488 C C . SER A 1 177 ? -4.145 32.693 11.027 1.00 28.66 177 SER A C 1
ATOM 1490 O O . SER A 1 177 ? -3.449 31.964 11.729 1.00 28.66 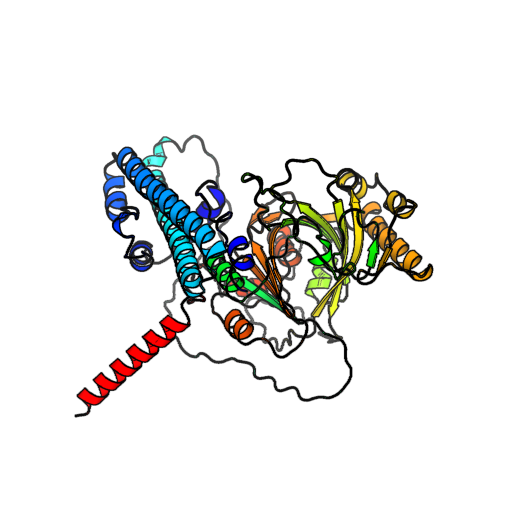177 SER A O 1
ATOM 1492 N N . THR A 1 178 ? -4.290 33.987 11.298 1.00 31.75 178 THR A N 1
ATOM 1493 C CA . THR A 1 178 ? -4.069 34.563 12.631 1.00 31.75 178 THR A CA 1
ATOM 1494 C C . THR A 1 178 ? -5.275 34.219 13.496 1.00 31.75 178 THR A C 1
ATOM 1496 O O . THR A 1 178 ? -6.346 34.751 13.220 1.00 31.75 178 THR A O 1
ATOM 1499 N N . GLN A 1 179 ? -5.122 33.393 14.539 1.00 29.25 179 GLN A N 1
ATOM 1500 C CA . GLN A 1 179 ? -5.923 33.508 15.766 1.00 29.25 179 GLN A CA 1
ATOM 1501 C C . GLN A 1 179 ? -5.379 32.680 16.940 1.00 29.25 179 GLN A C 1
ATOM 1503 O O . GLN A 1 179 ? -4.717 31.659 16.788 1.00 29.25 179 GLN A O 1
ATOM 1508 N N . LEU A 1 180 ? -5.618 33.246 18.120 1.00 26.89 180 LEU A N 1
ATOM 1509 C CA . LEU A 1 180 ? -5.091 32.917 19.436 1.00 26.89 180 LEU A CA 1
ATOM 1510 C C . LEU A 1 180 ? -5.795 31.704 20.071 1.00 26.89 180 LEU A C 1
ATOM 1512 O O . LEU A 1 180 ? -7.018 31.641 20.050 1.00 26.89 180 LEU A O 1
ATOM 1516 N N . GLY A 1 181 ? -5.036 30.867 20.793 1.00 24.59 181 GLY A N 1
ATOM 1517 C CA . GLY A 1 181 ? -5.542 30.145 21.971 1.00 24.59 181 GLY A CA 1
ATOM 1518 C C . GLY A 1 181 ? -5.531 28.608 21.930 1.00 24.59 181 GLY A C 1
ATOM 1519 O O . GLY A 1 181 ? -6.319 27.997 21.229 1.00 24.59 181 GLY A O 1
ATOM 1520 N N . LEU A 1 182 ? -4.733 28.040 22.849 1.00 26.41 182 LEU A N 1
ATOM 1521 C CA . LEU A 1 182 ? -4.662 26.660 23.378 1.00 26.41 182 LEU A CA 1
ATOM 1522 C C . LEU A 1 182 ? -3.870 25.575 22.602 1.00 26.41 182 LEU A C 1
ATOM 1524 O O . LEU A 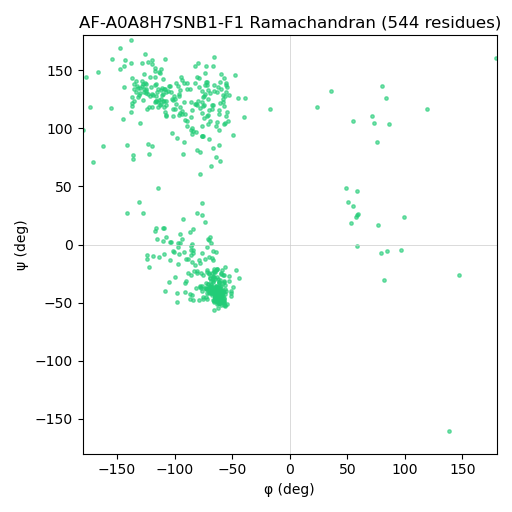1 182 ? -4.134 25.314 21.435 1.00 26.41 182 LEU A O 1
ATOM 1528 N N . PRO A 1 183 ? -2.917 24.876 23.270 1.00 33.47 183 PRO A N 1
ATOM 1529 C CA . PRO A 1 183 ? -2.039 23.907 22.628 1.00 33.47 183 PRO A CA 1
ATOM 1530 C C . PRO A 1 183 ? -2.602 22.481 22.719 1.00 33.47 183 PRO A C 1
ATOM 1532 O O . PRO A 1 183 ? -2.643 21.873 23.791 1.00 33.47 183 PRO A O 1
ATOM 1535 N N . LYS A 1 184 ? -2.939 21.897 21.572 1.00 35.66 184 LYS A N 1
ATOM 1536 C CA . LYS A 1 184 ? -2.835 20.453 21.333 1.00 35.66 184 LYS A CA 1
ATOM 1537 C C . LYS A 1 184 ? -2.102 20.278 20.011 1.00 35.66 184 LYS A C 1
ATOM 1539 O O . LYS A 1 184 ? -2.410 20.955 19.042 1.00 35.66 184 LYS A O 1
ATOM 1544 N N . HIS A 1 185 ? -1.078 19.431 19.995 1.00 40.28 185 HIS A N 1
ATOM 1545 C CA . HIS A 1 185 ? -0.298 19.131 18.796 1.00 40.28 185 HIS A CA 1
ATOM 1546 C C . HIS A 1 185 ? -1.177 18.392 17.772 1.00 40.28 185 HIS A C 1
ATOM 1548 O O . HIS A 1 185 ? -1.186 17.162 17.740 1.00 40.28 185 HIS A O 1
ATOM 1554 N N . GLU A 1 186 ? -1.957 19.124 16.979 1.00 56.69 186 GLU A N 1
ATOM 1555 C CA . GLU A 1 186 ? -2.752 18.556 15.894 1.00 56.69 186 GLU A CA 1
ATOM 1556 C C . GLU A 1 186 ? -1.816 18.087 14.783 1.00 56.69 186 GLU A C 1
ATOM 1558 O O . GLU A 1 186 ? -1.070 18.866 14.186 1.00 56.69 186 GLU A O 1
ATOM 1563 N N . LYS A 1 187 ? -1.814 16.772 14.549 1.00 69.00 187 LYS A N 1
ATOM 1564 C CA . LYS A 1 187 ? -1.098 16.184 13.424 1.00 69.00 187 LYS A CA 1
ATOM 1565 C C . LYS A 1 187 ? -1.938 16.367 12.167 1.00 69.00 187 LYS A C 1
ATOM 1567 O O . LYS A 1 187 ? -3.068 15.887 12.126 1.00 69.00 187 LYS A O 1
ATOM 1572 N N . THR A 1 188 ? -1.386 16.995 11.137 1.00 79.69 188 THR A N 1
ATOM 1573 C CA . THR A 1 188 ? -2.038 17.062 9.825 1.00 79.69 188 THR A CA 1
ATOM 1574 C C . THR A 1 188 ? -1.677 15.818 9.018 1.00 79.69 188 THR A C 1
ATOM 1576 O O . THR A 1 188 ? -0.514 15.408 8.986 1.00 79.69 188 THR A O 1
ATOM 1579 N N . ILE A 1 189 ? -2.674 15.187 8.393 1.00 84.94 189 ILE A N 1
ATOM 1580 C CA . ILE A 1 189 ? -2.497 13.984 7.570 1.00 84.94 189 ILE A CA 1
ATOM 1581 C C . ILE A 1 189 ? -2.966 14.301 6.153 1.00 84.94 189 ILE A C 1
ATOM 1583 O O . ILE A 1 189 ? -4.141 14.586 5.939 1.00 84.94 189 ILE A O 1
ATOM 1587 N N . LYS A 1 190 ? -2.061 14.221 5.176 1.00 88.19 190 LYS A N 1
ATOM 1588 C CA . LYS A 1 190 ? -2.371 14.404 3.749 1.00 88.19 190 LYS A CA 1
ATOM 1589 C C . LYS A 1 190 ? -2.080 13.111 2.988 1.00 88.19 190 LYS A C 1
ATOM 1591 O O . LYS A 1 190 ? -1.055 12.474 3.238 1.00 88.19 190 LYS A O 1
ATOM 1596 N N . LYS A 1 191 ? -2.964 12.715 2.069 1.00 91.25 191 LYS A N 1
ATOM 1597 C CA . LYS A 1 191 ? -2.812 11.513 1.232 1.00 91.25 191 LYS A CA 1
ATOM 1598 C C . LYS A 1 191 ? -2.710 11.889 -0.239 1.00 91.25 191 LYS A C 1
ATOM 1600 O O . LYS A 1 191 ? -3.392 12.801 -0.699 1.00 91.25 191 LYS A O 1
ATOM 1605 N N . TYR A 1 192 ? -1.892 11.139 -0.963 1.00 92.31 192 TYR A N 1
ATOM 1606 C CA . TYR A 1 192 ? -1.625 11.339 -2.378 1.00 92.31 192 TYR A CA 1
ATOM 1607 C C . TYR A 1 192 ? -1.620 9.998 -3.105 1.00 92.31 192 TYR A C 1
ATOM 1609 O O . TYR A 1 192 ? -1.144 8.995 -2.562 1.00 92.31 192 TYR A O 1
ATOM 1617 N N . TRP A 1 193 ? -2.127 9.979 -4.333 1.00 91.12 193 TRP A N 1
ATOM 1618 C CA . TRP A 1 193 ? -1.879 8.892 -5.271 1.00 91.12 193 TRP A CA 1
ATOM 1619 C C . TRP A 1 193 ? -0.628 9.192 -6.083 1.00 91.12 193 TRP A C 1
ATOM 1621 O O . TRP A 1 193 ? -0.410 10.321 -6.516 1.00 91.12 193 TRP A O 1
ATOM 1631 N N . VAL A 1 194 ? 0.185 8.163 -6.289 1.00 85.56 194 VAL A N 1
ATOM 1632 C CA . VAL A 1 194 ? 1.403 8.236 -7.097 1.00 85.56 194 VAL A CA 1
ATOM 1633 C C . VAL A 1 194 ? 1.364 7.109 -8.115 1.00 85.56 194 VAL A C 1
ATOM 1635 O O . VAL A 1 194 ? 1.011 5.974 -7.781 1.00 85.56 194 VAL A O 1
ATOM 1638 N N . HIS A 1 195 ? 1.722 7.413 -9.360 1.00 81.69 195 HIS A N 1
ATOM 1639 C CA . HIS A 1 195 ? 1.855 6.382 -10.382 1.00 81.69 195 HIS A CA 1
ATOM 1640 C C . HIS A 1 195 ? 2.959 5.385 -9.977 1.00 81.69 195 HIS A C 1
ATOM 1642 O O . HIS A 1 195 ? 4.028 5.833 -9.551 1.00 81.69 195 HIS A O 1
ATOM 1648 N N . PRO A 1 196 ? 2.762 4.059 -10.116 1.00 76.81 196 PRO A N 1
ATOM 1649 C CA . PRO A 1 196 ? 3.770 3.065 -9.733 1.00 76.81 196 PRO A CA 1
ATOM 1650 C C . PRO A 1 196 ? 5.152 3.303 -10.352 1.00 76.81 196 PRO A C 1
ATOM 1652 O O . PRO A 1 196 ? 6.164 2.958 -9.753 1.00 76.81 196 PRO A O 1
ATOM 1655 N N . ASP A 1 197 ? 5.198 3.946 -11.515 1.00 71.75 197 ASP A N 1
ATOM 1656 C CA . ASP A 1 197 ? 6.440 4.248 -12.227 1.00 71.75 197 ASP A CA 1
ATOM 1657 C C . ASP A 1 197 ? 7.288 5.344 -11.577 1.00 71.75 197 ASP A C 1
ATOM 1659 O O . ASP A 1 197 ? 8.500 5.367 -11.767 1.00 71.75 197 ASP A O 1
ATOM 1663 N N . ASN A 1 198 ? 6.666 6.220 -10.788 1.00 77.19 198 ASN A N 1
ATOM 1664 C CA . ASN A 1 198 ? 7.330 7.361 -10.156 1.00 77.19 198 ASN A CA 1
ATOM 1665 C C . ASN A 1 198 ? 7.727 7.049 -8.705 1.00 77.19 198 ASN A C 1
ATOM 1667 O O . ASN A 1 198 ? 8.324 7.871 -8.011 1.00 77.19 198 ASN A O 1
ATOM 1671 N N . ILE A 1 199 ? 7.399 5.849 -8.212 1.00 79.19 199 ILE A N 1
ATOM 1672 C CA . ILE A 1 199 ? 7.579 5.503 -6.801 1.00 79.19 199 ILE A CA 1
ATOM 1673 C C . ILE A 1 199 ? 9.050 5.407 -6.399 1.00 79.19 199 ILE A C 1
ATOM 1675 O O . ILE A 1 199 ? 9.405 5.787 -5.285 1.00 79.19 199 ILE A O 1
ATOM 1679 N N . VAL A 1 200 ? 9.909 4.930 -7.306 1.00 77.94 200 VAL A N 1
ATOM 1680 C CA . VAL A 1 200 ? 11.353 4.827 -7.062 1.00 77.94 200 VAL A CA 1
ATOM 1681 C C . VAL A 1 200 ? 11.948 6.215 -6.896 1.00 77.94 200 VAL A C 1
ATOM 1683 O O . VAL A 1 200 ? 12.736 6.432 -5.980 1.00 77.94 200 VAL A O 1
ATOM 1686 N N . GLU A 1 201 ? 11.517 7.170 -7.714 1.00 79.50 201 GLU A N 1
ATOM 1687 C CA . GLU A 1 201 ? 11.960 8.552 -7.613 1.00 79.50 201 GLU A CA 1
ATOM 1688 C C . GLU A 1 201 ? 11.510 9.203 -6.301 1.00 79.50 201 GLU A C 1
ATOM 1690 O O . GLU A 1 201 ? 12.326 9.797 -5.594 1.00 79.50 201 GLU A O 1
ATOM 1695 N N . VAL A 1 202 ? 10.248 8.999 -5.909 1.00 83.50 202 VAL A N 1
ATOM 1696 C CA . VAL A 1 202 ? 9.732 9.438 -4.603 1.00 83.50 202 VAL A CA 1
ATOM 1697 C C . VAL A 1 202 ? 10.559 8.845 -3.460 1.00 83.50 202 VAL A C 1
ATOM 1699 O O . VAL A 1 202 ? 10.963 9.571 -2.555 1.00 83.50 202 VAL A O 1
ATOM 1702 N N . MET A 1 203 ? 10.846 7.543 -3.487 1.00 81.38 203 MET A N 1
ATOM 1703 C CA . MET A 1 203 ? 11.637 6.876 -2.447 1.00 81.38 203 MET A CA 1
ATOM 1704 C C . MET A 1 203 ? 13.077 7.395 -2.394 1.00 81.38 203 MET A C 1
ATOM 1706 O O . MET A 1 203 ? 13.592 7.650 -1.307 1.00 81.38 203 MET A O 1
ATOM 1710 N N . LEU A 1 204 ? 13.716 7.604 -3.546 1.00 80.06 204 LEU A N 1
ATOM 1711 C CA . LEU A 1 204 ? 15.052 8.195 -3.626 1.00 80.06 204 LEU A CA 1
ATOM 1712 C C . LEU A 1 204 ? 15.066 9.622 -3.066 1.00 80.06 204 LEU A C 1
ATOM 1714 O O . LEU A 1 204 ? 15.948 9.954 -2.274 1.00 80.06 204 LEU A O 1
ATOM 1718 N N . PHE A 1 205 ? 14.061 10.433 -3.401 1.00 83.44 205 PHE A N 1
ATOM 1719 C CA . PHE A 1 205 ? 13.887 11.779 -2.858 1.00 83.44 205 PHE A CA 1
ATOM 1720 C C . PHE A 1 205 ? 13.664 11.774 -1.333 1.00 83.44 205 PHE A C 1
ATOM 1722 O O . PHE A 1 205 ? 14.171 12.642 -0.620 1.00 83.44 205 PHE A O 1
ATOM 1729 N N . MET A 1 206 ? 12.946 10.788 -0.789 1.00 83.88 206 MET A N 1
ATOM 1730 C CA . MET A 1 206 ? 12.804 10.636 0.667 1.00 83.88 206 MET A CA 1
ATOM 1731 C C . MET A 1 206 ? 14.139 10.305 1.335 1.00 83.88 206 MET A C 1
ATOM 1733 O O . MET A 1 206 ? 14.482 10.891 2.367 1.00 83.88 206 MET A O 1
ATOM 1737 N N . SER A 1 207 ? 14.916 9.411 0.723 1.00 76.62 207 SER A N 1
ATOM 1738 C CA . SER A 1 207 ? 16.232 9.017 1.222 1.00 76.62 207 SER A CA 1
ATOM 1739 C C . SER A 1 207 ? 17.229 10.187 1.215 1.00 76.62 207 SER A C 1
ATOM 1741 O O . SER A 1 207 ? 18.017 10.318 2.151 1.00 76.62 207 SER A O 1
ATOM 1743 N N . THR A 1 208 ? 17.183 11.098 0.234 1.00 73.88 208 THR A N 1
ATOM 1744 C CA . THR A 1 208 ? 18.092 12.265 0.184 1.00 73.88 208 THR A CA 1
ATOM 1745 C C . THR A 1 208 ? 17.763 13.344 1.220 1.00 73.88 208 THR A C 1
ATOM 1747 O O . THR A 1 208 ? 18.675 13.968 1.767 1.00 73.88 208 THR A O 1
ATOM 1750 N N . ASN A 1 209 ? 16.487 13.538 1.569 1.00 73.12 209 ASN A N 1
ATOM 1751 C CA . ASN A 1 209 ? 16.032 14.590 2.492 1.00 73.12 209 ASN A CA 1
ATOM 1752 C C . ASN A 1 209 ? 16.215 14.256 3.987 1.00 73.12 209 ASN A C 1
ATOM 1754 O O . ASN A 1 209 ? 15.510 14.784 4.850 1.00 73.12 209 ASN A O 1
ATOM 1758 N N . LYS A 1 210 ? 17.203 13.411 4.318 1.00 67.00 210 LYS A N 1
ATOM 1759 C CA . LYS A 1 210 ? 17.566 13.010 5.693 1.00 67.00 210 LYS A CA 1
ATOM 1760 C C . LYS A 1 210 ? 16.422 12.348 6.464 1.00 67.00 210 LYS A C 1
ATOM 1762 O O . LYS A 1 210 ? 16.406 12.397 7.699 1.00 67.00 210 LYS A O 1
ATOM 1767 N N . MET A 1 211 ? 15.467 11.734 5.771 1.00 73.31 211 MET A N 1
ATOM 1768 C CA . MET A 1 211 ? 14.514 10.875 6.453 1.00 73.31 211 MET A CA 1
ATOM 1769 C C . MET A 1 211 ? 15.185 9.567 6.878 1.00 73.31 211 MET A C 1
ATOM 1771 O O . MET A 1 211 ? 16.181 9.125 6.308 1.00 73.31 211 MET A O 1
ATOM 1775 N N . VAL A 1 212 ? 14.654 8.961 7.934 1.00 72.88 212 VAL A N 1
ATOM 1776 C CA . VAL A 1 212 ? 15.111 7.672 8.439 1.00 72.88 212 VAL A CA 1
ATOM 1777 C C . VAL A 1 212 ? 14.055 6.625 8.135 1.00 72.88 212 VAL A C 1
ATOM 1779 O O . VAL A 1 212 ? 12.935 6.715 8.644 1.00 72.88 212 VAL A O 1
ATOM 1782 N N . LEU A 1 213 ? 14.417 5.624 7.337 1.00 75.06 213 LEU A N 1
ATOM 1783 C CA . LEU A 1 213 ? 13.608 4.429 7.139 1.00 75.06 213 LEU A CA 1
ATOM 1784 C C . LEU A 1 213 ? 13.424 3.731 8.483 1.00 75.06 213 LEU A C 1
ATOM 1786 O O . LEU A 1 213 ? 14.383 3.374 9.173 1.00 75.06 213 LEU A O 1
ATOM 1790 N N . GLN A 1 214 ? 12.170 3.572 8.870 1.00 73.25 214 GLN A N 1
ATOM 1791 C CA . GLN A 1 214 ? 11.802 2.924 10.110 1.00 73.25 214 GLN A CA 1
ATOM 1792 C C . GLN A 1 214 ? 11.820 1.409 9.905 1.00 73.25 214 GLN A C 1
ATOM 1794 O O . GLN A 1 214 ? 11.067 0.883 9.089 1.00 73.25 214 GLN A O 1
ATOM 1799 N N . ASP A 1 215 ? 12.644 0.701 10.679 1.00 67.50 215 ASP A N 1
ATOM 1800 C CA . ASP A 1 215 ? 12.564 -0.758 10.752 1.00 67.50 215 ASP A CA 1
ATOM 1801 C C . ASP A 1 215 ? 11.267 -1.165 11.467 1.00 67.50 215 ASP A C 1
ATOM 1803 O O . ASP A 1 215 ? 11.127 -1.018 12.684 1.00 67.50 215 ASP A O 1
ATOM 1807 N N . GLN A 1 216 ? 10.307 -1.669 10.693 1.00 63.81 216 GLN A N 1
ATOM 1808 C CA . GLN A 1 216 ? 9.002 -2.095 11.196 1.00 63.81 216 GLN A CA 1
ATOM 1809 C C . GLN A 1 216 ? 9.005 -3.537 11.720 1.00 63.81 216 GLN A C 1
ATOM 1811 O O . GLN A 1 216 ? 8.028 -3.950 12.346 1.00 63.81 216 GLN A O 1
ATOM 1816 N N . SER A 1 217 ? 10.086 -4.302 11.511 1.00 57.59 217 SER A N 1
ATOM 1817 C CA . SER A 1 217 ? 10.149 -5.725 11.884 1.00 57.59 217 SER A CA 1
ATOM 1818 C C . SER A 1 217 ? 10.030 -5.951 13.392 1.00 57.59 217 SER A C 1
ATOM 1820 O O . SER A 1 217 ? 9.530 -6.982 13.840 1.00 57.59 217 SER A O 1
ATOM 1822 N N . ASN A 1 218 ? 10.457 -4.964 14.180 1.00 54.44 218 ASN A N 1
ATOM 1823 C CA . ASN A 1 218 ? 10.560 -5.087 15.624 1.00 54.44 218 ASN A CA 1
ATOM 1824 C C . ASN A 1 218 ? 9.445 -4.375 16.398 1.00 54.44 218 ASN A C 1
ATOM 1826 O O . ASN A 1 218 ? 9.356 -4.621 17.597 1.00 54.44 218 ASN A O 1
ATOM 1830 N N . ASN A 1 219 ? 8.628 -3.498 15.786 1.00 65.38 219 ASN A N 1
ATOM 1831 C CA . ASN A 1 219 ? 7.569 -2.759 16.495 1.00 65.38 219 ASN A CA 1
ATOM 1832 C C . ASN A 1 219 ? 6.483 -2.143 15.574 1.00 65.38 219 ASN A C 1
ATOM 1834 O O . ASN A 1 219 ? 6.537 -0.951 15.274 1.00 65.38 219 ASN A O 1
ATOM 1838 N N . PRO A 1 220 ? 5.438 -2.888 15.174 1.00 62.69 220 PRO A N 1
ATOM 1839 C CA . PRO A 1 220 ? 4.316 -2.317 14.417 1.00 62.69 220 PRO A CA 1
ATOM 1840 C C . PRO A 1 220 ? 3.577 -1.187 15.167 1.00 62.69 220 PRO A C 1
ATOM 1842 O O . PRO A 1 220 ? 2.993 -0.303 14.532 1.00 62.69 220 PRO A O 1
ATOM 1845 N N . SER A 1 221 ? 3.633 -1.155 16.504 1.00 63.44 221 SER A N 1
ATOM 1846 C CA . SER A 1 221 ? 2.963 -0.144 17.336 1.00 63.44 221 SER A CA 1
ATOM 1847 C C . SER A 1 221 ? 3.554 1.262 17.168 1.00 63.44 221 SER A C 1
ATOM 1849 O O . SER A 1 221 ? 2.851 2.247 17.380 1.00 63.44 221 SER A O 1
ATOM 1851 N N . SER A 1 222 ? 4.821 1.386 16.748 1.00 61.84 222 SER A N 1
ATOM 1852 C CA . SER A 1 222 ? 5.442 2.695 16.480 1.00 61.84 222 SER A CA 1
ATOM 1853 C C . SER A 1 222 ? 5.010 3.314 15.155 1.00 61.84 222 SER A C 1
ATOM 1855 O O . SER A 1 222 ? 5.090 4.528 14.999 1.00 61.84 222 SER A O 1
ATOM 1857 N N . THR A 1 223 ? 4.575 2.492 14.201 1.00 64.75 223 THR A N 1
ATOM 1858 C CA . THR A 1 223 ? 4.081 2.945 12.893 1.00 64.75 223 THR A CA 1
ATOM 1859 C C . THR A 1 223 ? 2.579 3.203 12.926 1.00 64.75 223 THR A C 1
ATOM 1861 O O . THR A 1 223 ? 2.073 4.075 12.228 1.00 64.75 223 THR A O 1
ATOM 1864 N N . TYR A 1 224 ? 1.854 2.450 13.750 1.00 74.50 224 TYR A N 1
ATOM 1865 C CA . TYR A 1 224 ? 0.413 2.575 13.897 1.00 74.50 224 TYR A CA 1
ATOM 1866 C C . TYR A 1 224 ? 0.079 2.848 15.353 1.00 74.50 224 TYR A C 1
ATOM 1868 O O . TYR A 1 224 ? -0.197 1.913 16.100 1.00 74.50 224 TYR A O 1
ATOM 1876 N N . THR A 1 225 ? 0.084 4.109 15.763 1.00 80.12 225 THR A N 1
ATOM 1877 C CA . THR A 1 225 ? -0.235 4.462 17.148 1.00 80.12 225 THR A CA 1
ATOM 1878 C C . THR A 1 225 ? -1.713 4.218 17.442 1.00 80.12 225 THR A C 1
ATOM 1880 O O . THR A 1 225 ? -2.579 4.662 16.684 1.00 80.12 225 THR A O 1
ATOM 1883 N N . ALA A 1 226 ? -1.992 3.528 18.543 1.00 85.50 226 ALA A N 1
ATOM 1884 C CA . ALA A 1 226 ? -3.325 3.396 19.114 1.00 85.50 226 ALA A CA 1
ATOM 1885 C C . ALA A 1 226 ? -3.379 4.117 20.464 1.00 85.50 226 ALA A C 1
ATOM 1887 O O . ALA A 1 226 ? -2.373 4.160 21.173 1.00 85.50 226 ALA A O 1
ATOM 1888 N N . VAL A 1 227 ? -4.545 4.675 20.795 1.00 88.44 227 VAL A N 1
ATOM 1889 C CA . VAL A 1 227 ? -4.774 5.339 22.086 1.00 88.44 227 VAL A CA 1
ATOM 1890 C C . VAL A 1 227 ? -4.691 4.306 23.201 1.00 88.44 227 VAL A C 1
ATOM 1892 O O . VAL A 1 227 ? -3.849 4.426 24.075 1.00 88.44 227 VAL A O 1
ATOM 1895 N N . ASP A 1 228 ? -5.494 3.247 23.138 1.00 90.69 228 ASP A N 1
ATOM 1896 C CA . ASP A 1 228 ? -5.480 2.162 24.115 1.00 90.69 228 ASP A CA 1
ATOM 1897 C C . ASP A 1 228 ? -4.937 0.865 23.482 1.00 90.69 228 ASP A C 1
ATOM 1899 O O . ASP A 1 228 ? -5.421 0.414 22.442 1.00 90.69 228 ASP A O 1
ATOM 1903 N N . GLU A 1 229 ? -3.951 0.224 24.116 1.00 89.62 229 GLU A N 1
ATOM 1904 C CA . GLU A 1 229 ? -3.343 -1.038 23.673 1.00 89.62 229 GLU A CA 1
ATOM 1905 C C . GLU A 1 229 ? -3.356 -2.112 24.766 1.00 89.62 229 GLU A C 1
ATOM 1907 O O . GLU A 1 229 ? -2.918 -1.883 25.895 1.00 89.62 229 GLU A O 1
ATOM 1912 N N . VAL A 1 230 ? -3.800 -3.320 24.408 1.00 90.69 230 VAL A N 1
ATOM 1913 C CA . VAL A 1 230 ? -3.897 -4.474 25.314 1.00 90.69 230 VAL A CA 1
ATOM 1914 C C . VAL A 1 230 ? -3.139 -5.681 24.765 1.00 90.69 230 VAL A C 1
ATOM 1916 O O . VAL A 1 230 ? -3.213 -5.997 23.577 1.00 90.69 230 VAL A O 1
ATOM 1919 N N . GLY A 1 231 ? -2.423 -6.390 25.639 1.00 84.19 231 GLY A N 1
ATOM 1920 C CA . GLY A 1 231 ? -1.784 -7.670 25.313 1.00 84.19 231 GLY A CA 1
ATOM 1921 C C . GLY A 1 231 ? -0.506 -7.554 24.479 1.00 84.19 231 GLY A C 1
ATOM 1922 O O . GLY A 1 231 ? -0.067 -8.541 23.896 1.00 84.19 231 GLY A O 1
ATOM 1923 N N . HIS A 1 232 ? 0.094 -6.363 24.417 1.00 75.88 232 HIS A N 1
ATOM 1924 C CA . HIS A 1 232 ? 1.291 -6.100 23.621 1.00 75.88 232 HIS A CA 1
ATOM 1925 C C . HIS A 1 232 ? 2.428 -7.109 23.926 1.00 75.88 232 HIS A C 1
ATOM 1927 O O . HIS A 1 232 ? 2.789 -7.275 25.097 1.00 75.88 232 HIS A O 1
ATOM 1933 N N . PRO A 1 233 ? 3.033 -7.764 22.912 1.00 65.75 233 PRO A N 1
ATOM 1934 C CA . PRO A 1 233 ? 4.042 -8.805 23.122 1.00 65.75 233 PRO A CA 1
ATOM 1935 C C . PRO A 1 233 ? 5.272 -8.301 23.892 1.00 65.75 233 PRO A C 1
ATOM 1937 O O . PRO A 1 233 ? 5.846 -7.256 23.566 1.00 65.75 233 PRO A O 1
ATOM 1940 N N . GLN A 1 234 ? 5.721 -9.062 24.896 1.00 49.97 234 GLN A N 1
ATOM 1941 C CA . GLN A 1 234 ? 6.988 -8.809 25.590 1.00 49.97 234 GLN A CA 1
ATOM 1942 C C . GLN A 1 234 ? 8.154 -9.227 24.680 1.00 49.97 234 GLN A C 1
ATOM 1944 O O . GLN A 1 234 ? 8.352 -10.408 24.424 1.00 49.97 234 GLN A O 1
ATOM 1949 N N . GLY A 1 235 ? 8.900 -8.252 24.156 1.00 46.22 235 GLY A N 1
ATOM 1950 C CA . GLY A 1 235 ? 9.994 -8.468 23.192 1.00 46.22 235 GLY A CA 1
ATOM 1951 C C . GLY A 1 235 ? 10.132 -7.322 22.189 1.00 46.22 235 GLY A C 1
ATOM 1952 O O . GLY A 1 235 ? 11.233 -6.993 21.758 1.00 46.22 235 GLY A O 1
ATOM 1953 N N . ILE A 1 236 ? 9.028 -6.622 21.939 1.00 47.62 236 ILE A N 1
ATOM 1954 C CA . ILE A 1 236 ? 8.973 -5.360 21.202 1.00 47.62 236 ILE A CA 1
ATOM 1955 C C . ILE A 1 236 ? 9.380 -4.240 22.178 1.00 47.62 236 ILE A C 1
ATOM 1957 O O . ILE A 1 236 ? 8.555 -3.618 22.854 1.00 47.62 236 ILE A O 1
ATOM 1961 N N . LYS A 1 237 ? 10.689 -4.047 22.381 1.00 33.78 237 LYS A N 1
ATOM 1962 C CA . LYS A 1 237 ? 11.196 -2.977 23.254 1.00 33.78 237 LYS A CA 1
ATOM 1963 C C . LYS A 1 237 ? 10.975 -1.624 22.572 1.00 33.78 237 LYS A C 1
ATOM 1965 O O . LYS A 1 237 ? 11.656 -1.291 21.607 1.00 33.78 237 LYS A O 1
ATOM 1970 N N . SER A 1 238 ? 10.073 -0.814 23.125 1.00 35.72 238 SER A N 1
ATOM 1971 C CA . SER A 1 238 ? 10.063 0.639 22.924 1.00 35.72 238 SER A CA 1
ATOM 1972 C C . SER A 1 238 ? 11.431 1.196 23.351 1.00 35.72 238 SER A C 1
ATOM 1974 O O . SER A 1 238 ? 11.744 1.263 24.539 1.00 35.72 238 SER A O 1
ATOM 1976 N N . LYS A 1 239 ? 12.292 1.552 22.391 1.00 31.16 239 LYS A N 1
ATOM 1977 C CA . LYS A 1 239 ? 13.608 2.176 22.638 1.00 31.16 239 LYS A CA 1
ATOM 1978 C C . LYS A 1 239 ? 13.493 3.664 23.018 1.00 31.16 239 LYS A C 1
ATOM 1980 O O . LYS A 1 239 ? 14.346 4.459 22.647 1.00 31.16 239 LYS A O 1
ATOM 1985 N N . LEU A 1 240 ? 12.459 4.063 23.756 1.00 32.25 240 LEU A N 1
ATOM 1986 C CA . LEU A 1 240 ? 12.291 5.455 24.195 1.00 32.25 240 LEU A CA 1
ATOM 1987 C C . LEU A 1 240 ? 12.661 5.705 25.664 1.00 32.25 240 LEU A C 1
ATOM 1989 O O . LEU A 1 240 ? 12.576 6.842 26.106 1.00 32.25 240 LEU A O 1
ATOM 1993 N N . ALA A 1 241 ? 13.129 4.702 26.421 1.00 28.12 241 ALA A N 1
ATOM 1994 C CA . ALA A 1 241 ? 13.376 4.893 27.858 1.00 28.12 241 ALA A CA 1
ATOM 1995 C C . ALA A 1 241 ? 14.629 4.209 28.445 1.00 28.12 241 ALA A C 1
ATOM 1997 O O . ALA A 1 241 ? 14.650 3.910 29.637 1.00 28.12 241 ALA A O 1
ATOM 1998 N N . ALA A 1 242 ? 15.694 3.963 27.673 1.00 25.17 242 ALA A N 1
ATOM 1999 C CA . ALA A 1 242 ? 16.940 3.467 28.269 1.00 25.17 242 ALA A CA 1
ATOM 2000 C C . ALA A 1 242 ? 18.215 3.993 27.588 1.00 25.17 242 ALA A C 1
ATOM 2002 O O . ALA A 1 242 ? 18.593 3.494 26.533 1.00 25.17 242 ALA A O 1
ATOM 2003 N N . LYS A 1 243 ? 18.898 4.900 28.313 1.00 29.33 243 LYS A N 1
ATOM 2004 C CA . LYS A 1 243 ? 20.365 5.083 28.398 1.00 29.33 243 LYS A CA 1
ATOM 2005 C C . LYS A 1 243 ? 21.028 5.719 27.164 1.00 29.33 243 LYS A C 1
ATOM 2007 O O . LYS A 1 243 ? 21.134 5.103 26.116 1.00 29.33 243 LYS A O 1
ATOM 2012 N N . SER A 1 244 ? 21.437 6.993 27.171 1.00 30.86 244 SER A N 1
ATOM 2013 C CA . SER A 1 244 ? 22.570 7.557 27.934 1.00 30.86 244 SER A CA 1
ATOM 2014 C C . SER A 1 244 ? 23.643 6.529 28.322 1.00 30.86 244 SER A C 1
ATOM 2016 O O . SER A 1 244 ? 23.410 5.639 29.132 1.00 30.86 244 SER A O 1
ATOM 2018 N N . THR A 1 245 ? 24.863 6.753 27.823 1.00 25.03 245 THR A N 1
ATOM 2019 C CA . THR A 1 245 ? 26.143 6.115 28.206 1.00 25.03 245 THR A CA 1
ATOM 2020 C C . THR A 1 245 ? 26.523 4.780 27.529 1.00 25.03 245 THR A C 1
ATOM 2022 O O . THR A 1 245 ? 26.083 3.710 27.925 1.00 25.03 245 THR A O 1
ATOM 2025 N N . GLN A 1 246 ? 27.466 4.921 26.584 1.00 24.17 246 GLN A N 1
ATOM 2026 C CA . GLN A 1 246 ? 28.668 4.102 26.330 1.00 24.17 246 GLN A CA 1
ATOM 2027 C C . GLN A 1 246 ? 28.639 2.749 25.577 1.00 24.17 246 GLN A C 1
ATOM 2029 O O . GLN A 1 246 ? 27.849 1.853 25.833 1.00 24.17 246 GLN A O 1
ATOM 2034 N N . SER A 1 247 ? 29.664 2.699 24.707 1.00 23.30 247 SER A N 1
ATOM 2035 C CA . SER A 1 247 ? 30.399 1.634 24.004 1.00 23.30 247 SER A CA 1
ATOM 2036 C C . SER A 1 247 ? 29.744 0.842 22.863 1.00 23.30 247 SER A C 1
ATOM 2038 O O . SER A 1 247 ? 28.874 -0.007 23.014 1.00 23.30 247 SER A O 1
ATOM 2040 N N . ILE A 1 248 ? 30.295 1.123 21.679 1.00 31.19 248 ILE A N 1
ATOM 2041 C CA . ILE A 1 248 ? 30.209 0.370 20.433 1.00 31.19 248 ILE A CA 1
ATOM 2042 C C . ILE A 1 248 ? 31.131 -0.845 20.580 1.00 31.19 248 ILE A C 1
ATOM 2044 O O . ILE A 1 248 ? 32.337 -0.672 20.736 1.00 31.19 248 ILE A O 1
ATOM 2048 N N . HIS A 1 249 ? 30.585 -2.057 20.498 1.00 23.36 249 HIS A N 1
ATOM 2049 C CA . HIS A 1 249 ? 31.356 -3.238 20.125 1.00 23.36 249 HIS A CA 1
ATOM 2050 C C . HIS A 1 249 ? 30.629 -4.001 19.019 1.00 23.36 249 HIS A C 1
ATOM 2052 O O . HIS A 1 249 ? 29.412 -4.178 19.051 1.00 23.36 249 HIS A O 1
ATOM 2058 N N . HIS A 1 250 ? 31.438 -4.374 18.030 1.00 26.56 250 HIS A N 1
ATOM 2059 C CA . HIS A 1 250 ? 31.144 -5.100 16.806 1.00 26.56 250 HIS A CA 1
ATOM 2060 C C . HIS A 1 250 ? 30.128 -6.236 16.980 1.00 26.56 250 HIS A C 1
ATOM 2062 O O . HIS A 1 250 ? 30.339 -7.156 17.766 1.00 26.56 250 HIS A O 1
ATOM 2068 N N . ILE A 1 251 ? 29.071 -6.199 16.170 1.00 25.98 251 ILE A N 1
ATOM 2069 C CA . ILE A 1 251 ? 28.319 -7.390 15.780 1.00 25.98 251 ILE A CA 1
ATOM 2070 C C . ILE A 1 251 ? 28.672 -7.621 14.314 1.00 25.98 251 ILE A C 1
ATOM 2072 O O . ILE A 1 251 ? 28.381 -6.778 13.466 1.00 25.98 251 ILE A O 1
ATOM 2076 N N . GLU A 1 252 ? 29.361 -8.726 14.044 1.00 21.97 252 GLU A N 1
ATOM 2077 C CA . GLU A 1 252 ? 29.685 -9.190 12.698 1.00 21.97 252 GLU A CA 1
ATOM 2078 C C . GLU A 1 252 ? 28.392 -9.378 11.894 1.00 21.97 252 GLU A C 1
ATOM 2080 O O . GLU A 1 252 ? 27.498 -10.142 12.267 1.00 21.97 252 GLU A O 1
ATOM 2085 N N . ALA A 1 253 ? 28.276 -8.626 10.800 1.00 26.11 253 ALA A N 1
ATOM 2086 C CA . ALA A 1 253 ? 27.157 -8.704 9.880 1.00 26.11 253 ALA A CA 1
ATOM 2087 C C . ALA A 1 253 ? 27.276 -9.982 9.040 1.00 26.11 253 ALA A C 1
ATOM 2089 O O . ALA A 1 253 ? 28.240 -10.181 8.307 1.00 26.11 253 ALA A O 1
ATOM 2090 N N . ASN A 1 254 ? 26.274 -10.852 9.143 1.00 24.77 254 ASN A N 1
ATOM 2091 C CA . ASN A 1 254 ? 26.113 -11.999 8.262 1.00 24.77 254 ASN A CA 1
ATOM 2092 C C . ASN A 1 254 ? 25.520 -11.497 6.921 1.00 24.77 254 ASN A C 1
ATOM 2094 O O . ASN A 1 254 ? 24.399 -10.980 6.937 1.00 24.77 254 ASN A O 1
ATOM 2098 N N . PRO A 1 255 ? 26.208 -11.629 5.770 1.00 27.62 255 PRO A N 1
ATOM 2099 C CA . PRO A 1 255 ? 25.844 -10.959 4.509 1.00 27.62 255 PRO A CA 1
ATOM 2100 C C . PRO A 1 255 ? 24.574 -11.499 3.817 1.00 27.62 255 PRO A C 1
ATOM 2102 O O . PRO A 1 255 ? 24.233 -11.063 2.724 1.00 27.62 255 PRO A O 1
ATOM 2105 N N . ALA A 1 256 ? 23.850 -12.440 4.432 1.00 26.34 256 ALA A N 1
ATOM 2106 C CA . ALA A 1 256 ? 22.677 -13.097 3.843 1.00 26.34 256 ALA A CA 1
ATOM 2107 C C . ALA A 1 256 ? 21.313 -12.610 4.382 1.00 26.34 256 ALA A C 1
ATOM 2109 O O . ALA A 1 256 ? 20.276 -13.160 4.006 1.00 26.34 256 ALA A O 1
ATOM 2110 N N . LYS A 1 257 ? 21.274 -11.625 5.288 1.00 36.91 257 LYS A N 1
ATOM 2111 C CA . LYS A 1 257 ? 20.023 -11.137 5.902 1.00 36.91 257 LYS A CA 1
ATOM 2112 C C . LYS A 1 257 ? 19.991 -9.609 5.961 1.00 36.91 257 LYS A C 1
ATOM 2114 O O . LYS A 1 257 ? 20.154 -9.031 7.030 1.00 36.91 257 LYS A O 1
ATOM 2119 N N . GLU A 1 258 ? 19.728 -8.953 4.834 1.00 36.06 258 GLU A N 1
ATOM 2120 C CA . GLU A 1 258 ? 19.357 -7.534 4.855 1.00 36.06 258 GLU A CA 1
ATOM 2121 C C . GLU A 1 258 ? 17.857 -7.393 5.191 1.00 36.06 258 GLU A C 1
ATOM 2123 O O . GLU A 1 258 ? 17.008 -7.973 4.502 1.00 36.06 258 GLU A O 1
ATOM 2128 N N . PRO A 1 259 ? 17.476 -6.686 6.271 1.00 43.19 259 PRO A N 1
ATOM 2129 C CA . PRO A 1 259 ? 16.080 -6.394 6.563 1.00 43.19 259 PRO A CA 1
ATOM 2130 C C . PRO A 1 259 ? 15.589 -5.354 5.555 1.00 43.19 259 PRO A C 1
ATOM 2132 O O . PRO A 1 259 ? 15.976 -4.194 5.600 1.00 43.19 259 PRO A O 1
ATOM 2135 N N . THR A 1 260 ? 14.700 -5.750 4.648 1.00 51.53 260 THR A N 1
ATOM 2136 C CA . THR A 1 260 ? 14.224 -4.897 3.548 1.00 51.53 260 THR A CA 1
ATOM 2137 C C . THR A 1 260 ? 13.346 -3.721 3.992 1.00 51.53 260 THR A C 1
ATOM 2139 O O . THR A 1 260 ? 12.769 -3.063 3.134 1.00 51.53 260 THR A O 1
ATOM 2142 N N . GLY A 1 261 ? 13.184 -3.462 5.298 1.00 60.12 261 GLY A N 1
ATOM 2143 C CA . GLY A 1 261 ? 12.376 -2.367 5.866 1.00 60.12 261 GLY A CA 1
ATOM 2144 C C . GLY A 1 261 ? 10.886 -2.369 5.480 1.00 60.12 261 GLY A C 1
ATOM 2145 O O . GLY A 1 261 ? 10.134 -1.504 5.925 1.00 60.12 261 GLY A O 1
ATOM 2146 N N . ARG A 1 262 ? 10.454 -3.333 4.658 1.00 67.25 262 ARG A N 1
ATOM 2147 C CA . ARG A 1 262 ? 9.139 -3.407 4.026 1.00 67.25 262 ARG A CA 1
ATOM 2148 C C . ARG A 1 262 ? 8.248 -4.342 4.826 1.00 67.25 262 ARG A C 1
ATOM 2150 O O . ARG A 1 262 ? 8.551 -5.527 4.983 1.00 67.25 262 ARG A O 1
ATOM 2157 N N . LEU A 1 263 ? 7.134 -3.804 5.306 1.00 78.94 263 LEU A N 1
ATOM 2158 C CA . LEU A 1 263 ? 6.139 -4.566 6.045 1.00 78.94 263 LEU A CA 1
ATOM 2159 C C . LEU A 1 263 ? 4.972 -4.895 5.130 1.00 78.94 263 LEU A C 1
ATOM 2161 O O . LEU A 1 263 ? 4.349 -3.993 4.566 1.00 78.94 263 LEU A O 1
ATOM 2165 N N . LYS A 1 264 ? 4.645 -6.177 4.998 1.00 85.25 264 LYS A N 1
ATOM 2166 C CA . LYS A 1 264 ? 3.394 -6.578 4.367 1.00 85.25 264 LYS A CA 1
ATOM 2167 C C . LYS A 1 264 ? 2.284 -6.439 5.400 1.00 85.25 264 LYS A C 1
ATOM 2169 O O . LYS A 1 264 ? 2.328 -7.044 6.469 1.00 85.25 264 LYS A O 1
ATOM 2174 N N . VAL A 1 265 ? 1.306 -5.602 5.081 1.00 88.19 265 VAL A N 1
ATOM 2175 C CA . VAL A 1 265 ? 0.182 -5.269 5.950 1.00 88.19 265 VAL A CA 1
ATOM 2176 C C . VAL A 1 265 ? -1.081 -5.797 5.300 1.00 88.19 265 VAL A C 1
ATOM 2178 O O . VAL A 1 265 ? -1.462 -5.367 4.211 1.00 88.19 265 VAL A O 1
ATOM 2181 N N . THR A 1 266 ? -1.746 -6.711 5.991 1.00 92.62 266 THR A N 1
ATOM 2182 C CA . THR A 1 266 ? -3.023 -7.270 5.560 1.00 92.62 266 THR A CA 1
ATOM 2183 C C . THR A 1 266 ? -4.100 -6.799 6.522 1.00 92.62 266 THR A C 1
ATOM 2185 O O . THR A 1 266 ? -3.994 -7.034 7.719 1.00 92.62 266 THR A O 1
ATOM 2188 N N . THR A 1 267 ? -5.121 -6.102 6.030 1.00 95.50 267 THR A N 1
ATOM 2189 C CA . THR A 1 267 ? -6.245 -5.619 6.842 1.00 95.50 267 THR A CA 1
ATOM 2190 C C . THR A 1 267 ? -7.538 -6.276 6.373 1.00 95.50 267 THR A C 1
ATOM 2192 O O . THR A 1 267 ? -7.915 -6.137 5.213 1.00 95.50 267 THR A O 1
ATOM 2195 N N . THR A 1 268 ? -8.229 -6.960 7.278 1.00 96.00 268 THR A N 1
ATOM 2196 C CA . THR A 1 268 ? -9.588 -7.470 7.082 1.00 96.00 268 THR A CA 1
ATOM 2197 C C . THR A 1 268 ? -10.564 -6.511 7.749 1.00 96.00 268 THR A C 1
ATOM 2199 O O . THR A 1 268 ? -10.520 -6.304 8.965 1.00 96.00 268 THR A O 1
ATOM 2202 N N . TYR A 1 269 ? -11.428 -5.903 6.948 1.00 96.81 269 TYR A N 1
ATOM 2203 C CA . TYR A 1 269 ? -12.464 -4.978 7.384 1.00 96.81 269 TYR A CA 1
ATOM 2204 C C . TYR A 1 269 ? -13.744 -5.735 7.719 1.00 96.81 269 TYR A C 1
ATOM 2206 O O . TYR A 1 269 ? -14.185 -6.592 6.946 1.00 96.81 269 TYR A O 1
ATOM 2214 N N . MET A 1 270 ? -14.329 -5.383 8.862 1.00 95.25 270 MET A N 1
ATOM 2215 C CA . MET A 1 270 ? -15.596 -5.928 9.329 1.00 95.25 270 MET A CA 1
ATOM 2216 C C . MET A 1 270 ? -16.692 -4.884 9.132 1.00 95.25 270 MET A C 1
ATOM 2218 O O . MET A 1 270 ? -16.480 -3.715 9.452 1.00 95.25 270 MET A O 1
ATOM 2222 N N . ASP A 1 271 ? -17.850 -5.310 8.645 1.00 96.56 271 ASP A N 1
ATOM 2223 C CA . ASP A 1 271 ? -19.050 -4.475 8.519 1.00 96.56 271 ASP A CA 1
ATOM 2224 C C . ASP A 1 271 ? -20.294 -5.354 8.724 1.00 96.56 271 ASP A C 1
ATOM 2226 O O . ASP A 1 271 ? -20.204 -6.587 8.781 1.00 96.56 271 ASP A O 1
ATOM 2230 N N . THR A 1 272 ? -21.458 -4.737 8.868 1.00 95.50 272 THR A N 1
ATOM 2231 C CA . THR A 1 272 ? -22.738 -5.435 8.853 1.00 95.50 272 THR A CA 1
ATOM 2232 C C . THR A 1 272 ? -23.000 -6.046 7.477 1.00 95.50 272 THR A C 1
ATOM 2234 O O . THR A 1 272 ? -22.431 -5.647 6.456 1.00 95.50 272 THR A O 1
ATOM 2237 N N . VAL A 1 273 ? -23.911 -7.017 7.432 1.00 92.31 273 VAL A N 1
ATOM 2238 C CA . VAL A 1 273 ? -24.358 -7.626 6.170 1.00 92.31 273 VAL A CA 1
ATOM 2239 C C . VAL A 1 273 ? -24.984 -6.584 5.230 1.00 92.31 273 VAL A C 1
ATOM 2241 O O . VAL A 1 273 ? -24.906 -6.735 4.017 1.00 92.31 273 VAL A O 1
ATOM 2244 N N . ASP A 1 274 ? -25.510 -5.484 5.760 1.00 93.12 274 ASP A N 1
ATOM 2245 C CA . ASP A 1 274 ? -26.105 -4.402 4.967 1.00 93.12 274 ASP A CA 1
ATOM 2246 C C . ASP A 1 274 ? -25.122 -3.264 4.639 1.00 93.12 274 ASP A C 1
ATOM 2248 O O . ASP A 1 274 ? -25.519 -2.272 4.035 1.00 93.12 274 ASP A O 1
ATOM 2252 N N . LEU A 1 275 ? -23.837 -3.396 5.000 1.00 95.44 275 LEU A N 1
ATOM 2253 C CA . LEU A 1 275 ? -22.801 -2.378 4.767 1.00 95.44 275 LEU A CA 1
ATOM 2254 C C . LEU A 1 275 ? -23.139 -1.026 5.428 1.00 95.44 275 LEU A C 1
ATOM 2256 O O . LEU A 1 275 ? -23.021 0.054 4.831 1.00 95.44 275 LEU A O 1
ATOM 2260 N N . ASN A 1 276 ? -23.576 -1.084 6.687 1.00 93.75 276 ASN A N 1
ATOM 2261 C CA . ASN A 1 276 ? -23.943 0.107 7.448 1.00 93.75 276 ASN A CA 1
ATOM 2262 C C . ASN A 1 276 ? -22.718 0.970 7.765 1.00 93.75 276 ASN A C 1
ATOM 2264 O O . ASN A 1 276 ? -22.812 2.192 7.640 1.00 93.75 276 ASN A O 1
ATOM 2268 N N . ASP A 1 277 ? -21.568 0.375 8.110 1.00 94.12 277 ASP A N 1
ATOM 2269 C CA . ASP A 1 277 ? -20.352 1.145 8.384 1.00 94.12 277 ASP A CA 1
ATOM 2270 C C . ASP A 1 277 ? -19.870 1.855 7.109 1.00 94.12 277 ASP A C 1
ATOM 2272 O O . ASP A 1 277 ? -19.428 3.001 7.172 1.00 94.12 277 ASP A O 1
ATOM 2276 N N . TYR A 1 278 ? -19.974 1.217 5.940 1.00 94.75 278 TYR A N 1
ATOM 2277 C CA . TYR A 1 278 ? -19.710 1.860 4.649 1.00 94.75 278 TYR A CA 1
ATOM 2278 C C . TYR A 1 278 ? -20.598 3.086 4.434 1.00 94.75 278 TYR A C 1
ATOM 2280 O O . TYR A 1 278 ? -20.088 4.176 4.159 1.00 94.75 278 TYR A O 1
ATOM 2288 N N . THR A 1 279 ? -21.911 2.913 4.592 1.00 92.88 279 THR A N 1
ATOM 2289 C CA . THR A 1 279 ? -22.893 3.977 4.363 1.00 92.88 279 THR A CA 1
ATOM 2290 C C . THR A 1 279 ? -22.662 5.143 5.318 1.00 92.88 279 THR A C 1
ATOM 2292 O O . THR A 1 279 ? -22.515 6.276 4.861 1.00 92.88 279 THR A O 1
ATOM 2295 N N . ASP A 1 280 ? -22.534 4.862 6.618 1.00 91.62 280 ASP A N 1
ATOM 2296 C CA . ASP A 1 280 ? -22.278 5.859 7.661 1.00 91.62 280 ASP A CA 1
ATOM 2297 C C . ASP A 1 280 ? -20.962 6.616 7.412 1.00 91.62 280 ASP A C 1
ATOM 2299 O O . ASP A 1 280 ? -20.904 7.836 7.582 1.00 91.62 280 ASP A O 1
ATOM 2303 N N . ARG A 1 281 ? -19.912 5.930 6.942 1.00 90.38 281 ARG A N 1
ATOM 2304 C CA . ARG A 1 281 ? -18.633 6.571 6.601 1.00 90.38 281 ARG A CA 1
ATOM 2305 C C . ARG A 1 281 ? -18.712 7.464 5.368 1.00 90.38 281 ARG A C 1
ATOM 2307 O O . ARG A 1 281 ? -18.046 8.493 5.351 1.00 90.38 281 ARG A O 1
ATOM 2314 N N . ILE A 1 282 ? -19.484 7.092 4.347 1.00 87.94 282 ILE A N 1
ATOM 2315 C CA . ILE A 1 282 ? -19.670 7.933 3.154 1.00 87.94 282 ILE A CA 1
ATOM 2316 C C . ILE A 1 282 ? -20.458 9.199 3.476 1.00 87.94 282 ILE A C 1
ATOM 2318 O O . ILE A 1 282 ? -20.158 10.262 2.930 1.00 87.94 282 ILE A O 1
ATOM 2322 N N . ILE A 1 283 ? -21.443 9.099 4.371 1.00 87.00 283 ILE A N 1
ATOM 2323 C CA . ILE A 1 283 ? -22.212 10.260 4.828 1.00 87.00 283 ILE A CA 1
ATOM 2324 C C . ILE A 1 283 ? -21.521 11.032 5.960 1.00 87.00 283 ILE A C 1
ATOM 2326 O O . ILE A 1 283 ? -22.159 11.858 6.612 1.00 87.00 283 ILE A O 1
ATOM 2330 N N . CYS A 1 284 ? -20.236 10.760 6.216 1.00 83.94 284 CYS A N 1
ATOM 2331 C CA . CYS A 1 284 ? -19.434 11.483 7.201 1.00 83.94 284 CYS A CA 1
ATOM 2332 C C . CYS A 1 284 ? -19.998 11.426 8.636 1.00 83.94 284 CYS A C 1
ATOM 2334 O O . CYS A 1 284 ? -19.759 12.319 9.451 1.00 83.94 284 CYS A O 1
ATOM 2336 N N . LYS A 1 285 ? -20.753 10.373 8.969 1.00 87.81 285 LYS A N 1
ATOM 2337 C CA . LYS A 1 285 ? -21.327 10.183 10.302 1.00 87.81 285 LYS A CA 1
ATOM 2338 C C . LYS A 1 285 ? -20.260 9.646 11.263 1.00 87.81 285 LYS A C 1
ATOM 2340 O O . LYS A 1 285 ? -19.546 8.706 10.905 1.00 87.81 285 LYS A O 1
ATOM 2345 N N . PRO A 1 286 ? -20.167 10.176 12.500 1.00 90.00 286 PRO A N 1
ATOM 2346 C CA . PRO A 1 286 ? -19.242 9.650 13.492 1.00 90.00 286 PRO A CA 1
ATOM 2347 C C . PRO A 1 286 ? -19.498 8.167 13.768 1.00 90.00 286 PRO A C 1
ATOM 2349 O O . PRO A 1 286 ? -20.600 7.781 14.165 1.00 90.00 286 PRO A O 1
ATOM 2352 N N . ILE A 1 287 ? -18.478 7.334 13.572 1.00 92.44 287 ILE A N 1
ATOM 2353 C CA . ILE A 1 287 ? -18.614 5.878 13.645 1.00 92.44 287 ILE A CA 1
ATOM 2354 C C . ILE A 1 287 ? -17.348 5.203 14.168 1.00 92.44 287 ILE A C 1
ATOM 2356 O O . ILE A 1 287 ? -16.225 5.673 13.980 1.00 92.44 287 ILE A O 1
ATOM 2360 N N . LYS A 1 288 ? -17.543 4.057 14.825 1.00 93.38 288 LYS A N 1
ATOM 2361 C CA . LYS A 1 288 ? -16.481 3.145 15.244 1.00 93.38 288 LYS A CA 1
ATOM 2362 C C . LYS A 1 288 ? -16.544 1.876 14.403 1.00 93.38 288 LYS A C 1
ATOM 2364 O O . LYS A 1 288 ? -17.563 1.191 14.374 1.00 93.38 288 LYS A O 1
ATOM 2369 N N . THR A 1 289 ? -15.438 1.554 13.752 1.00 94.06 289 THR A N 1
ATOM 2370 C CA . THR A 1 289 ? -15.309 0.368 12.899 1.00 94.06 289 THR A CA 1
ATOM 2371 C C . THR A 1 289 ? -14.328 -0.613 13.511 1.00 94.06 289 THR A C 1
ATOM 2373 O O . THR A 1 289 ? -13.360 -0.204 14.158 1.00 94.06 289 THR A O 1
ATOM 2376 N N . THR A 1 290 ? -14.566 -1.899 13.281 1.00 94.88 290 THR A N 1
ATOM 2377 C CA . THR A 1 290 ? -13.721 -2.982 13.784 1.00 94.88 290 THR A CA 1
ATOM 2378 C C . THR A 1 290 ? -12.962 -3.588 12.609 1.00 94.88 290 THR A C 1
ATOM 2380 O O . THR A 1 290 ? -13.531 -3.840 11.546 1.00 94.88 290 THR A O 1
ATOM 2383 N N . ARG A 1 291 ? -11.657 -3.804 12.766 1.00 94.94 291 ARG A N 1
ATOM 2384 C CA . ARG A 1 291 ? -10.819 -4.431 11.737 1.00 94.94 291 ARG A CA 1
ATOM 2385 C C . ARG A 1 291 ? -9.751 -5.314 12.355 1.00 94.94 291 ARG A C 1
ATOM 2387 O O . ARG A 1 291 ? -9.296 -5.068 13.469 1.00 94.94 291 ARG A O 1
ATOM 2394 N N . VAL A 1 292 ? -9.314 -6.304 11.595 1.00 94.38 292 VAL A N 1
ATOM 2395 C CA . VAL A 1 292 ? -8.200 -7.184 11.955 1.00 94.38 292 VAL A CA 1
ATOM 2396 C C . VAL A 1 292 ? -7.025 -6.849 11.057 1.00 94.38 292 VAL A C 1
ATOM 2398 O O . VAL A 1 292 ? -7.202 -6.685 9.851 1.00 94.38 292 VAL A O 1
ATOM 2401 N N . ARG A 1 293 ? -5.828 -6.722 11.623 1.00 91.44 293 ARG A N 1
ATOM 2402 C CA . ARG A 1 293 ? -4.621 -6.385 10.882 1.00 91.44 293 ARG A CA 1
ATOM 2403 C C . ARG A 1 293 ? -3.470 -7.314 11.228 1.00 91.44 293 ARG A C 1
ATOM 2405 O O . ARG A 1 293 ? -3.090 -7.481 12.382 1.00 91.44 293 ARG A O 1
ATOM 2412 N N . GLU A 1 294 ? -2.900 -7.883 10.183 1.00 88.94 294 GLU A N 1
ATOM 2413 C CA . GLU A 1 294 ? -1.753 -8.771 10.224 1.00 88.94 294 GLU A CA 1
ATOM 2414 C C . GLU A 1 294 ? -0.528 -8.076 9.626 1.00 88.94 294 GLU A C 1
ATOM 2416 O O . GLU A 1 294 ? -0.627 -7.317 8.654 1.00 88.94 294 GLU A O 1
ATOM 2421 N N . PHE A 1 295 ? 0.625 -8.346 10.234 1.00 84.50 295 PHE A N 1
ATOM 2422 C CA . PHE A 1 295 ? 1.912 -7.761 9.892 1.00 84.50 295 PHE A CA 1
ATOM 2423 C C . PHE A 1 295 ? 2.907 -8.883 9.596 1.00 84.50 295 PHE A C 1
ATOM 2425 O O . PHE A 1 295 ? 3.237 -9.670 10.482 1.00 84.50 295 PHE A O 1
ATOM 2432 N N . GLU A 1 296 ? 3.397 -8.952 8.362 1.00 78.38 296 GLU A N 1
ATOM 2433 C CA . GLU A 1 296 ? 4.338 -9.978 7.912 1.00 78.38 296 GLU A CA 1
ATOM 2434 C C . GLU A 1 296 ? 5.639 -9.320 7.433 1.00 78.38 296 GLU A C 1
ATOM 2436 O O . GLU A 1 296 ? 5.630 -8.380 6.632 1.00 78.38 296 GLU A O 1
ATOM 2441 N N . THR A 1 297 ? 6.774 -9.813 7.937 1.00 68.06 297 THR A N 1
ATOM 2442 C CA . THR A 1 297 ? 8.106 -9.380 7.493 1.00 68.06 297 THR A CA 1
ATOM 2443 C C . THR A 1 297 ? 8.620 -10.360 6.443 1.00 68.06 297 THR A C 1
ATOM 2445 O O . THR A 1 297 ? 8.646 -11.563 6.680 1.00 68.06 297 THR A O 1
ATOM 2448 N N . ILE A 1 298 ? 9.081 -9.851 5.299 1.00 57.03 298 ILE A N 1
ATOM 2449 C CA . ILE A 1 298 ? 9.409 -10.653 4.103 1.00 57.03 298 ILE A CA 1
ATOM 2450 C C . ILE A 1 298 ? 10.559 -11.662 4.342 1.00 57.03 298 ILE A C 1
ATOM 2452 O O . ILE A 1 298 ? 10.657 -12.662 3.637 1.00 57.03 298 ILE A O 1
ATOM 2456 N N . ASN A 1 299 ? 11.399 -11.451 5.366 1.00 51.47 299 ASN A N 1
ATOM 2457 C CA . ASN A 1 299 ? 12.662 -12.186 5.541 1.00 51.47 299 ASN A CA 1
ATOM 2458 C C . ASN A 1 299 ? 12.743 -13.083 6.794 1.00 51.47 299 ASN A C 1
ATOM 2460 O O . ASN A 1 299 ? 13.792 -13.683 7.047 1.00 51.47 299 ASN A O 1
ATOM 2464 N N . SER A 1 300 ? 11.674 -13.228 7.584 1.00 50.03 300 SER A N 1
ATOM 2465 C CA . SER A 1 300 ? 11.670 -14.154 8.726 1.00 50.03 300 SER A CA 1
ATOM 2466 C C . SER A 1 300 ? 11.141 -15.528 8.311 1.00 50.03 300 SER A C 1
ATOM 2468 O O . SER A 1 300 ? 9.960 -15.813 8.453 1.00 50.03 300 SER A O 1
ATOM 2470 N N . LYS A 1 301 ? 12.034 -16.410 7.841 1.00 41.03 301 LYS A N 1
ATOM 2471 C CA . LYS A 1 301 ? 11.758 -17.858 7.688 1.00 41.03 301 LYS A CA 1
ATOM 2472 C C . LYS A 1 301 ? 11.598 -18.603 9.026 1.00 41.03 301 LYS A C 1
ATOM 2474 O O . LYS A 1 301 ? 11.432 -19.815 9.037 1.00 41.03 301 LYS A O 1
ATOM 2479 N N . GLU A 1 302 ? 11.693 -17.901 10.151 1.00 45.84 302 GLU A N 1
ATOM 2480 C CA . GLU A 1 302 ? 11.450 -18.466 11.474 1.00 45.84 302 GLU A CA 1
ATOM 2481 C C . GLU A 1 302 ? 9.975 -18.260 11.826 1.00 45.84 302 GLU A C 1
ATOM 2483 O O . GLU A 1 302 ? 9.519 -17.115 11.859 1.00 45.84 302 GLU A O 1
ATOM 2488 N N . GLU A 1 303 ? 9.257 -19.352 12.113 1.00 44.00 303 GLU A N 1
ATOM 2489 C CA . GLU A 1 303 ? 7.949 -19.362 12.787 1.00 44.00 303 GLU A CA 1
ATOM 2490 C C . GLU A 1 303 ? 8.084 -18.740 14.187 1.00 44.00 303 GLU A C 1
ATOM 2492 O O . GLU A 1 303 ? 8.072 -19.409 15.219 1.00 44.00 303 GLU A O 1
ATOM 2497 N N . LYS A 1 304 ? 8.274 -17.424 14.252 1.00 52.97 304 LYS A N 1
ATOM 2498 C CA . LYS A 1 304 ? 8.030 -16.678 15.481 1.00 52.97 304 LYS A CA 1
ATOM 2499 C C . LYS A 1 304 ? 6.521 -16.587 15.660 1.00 52.97 304 LYS A C 1
ATOM 2501 O O . LYS A 1 304 ? 5.789 -16.529 14.680 1.00 52.97 304 LYS A O 1
ATOM 2506 N N . ASP A 1 305 ? 6.066 -16.575 16.913 1.00 55.84 305 ASP A N 1
ATOM 2507 C CA . ASP A 1 305 ? 4.674 -16.284 17.270 1.00 55.84 305 ASP A CA 1
ATOM 2508 C C . ASP A 1 305 ? 4.229 -14.985 16.558 1.00 55.84 305 ASP A C 1
ATOM 2510 O O . ASP A 1 305 ? 4.493 -13.887 17.051 1.00 55.84 305 ASP A O 1
ATOM 2514 N N . THR A 1 306 ? 3.594 -15.088 15.386 1.00 73.75 306 THR A N 1
ATOM 2515 C CA . THR A 1 306 ? 3.093 -13.923 14.651 1.00 73.75 306 THR A CA 1
ATOM 2516 C C . THR A 1 306 ? 1.907 -13.371 15.425 1.00 73.75 306 THR A C 1
ATOM 2518 O O . THR A 1 306 ? 0.968 -14.103 15.744 1.00 73.75 306 THR A O 1
ATOM 2521 N N . TYR A 1 307 ? 1.957 -12.089 15.774 1.00 80.25 307 TYR A N 1
ATOM 2522 C CA . TYR A 1 307 ? 0.862 -11.408 16.456 1.00 80.25 307 TYR A CA 1
ATOM 2523 C C . TYR A 1 307 ? 0.028 -10.623 15.449 1.00 80.25 307 TYR A C 1
ATOM 2525 O O . TYR A 1 307 ? 0.555 -9.969 14.552 1.00 80.25 307 TYR A O 1
ATOM 2533 N N . ILE A 1 308 ? -1.284 -10.679 15.632 1.00 87.50 308 ILE A N 1
ATOM 2534 C CA . ILE A 1 308 ? -2.283 -9.990 14.821 1.00 87.50 308 ILE A CA 1
ATOM 2535 C C . ILE A 1 308 ? -2.996 -8.993 15.729 1.00 87.50 308 ILE A C 1
ATOM 2537 O O . ILE A 1 308 ? -3.303 -9.306 16.885 1.00 87.50 308 ILE A O 1
ATOM 2541 N N . SER A 1 309 ? -3.243 -7.786 15.227 1.00 90.88 309 SER A N 1
ATOM 2542 C CA . SER A 1 309 ? -3.982 -6.765 15.958 1.00 90.88 309 SER A CA 1
ATOM 2543 C C . SER A 1 309 ? -5.461 -6.779 15.578 1.00 90.88 309 SER A C 1
ATOM 2545 O O . SER A 1 309 ? -5.826 -6.785 14.405 1.00 90.88 309 SER A O 1
ATOM 2547 N N . VAL A 1 310 ? -6.330 -6.746 16.583 1.00 94.06 310 VAL A N 1
ATOM 2548 C CA . VAL A 1 310 ? -7.742 -6.384 16.422 1.00 94.06 310 VAL A CA 1
ATOM 2549 C C . VAL A 1 310 ? -7.875 -4.929 16.846 1.00 94.06 310 VAL A C 1
ATOM 2551 O O . VAL A 1 310 ? -7.440 -4.557 17.938 1.00 94.06 310 VAL A O 1
ATOM 2554 N N . GLU A 1 311 ? -8.418 -4.093 15.969 1.00 94.69 311 GLU A N 1
ATOM 2555 C CA . GLU A 1 311 ? -8.421 -2.640 16.114 1.00 94.69 311 GLU A CA 1
ATOM 2556 C C . GLU A 1 311 ? -9.834 -2.067 15.995 1.00 94.69 311 GLU A C 1
ATOM 2558 O O . GLU A 1 311 ? -10.548 -2.356 15.032 1.00 94.69 311 GLU A O 1
ATOM 2563 N N . GLN A 1 312 ? -10.186 -1.172 16.918 1.00 95.38 312 GLN A N 1
ATOM 2564 C CA . GLN A 1 312 ? -11.313 -0.259 16.777 1.00 95.38 312 GLN A CA 1
ATOM 2565 C C . GLN A 1 312 ? -10.801 1.078 16.244 1.00 95.38 312 GLN A C 1
ATOM 2567 O O . GLN A 1 312 ? -10.076 1.801 16.937 1.00 95.38 312 GLN A O 1
ATOM 2572 N N . LYS A 1 313 ? -11.187 1.421 15.017 1.00 93.81 313 LYS A N 1
ATOM 2573 C CA . LYS A 1 313 ? -10.876 2.714 14.405 1.00 93.81 313 LYS A CA 1
ATOM 2574 C C . LYS A 1 313 ? -12.087 3.637 14.485 1.00 93.81 313 LYS A C 1
ATOM 2576 O O . LYS A 1 313 ? -13.184 3.249 14.081 1.00 93.81 313 LYS A O 1
ATOM 2581 N N . VAL A 1 314 ? -11.871 4.841 15.001 1.00 92.19 314 VAL A N 1
ATOM 2582 C CA . VAL A 1 314 ? -12.886 5.891 15.121 1.00 92.19 314 VAL A CA 1
ATOM 2583 C C . VAL A 1 314 ? -12.745 6.841 13.944 1.00 92.19 314 VAL A C 1
ATOM 2585 O O . VAL A 1 314 ? -11.630 7.215 13.578 1.00 92.19 314 VAL A O 1
ATOM 2588 N N . TYR A 1 315 ? -13.882 7.206 13.370 1.00 89.88 315 TYR A N 1
ATOM 2589 C CA . TYR A 1 315 ? -14.030 8.265 12.386 1.00 89.88 315 TYR A CA 1
ATOM 2590 C C . TYR A 1 315 ? -14.919 9.335 13.002 1.00 89.88 315 TYR A C 1
ATOM 2592 O O . TYR A 1 315 ? -16.022 9.027 13.460 1.00 89.88 315 TYR A O 1
ATOM 2600 N N . TYR A 1 316 ? -14.425 10.564 13.058 1.00 83.25 316 TYR A N 1
ATOM 2601 C CA . TYR A 1 316 ? -15.153 11.701 13.593 1.00 83.25 316 TYR A CA 1
ATOM 2602 C C . TYR A 1 316 ? -15.010 12.878 12.641 1.00 83.25 316 TYR A C 1
ATOM 2604 O O . TYR A 1 316 ? -13.898 13.237 12.257 1.00 83.25 316 TYR A O 1
ATOM 2612 N N . ASN A 1 317 ? -16.136 13.500 12.320 1.00 75.50 317 ASN A N 1
ATOM 2613 C CA . ASN A 1 317 ? -16.167 14.731 11.553 1.00 75.50 317 ASN A CA 1
ATOM 2614 C C . ASN A 1 317 ? -16.661 15.824 12.505 1.00 75.50 317 ASN A C 1
ATOM 2616 O O . ASN A 1 317 ? -17.619 15.597 13.255 1.00 75.50 317 ASN A O 1
ATOM 2620 N N . GLY A 1 318 ? -15.979 16.975 12.525 1.00 58.34 318 GLY A N 1
ATOM 2621 C CA . GLY A 1 318 ? -16.466 18.171 13.221 1.00 58.34 318 GLY A CA 1
ATOM 2622 C C . GLY A 1 318 ? -17.934 18.424 12.867 1.00 58.34 318 GLY A C 1
ATOM 2623 O O . GLY A 1 318 ? -18.368 18.071 11.772 1.00 58.34 318 GLY A O 1
ATOM 2624 N N . GLN A 1 319 ? -18.736 18.940 13.806 1.00 43.28 319 GLN A N 1
ATOM 2625 C CA . GLN A 1 319 ? -20.173 19.153 13.596 1.00 43.28 319 GLN A CA 1
ATOM 2626 C C . GLN A 1 319 ? -20.428 20.141 12.447 1.00 43.28 319 GLN A C 1
ATOM 2628 O O . GLN A 1 319 ? -20.664 21.323 12.671 1.00 43.28 319 GLN A O 1
ATOM 2633 N N . GLN A 1 320 ? -20.462 19.647 11.217 1.00 40.38 320 GLN A N 1
ATOM 2634 C CA . GLN A 1 320 ? -21.087 20.329 10.102 1.00 40.38 320 GLN A CA 1
ATOM 2635 C C . GLN A 1 320 ? -22.369 19.573 9.787 1.00 40.38 320 GLN A C 1
ATOM 2637 O O . GLN A 1 320 ? -22.359 18.422 9.352 1.00 40.38 320 GLN A O 1
ATOM 2642 N N . ASN A 1 321 ? -23.502 20.220 10.067 1.00 32.69 321 ASN A N 1
ATOM 2643 C CA . ASN A 1 321 ? -24.826 19.774 9.650 1.00 32.69 321 ASN A CA 1
ATOM 2644 C C . ASN A 1 321 ? -24.905 19.809 8.114 1.00 32.69 321 ASN A C 1
ATOM 2646 O O . ASN A 1 321 ? -25.507 20.709 7.529 1.00 32.69 321 ASN A O 1
ATOM 2650 N N . HIS A 1 322 ? -24.286 18.847 7.437 1.00 42.34 322 HIS A N 1
ATOM 2651 C CA . HIS A 1 322 ? -24.449 18.669 6.005 1.00 42.34 322 HIS A CA 1
ATOM 2652 C C . HIS A 1 322 ? -25.692 17.819 5.761 1.00 42.34 322 HIS A C 1
ATOM 2654 O O . HIS A 1 322 ? -25.691 16.595 5.878 1.00 42.34 322 HIS A O 1
ATOM 2660 N N . THR A 1 323 ? -26.792 18.480 5.409 1.00 30.14 323 THR A N 1
ATOM 2661 C CA . THR A 1 323 ? -27.936 17.801 4.804 1.00 30.14 323 THR A CA 1
ATOM 2662 C C . THR A 1 323 ? -27.499 17.234 3.455 1.00 30.14 323 THR A C 1
ATOM 2664 O O . THR A 1 323 ? -27.411 17.973 2.472 1.00 30.14 323 THR A O 1
ATOM 2667 N N . TYR A 1 324 ? -27.236 15.929 3.396 1.00 40.19 324 TYR A N 1
ATOM 2668 C CA . TYR A 1 324 ? -27.099 15.202 2.137 1.00 40.19 324 TYR A CA 1
ATOM 2669 C C . TYR A 1 324 ? -28.430 15.288 1.384 1.00 40.19 324 TYR A C 1
ATOM 2671 O O . TYR A 1 324 ? -29.374 14.548 1.659 1.00 40.19 324 TYR A O 1
ATOM 2679 N N . LYS A 1 325 ? -28.537 16.211 0.426 1.00 32.94 325 LYS A N 1
ATOM 2680 C CA . LYS A 1 325 ? -29.605 16.144 -0.571 1.00 32.94 325 LYS A CA 1
ATOM 2681 C C . LYS A 1 325 ? -29.219 15.056 -1.566 1.00 32.94 325 LYS A C 1
ATOM 2683 O O . LYS A 1 325 ? -28.362 15.265 -2.417 1.00 32.94 325 LYS A O 1
ATOM 2688 N N . GLY A 1 326 ? -29.829 13.881 -1.431 1.00 32.56 326 GLY A N 1
ATOM 2689 C CA . GLY A 1 326 ? -29.733 12.832 -2.440 1.00 32.56 326 GLY A CA 1
ATOM 2690 C C . GLY A 1 326 ? -30.316 13.340 -3.757 1.00 32.56 326 GLY A C 1
ATOM 2691 O O . GLY A 1 326 ? -31.508 13.635 -3.831 1.00 32.56 326 GLY A O 1
ATOM 2692 N N . TYR A 1 327 ? -29.489 13.451 -4.795 1.00 36.06 327 TYR A N 1
ATOM 2693 C CA . TYR A 1 327 ? -29.950 13.796 -6.135 1.00 36.06 327 TYR A CA 1
ATOM 2694 C C . TYR A 1 327 ? -29.885 12.563 -7.032 1.00 36.06 327 TYR A C 1
ATOM 2696 O O . TYR A 1 327 ? -28.816 12.084 -7.397 1.00 36.06 327 TYR A O 1
ATOM 2704 N N . LYS A 1 328 ? -31.064 12.063 -7.411 1.00 36.31 328 LYS A N 1
ATOM 2705 C CA . LYS A 1 328 ? -31.230 11.156 -8.549 1.00 36.31 328 LYS A CA 1
ATOM 2706 C C . LYS A 1 328 ? -31.108 11.982 -9.831 1.00 36.31 328 LYS A C 1
ATOM 2708 O O . LYS A 1 328 ? -32.091 12.566 -10.278 1.00 36.31 328 LYS A O 1
ATOM 2713 N N . GLY A 1 329 ? -29.914 12.067 -10.404 1.00 32.12 329 GLY A N 1
ATOM 2714 C CA . GLY A 1 329 ? -29.709 12.669 -11.720 1.00 32.12 329 GLY A CA 1
ATOM 2715 C C . GLY A 1 329 ? -28.276 12.494 -12.205 1.00 32.12 329 GLY A C 1
ATOM 2716 O O . GLY A 1 329 ? -27.352 12.994 -11.575 1.00 32.12 329 GLY A O 1
ATOM 2717 N N . PHE A 1 330 ? -28.099 11.791 -13.323 1.00 28.75 330 PHE A N 1
ATOM 2718 C CA . PHE A 1 330 ? -26.819 11.705 -14.026 1.00 28.75 330 PHE A CA 1
ATOM 2719 C C . PHE A 1 330 ? -26.437 13.085 -14.593 1.00 28.75 330 PHE A C 1
ATOM 2721 O O . PHE A 1 330 ? -27.261 13.729 -15.241 1.00 28.75 330 PHE A O 1
ATOM 2728 N N . GLY A 1 331 ? -25.188 13.516 -14.377 1.00 36.41 331 GLY A N 1
ATOM 2729 C CA . GLY A 1 331 ? -24.565 14.601 -15.150 1.00 36.41 331 GLY A CA 1
ATOM 2730 C C . GLY A 1 331 ? -24.536 16.007 -14.537 1.00 36.41 331 GLY A C 1
ATOM 2731 O O . GLY A 1 331 ? -24.421 16.969 -15.290 1.00 36.41 331 GLY A O 1
ATOM 2732 N N . LYS A 1 332 ? -24.620 16.177 -13.211 1.00 30.59 332 LYS A N 1
ATOM 2733 C CA . LYS A 1 332 ? -24.270 17.463 -12.573 1.00 30.59 332 LYS A CA 1
ATOM 2734 C C . LYS A 1 332 ? -23.020 17.310 -11.718 1.00 30.59 332 LYS A C 1
ATOM 2736 O O . LYS A 1 332 ? -23.029 16.529 -10.769 1.00 30.59 332 LYS A O 1
ATOM 2741 N N . GLU A 1 333 ? -21.975 18.067 -12.050 1.00 31.72 333 GLU A N 1
ATOM 2742 C CA . GLU A 1 333 ? -20.794 18.192 -11.197 1.00 31.72 333 GLU A CA 1
ATOM 2743 C C . GLU A 1 333 ? -21.186 18.845 -9.860 1.00 31.72 333 GLU A C 1
ATOM 2745 O O . GLU A 1 333 ? -21.884 19.868 -9.850 1.00 31.72 333 GLU A O 1
ATOM 2750 N N . PRO A 1 334 ? -20.773 18.269 -8.719 1.00 36.69 334 PRO A N 1
ATOM 2751 C CA . PRO A 1 334 ? -20.958 18.906 -7.429 1.00 36.69 334 PRO A CA 1
ATOM 2752 C C . PRO A 1 334 ? -20.073 20.155 -7.348 1.00 36.69 334 PRO A C 1
ATOM 2754 O O . PRO A 1 334 ? -18.852 20.047 -7.318 1.00 36.69 334 PRO A O 1
ATOM 2757 N N . GLN A 1 335 ? -20.668 21.343 -7.222 1.00 33.50 335 GLN A N 1
ATOM 2758 C CA . GLN A 1 335 ? -19.953 22.463 -6.608 1.00 33.50 335 GLN A CA 1
ATOM 2759 C C . GLN A 1 335 ? -19.938 22.228 -5.094 1.00 33.50 335 GLN A C 1
ATOM 2761 O O . GLN A 1 335 ? -20.902 22.535 -4.392 1.00 33.50 335 GLN A O 1
ATOM 2766 N N . GLN A 1 336 ? -18.872 21.597 -4.605 1.00 36.84 336 GLN A N 1
ATOM 2767 C CA . GLN A 1 336 ? -18.600 21.432 -3.180 1.00 36.84 336 GLN A CA 1
ATOM 2768 C C . GLN A 1 336 ? -17.639 22.533 -2.721 1.00 36.84 336 GLN A C 1
ATOM 2770 O O . GLN A 1 336 ? -16.462 22.500 -3.059 1.00 36.84 336 GLN A O 1
ATOM 2775 N N . ASN A 1 337 ? -18.121 23.463 -1.891 1.00 32.78 337 ASN A N 1
ATOM 2776 C CA . ASN A 1 337 ? -17.251 24.141 -0.927 1.00 32.78 337 ASN A CA 1
ATOM 2777 C C . ASN A 1 337 ? -17.037 23.158 0.230 1.00 32.78 337 ASN A C 1
ATOM 2779 O O . ASN A 1 337 ? -17.759 23.184 1.224 1.00 32.78 337 ASN A O 1
ATOM 2783 N N . TYR A 1 338 ? -16.132 22.208 0.014 1.00 39.56 338 TYR A N 1
ATOM 2784 C CA . TYR A 1 338 ? -15.676 21.247 1.007 1.00 39.56 338 TYR A CA 1
ATOM 2785 C C . TYR A 1 338 ? -14.398 21.812 1.622 1.00 39.56 338 TYR A C 1
ATOM 2787 O O . TYR A 1 338 ? -13.438 22.026 0.889 1.00 39.56 338 TYR A O 1
ATOM 2795 N N . ASP A 1 339 ? -14.396 22.082 2.929 1.00 37.06 339 ASP A N 1
ATOM 2796 C CA . ASP A 1 339 ? -13.160 22.343 3.669 1.00 37.06 339 ASP A CA 1
ATOM 2797 C C . ASP A 1 339 ? -12.636 20.988 4.189 1.00 37.06 339 ASP A C 1
ATOM 2799 O O . ASP A 1 339 ? -13.239 20.412 5.099 1.00 37.06 339 ASP A O 1
ATOM 2803 N N . PRO A 1 340 ? -11.562 20.419 3.607 1.00 42.22 340 PRO A N 1
ATOM 2804 C CA . PRO A 1 340 ? -11.061 19.082 3.943 1.00 42.22 340 PRO A CA 1
ATOM 2805 C C . PRO A 1 340 ? -10.411 18.973 5.329 1.00 42.22 340 PRO A C 1
ATOM 2807 O O . PRO A 1 340 ? -9.817 17.941 5.649 1.00 42.22 340 PRO A O 1
ATOM 2810 N N . SER A 1 341 ? -10.421 20.041 6.124 1.00 45.19 341 SER A N 1
ATOM 2811 C CA . SER A 1 341 ? -9.587 20.171 7.319 1.00 45.19 341 SER A CA 1
ATOM 2812 C C . SER A 1 341 ? -10.156 19.529 8.597 1.00 45.19 341 SER A C 1
ATOM 2814 O O . SER A 1 341 ? -9.414 19.407 9.570 1.00 45.19 341 SER A O 1
ATOM 2816 N N . GLU A 1 342 ? -11.405 19.035 8.609 1.00 51.81 342 GLU A N 1
ATOM 2817 C CA . GLU A 1 342 ? -12.105 18.632 9.853 1.00 51.81 342 GLU A CA 1
ATOM 2818 C C . GLU A 1 342 ? -12.481 17.136 9.984 1.00 51.81 342 GLU A C 1
ATOM 2820 O O . GLU A 1 342 ? -13.246 16.762 10.883 1.00 51.81 342 GLU A O 1
ATOM 2825 N N . GLN A 1 343 ? -11.977 16.249 9.115 1.00 58.12 343 GLN A N 1
ATOM 2826 C CA . GLN A 1 343 ? -12.160 14.799 9.277 1.00 58.12 343 GLN A CA 1
ATOM 2827 C C . GLN A 1 343 ? -10.973 14.176 10.023 1.00 58.12 343 GLN A C 1
ATOM 2829 O O . GLN A 1 343 ? -9.857 14.075 9.511 1.00 58.12 343 GLN A O 1
ATOM 2834 N N . HIS A 1 344 ? -11.229 13.698 11.241 1.00 73.44 344 HIS A N 1
ATOM 2835 C CA . HIS A 1 344 ? -10.225 13.068 12.092 1.00 73.44 344 HIS A CA 1
ATOM 2836 C C . HIS A 1 344 ? -10.492 11.570 12.230 1.00 73.44 344 HIS A C 1
ATOM 2838 O O . HIS A 1 344 ? -11.592 11.134 12.577 1.00 73.44 344 HIS A O 1
ATOM 2844 N N . ASP A 1 345 ? -9.459 10.759 11.992 1.00 85.31 345 ASP A N 1
ATOM 2845 C CA . ASP A 1 345 ? -9.509 9.324 12.240 1.00 85.31 345 ASP A CA 1
ATOM 2846 C C . ASP A 1 345 ? -8.328 8.857 13.102 1.00 85.31 345 ASP A C 1
ATOM 2848 O O . ASP A 1 345 ? -7.208 9.352 12.994 1.00 85.31 345 ASP A O 1
ATOM 2852 N N . TRP A 1 346 ? -8.581 7.927 14.023 1.00 88.81 346 TRP A N 1
ATOM 2853 C CA . TRP A 1 346 ? -7.538 7.365 14.887 1.00 88.81 346 TRP A CA 1
ATOM 2854 C C . TRP A 1 346 ? -7.906 5.964 15.368 1.00 88.81 346 TRP A C 1
ATOM 2856 O O . TRP A 1 346 ? -9.067 5.547 15.347 1.00 88.81 346 TRP A O 1
ATOM 2866 N N . ILE A 1 347 ? -6.897 5.203 15.788 1.00 90.81 347 ILE A N 1
ATOM 2867 C CA . ILE A 1 347 ? -7.103 3.883 16.386 1.00 90.81 347 ILE A CA 1
ATOM 2868 C C . ILE A 1 347 ? -7.360 4.099 17.876 1.00 90.81 347 ILE A C 1
ATOM 2870 O O . ILE A 1 347 ? -6.456 4.491 18.612 1.00 90.81 347 ILE A O 1
ATOM 2874 N N . GLN A 1 348 ? -8.594 3.868 18.318 1.00 92.44 348 GLN A N 1
ATOM 2875 C CA . GLN A 1 348 ? -8.973 4.063 19.715 1.00 92.44 348 GLN A CA 1
ATOM 2876 C C . GLN A 1 348 ? -8.518 2.897 20.583 1.00 92.44 348 GLN A C 1
ATOM 2878 O O . GLN A 1 348 ? -7.939 3.121 21.636 1.00 92.44 348 GLN A O 1
ATOM 2883 N N . GLN A 1 349 ? -8.781 1.666 20.151 1.00 94.44 349 GLN A N 1
ATOM 2884 C CA . GLN A 1 349 ? -8.470 0.463 20.917 1.00 94.44 349 GLN A CA 1
ATOM 2885 C C . GLN A 1 349 ? -7.765 -0.542 20.017 1.00 94.44 349 GLN A C 1
ATOM 2887 O O . GLN A 1 349 ? -8.223 -0.816 18.908 1.00 94.44 349 GLN A O 1
ATOM 2892 N N . ARG A 1 350 ? -6.686 -1.135 20.517 1.00 94.25 350 ARG A N 1
ATOM 2893 C CA . ARG A 1 350 ? -6.012 -2.286 19.925 1.00 94.25 350 ARG A CA 1
ATOM 2894 C C . ARG A 1 350 ? -5.883 -3.401 20.953 1.00 94.25 350 ARG A C 1
ATOM 2896 O O . ARG A 1 350 ? -5.522 -3.147 22.102 1.00 94.25 350 ARG A O 1
ATOM 2903 N N . VAL A 1 351 ? -6.113 -4.637 20.528 1.00 93.31 351 VAL A N 1
ATOM 2904 C CA . VAL A 1 351 ? -5.756 -5.841 21.284 1.00 93.31 351 VAL A CA 1
ATOM 2905 C C . VAL A 1 351 ? -4.938 -6.784 20.411 1.00 93.31 351 VAL A C 1
ATOM 2907 O O . VAL A 1 351 ? -5.223 -6.956 19.227 1.00 93.31 351 VAL A O 1
ATOM 2910 N N . TRP A 1 352 ? -3.894 -7.366 20.992 1.00 91.25 352 TRP A N 1
ATOM 2911 C CA . TRP A 1 352 ? -2.996 -8.289 20.307 1.00 91.25 352 TRP A CA 1
ATOM 2912 C C . TRP A 1 352 ? -3.391 -9.743 20.565 1.00 91.25 352 TRP A C 1
ATOM 2914 O O . TRP A 1 352 ? -3.511 -10.178 21.712 1.00 91.25 352 TRP A O 1
ATOM 2924 N N . LEU A 1 353 ? -3.541 -10.508 19.487 1.00 90.25 353 LEU A N 1
ATOM 2925 C CA . LEU A 1 353 ? -3.805 -11.944 19.500 1.00 90.25 353 LEU A CA 1
ATOM 2926 C C . LEU A 1 353 ? -2.652 -12.691 18.831 1.00 90.25 353 LEU A C 1
ATOM 2928 O O . LEU A 1 353 ? -1.990 -12.163 17.941 1.00 90.25 353 LEU A O 1
ATOM 2932 N N . LYS A 1 354 ? -2.413 -13.943 19.233 1.00 87.19 354 LYS A N 1
ATOM 2933 C CA . LYS A 1 354 ? -1.521 -14.826 18.464 1.00 87.19 354 LYS A CA 1
ATOM 2934 C C . LYS A 1 354 ? -2.232 -15.256 17.182 1.00 87.19 354 LYS A C 1
ATOM 2936 O O . LYS A 1 354 ? -3.407 -15.608 17.250 1.00 87.19 354 LYS A O 1
ATOM 2941 N N . SER A 1 355 ? -1.511 -15.304 16.064 1.00 85.19 355 SER A N 1
ATOM 2942 C CA . SER A 1 355 ? -2.053 -15.605 14.730 1.00 85.19 355 SER A CA 1
ATOM 2943 C C . SER A 1 355 ? -2.893 -16.889 14.709 1.00 85.19 355 SER A C 1
ATOM 2945 O O . SER A 1 355 ? -4.042 -16.866 14.277 1.00 85.19 355 SER A O 1
ATOM 2947 N N . LYS A 1 356 ? -2.409 -17.960 15.356 1.00 86.50 356 LYS A N 1
ATOM 2948 C CA . LYS A 1 356 ? -3.126 -19.244 15.492 1.00 86.50 356 LYS A CA 1
ATOM 2949 C C . LYS A 1 356 ? -4.526 -19.176 16.123 1.00 86.50 356 LYS A C 1
ATOM 2951 O O . LYS A 1 356 ? -5.286 -20.127 16.003 1.00 86.50 356 LYS A O 1
ATOM 2956 N N . HIS A 1 357 ? -4.848 -18.104 16.849 1.00 89.12 357 HIS A N 1
ATOM 2957 C CA . HIS A 1 357 ? -6.145 -17.929 17.505 1.00 89.12 357 HIS A CA 1
ATOM 2958 C C . HIS A 1 357 ? -7.086 -17.002 16.736 1.00 89.12 357 HIS A C 1
ATOM 2960 O O . HIS A 1 357 ? -8.233 -16.864 17.140 1.00 89.12 357 HIS A O 1
ATOM 2966 N N . VAL A 1 358 ? -6.637 -16.349 15.662 1.00 87.19 358 VAL A N 1
ATOM 2967 C CA . VAL A 1 358 ? -7.450 -15.333 14.981 1.00 87.19 358 VAL A CA 1
ATOM 2968 C C . VAL A 1 358 ? -8.595 -15.947 14.199 1.00 87.19 358 VAL A C 1
ATOM 2970 O O . VAL A 1 358 ? -9.713 -15.470 14.333 1.00 87.19 358 VAL A O 1
ATOM 2973 N N . GLU A 1 359 ? -8.360 -17.020 13.445 1.00 88.06 359 GLU A N 1
ATOM 2974 C CA . GLU A 1 359 ? -9.448 -17.711 12.738 1.00 88.06 359 GLU A CA 1
ATOM 2975 C C . GLU A 1 359 ? -10.466 -18.297 13.724 1.00 88.06 359 GLU A C 1
ATOM 2977 O O . GLU A 1 359 ? -11.665 -18.088 13.572 1.00 88.06 359 GLU A O 1
ATOM 2982 N N . GLN A 1 360 ? -9.984 -18.925 14.803 1.00 89.62 360 GLN A N 1
ATOM 2983 C CA . GLN A 1 360 ? -10.834 -19.409 15.898 1.00 89.62 360 GLN A CA 1
ATOM 2984 C C . GLN A 1 360 ? -11.636 -18.267 16.533 1.00 89.62 360 GLN A C 1
ATOM 2986 O O . GLN A 1 360 ? -12.810 -18.423 16.846 1.00 89.62 360 GLN A O 1
ATOM 2991 N N . TRP A 1 361 ? -11.021 -17.098 16.712 1.00 91.44 361 TRP A N 1
ATOM 2992 C CA . TRP A 1 361 ? -11.698 -15.928 17.257 1.00 91.44 361 TRP A CA 1
ATOM 2993 C C . TRP A 1 361 ? -12.744 -15.372 16.290 1.00 91.44 361 TRP A C 1
ATOM 2995 O O . TRP A 1 361 ? -13.834 -15.040 16.737 1.00 91.44 361 TRP A O 1
ATOM 3005 N N . ILE A 1 362 ? -12.465 -15.314 14.985 1.00 88.75 362 ILE A N 1
ATOM 3006 C CA . ILE A 1 362 ? -13.440 -14.882 13.969 1.00 88.75 362 ILE A CA 1
ATOM 3007 C C . ILE A 1 362 ? -14.655 -15.821 13.953 1.00 88.75 362 ILE A C 1
ATOM 3009 O O . ILE A 1 362 ? -15.781 -15.345 13.838 1.00 88.75 362 ILE A O 1
ATOM 3013 N N . ASN A 1 363 ? -14.439 -17.127 14.125 1.00 88.44 363 ASN A N 1
ATOM 3014 C CA . ASN A 1 363 ? -15.507 -18.131 14.120 1.00 88.44 363 ASN A CA 1
ATOM 3015 C C . ASN A 1 363 ? -16.306 -18.210 15.433 1.00 88.44 363 ASN A C 1
ATOM 3017 O O . ASN A 1 363 ? -17.362 -18.836 15.456 1.00 88.44 363 ASN A O 1
ATOM 3021 N N . GLY A 1 364 ? -15.828 -17.591 16.518 1.00 89.44 364 GLY A N 1
ATOM 3022 C CA . GLY A 1 364 ? -16.466 -17.667 17.840 1.00 89.44 364 GLY A CA 1
ATOM 3023 C C . GLY A 1 364 ? -15.884 -18.720 18.791 1.00 89.44 364 GLY A C 1
ATOM 3024 O O . GLY A 1 364 ? -16.246 -18.746 19.964 1.00 89.44 364 GLY A O 1
ATOM 3025 N N . ASP A 1 365 ? -14.934 -19.538 18.336 1.00 90.00 365 ASP A N 1
ATOM 3026 C CA . ASP A 1 365 ? -14.333 -20.635 19.110 1.00 90.00 365 ASP A CA 1
ATOM 3027 C C . ASP A 1 365 ? -13.278 -20.162 20.128 1.00 90.00 365 ASP A C 1
ATOM 3029 O O . ASP A 1 365 ? -12.882 -20.901 21.033 1.00 90.00 365 ASP A O 1
ATOM 3033 N N . TYR A 1 366 ? -12.789 -18.927 19.991 1.00 92.31 366 TYR A N 1
ATOM 3034 C CA . TYR A 1 366 ? -11.807 -18.327 20.894 1.00 92.31 366 TYR A CA 1
ATOM 3035 C C . TYR A 1 366 ? -12.309 -16.999 21.458 1.00 92.31 366 TYR A C 1
ATOM 3037 O O . TYR A 1 366 ? -12.754 -16.134 20.713 1.00 92.31 366 TYR A O 1
ATOM 3045 N N . SER A 1 367 ? -12.165 -16.799 22.773 1.00 93.00 367 SER A N 1
ATOM 3046 C CA . SER A 1 367 ? -12.524 -15.547 23.454 1.00 93.00 367 SER A CA 1
ATOM 3047 C C . SER A 1 367 ? -11.290 -14.710 23.807 1.00 93.00 367 SER A C 1
ATOM 3049 O O . SER A 1 367 ? -10.315 -15.221 24.365 1.00 93.00 367 SER A O 1
ATOM 3051 N N . ILE A 1 368 ? -11.362 -13.397 23.572 1.00 92.19 368 ILE A N 1
ATOM 3052 C CA . ILE A 1 368 ? -10.393 -12.383 24.012 1.00 92.19 368 ILE A CA 1
ATOM 3053 C C . ILE A 1 368 ? -10.219 -12.406 25.534 1.00 92.19 368 ILE A C 1
ATOM 3055 O O . ILE A 1 368 ? -9.125 -12.105 26.012 1.00 92.19 368 ILE A O 1
ATOM 3059 N N . SER A 1 369 ? -11.216 -12.849 26.309 1.00 91.81 369 SER A N 1
ATOM 3060 C CA . SER A 1 369 ? -11.074 -13.046 27.760 1.00 91.81 369 SER A CA 1
ATOM 3061 C C . SER A 1 369 ? -9.864 -13.920 28.118 1.00 91.81 369 SER A C 1
ATOM 3063 O O . SER A 1 369 ? -9.208 -13.677 29.128 1.00 91.81 369 SER A O 1
ATOM 3065 N N . ASN A 1 370 ? -9.494 -14.878 27.259 1.00 90.56 370 ASN A N 1
ATOM 3066 C CA . ASN A 1 370 ? -8.309 -15.723 27.448 1.00 90.56 370 ASN A CA 1
ATOM 3067 C C . ASN A 1 370 ? -6.994 -14.934 27.401 1.00 90.56 370 ASN A C 1
ATOM 3069 O O . ASN A 1 370 ? -5.978 -15.396 27.921 1.00 90.56 370 ASN A O 1
ATOM 3073 N N . VAL A 1 371 ? -6.982 -13.771 26.750 1.00 89.56 371 VAL A N 1
ATOM 3074 C CA . VAL A 1 371 ? -5.854 -12.835 26.749 1.00 89.56 371 VAL A CA 1
ATOM 3075 C C . VAL A 1 371 ? -5.941 -11.902 27.951 1.00 89.56 371 VAL A C 1
ATOM 3077 O O . VAL A 1 371 ? -4.951 -11.775 28.666 1.00 89.56 371 VAL A O 1
ATOM 3080 N N . LEU A 1 372 ? -7.116 -11.322 28.214 1.00 89.69 372 LEU A N 1
ATOM 3081 C CA . LEU A 1 372 ? -7.330 -10.351 29.299 1.00 89.69 372 LEU A CA 1
ATOM 3082 C C . LEU A 1 372 ? -7.055 -10.941 30.691 1.00 89.69 372 LEU A C 1
ATOM 3084 O O . LEU A 1 372 ? -6.460 -10.277 31.539 1.00 89.69 372 LEU A O 1
ATOM 3088 N N . ASN A 1 373 ? -7.420 -12.210 30.900 1.00 89.31 373 ASN A N 1
ATOM 3089 C CA . ASN A 1 373 ? -7.257 -12.916 32.174 1.00 89.31 373 ASN A CA 1
ATOM 3090 C C . ASN A 1 373 ? -5.814 -13.365 32.450 1.00 89.31 373 ASN A C 1
ATOM 3092 O O . ASN A 1 373 ? -5.521 -13.865 33.537 1.00 89.31 373 ASN A O 1
ATOM 3096 N N . LYS A 1 374 ? -4.891 -13.225 31.487 1.00 88.44 374 LYS A N 1
ATOM 3097 C CA . LYS A 1 374 ? -3.491 -13.601 31.714 1.00 88.44 374 LYS A CA 1
ATOM 3098 C C . LYS A 1 374 ? -2.833 -12.604 32.667 1.00 88.44 374 LYS A C 1
ATOM 3100 O O . LYS A 1 374 ? -2.875 -11.404 32.401 1.00 88.44 374 LYS A O 1
ATOM 3105 N N . PRO A 1 375 ? -2.101 -13.071 33.695 1.00 82.44 375 PRO A N 1
ATOM 3106 C CA . PRO A 1 375 ? -1.377 -12.176 34.599 1.00 82.44 375 PRO A CA 1
ATOM 3107 C C . PRO A 1 375 ? -0.282 -11.369 33.881 1.00 82.44 375 PRO A C 1
ATOM 3109 O O . PRO A 1 375 ? 0.119 -10.313 34.353 1.00 82.44 375 PRO A O 1
ATOM 3112 N N . SER A 1 376 ? 0.187 -11.839 32.720 1.00 83.31 376 SER A N 1
ATOM 3113 C CA . SER A 1 376 ? 1.166 -11.150 31.874 1.00 83.31 376 SER A CA 1
ATOM 3114 C C . SER A 1 376 ? 0.561 -10.126 30.902 1.00 83.31 376 SER A C 1
ATOM 3116 O O . SER A 1 376 ? 1.317 -9.499 30.154 1.00 83.31 376 SER A O 1
ATOM 3118 N N . CYS A 1 377 ? -0.769 -9.955 30.881 1.00 85.31 377 CYS A N 1
ATOM 3119 C CA . CYS A 1 377 ? -1.443 -9.023 29.981 1.00 85.31 377 CYS A CA 1
ATOM 3120 C C . CYS A 1 377 ? -1.094 -7.572 30.337 1.00 85.31 377 CYS A C 1
ATOM 3122 O O . CYS A 1 377 ? -1.354 -7.103 31.444 1.00 85.31 377 CYS A O 1
ATOM 3124 N N . GLN A 1 378 ? -0.496 -6.859 29.381 1.00 86.69 378 GLN A N 1
ATOM 3125 C CA . GLN A 1 378 ? -0.126 -5.455 29.538 1.00 86.69 378 GLN A CA 1
ATOM 3126 C C . GLN A 1 378 ? -1.232 -4.545 29.014 1.00 86.69 378 GLN A C 1
ATOM 3128 O O . GLN A 1 378 ? -1.806 -4.820 27.962 1.00 86.69 378 GLN A O 1
ATOM 3133 N N . TYR A 1 379 ? -1.458 -3.443 29.722 1.00 89.56 379 TYR A N 1
ATOM 3134 C CA . TYR A 1 379 ? -2.380 -2.375 29.352 1.00 89.56 379 TYR A CA 1
ATOM 3135 C C . TYR A 1 379 ? -1.576 -1.094 29.184 1.00 89.56 379 TYR A C 1
ATOM 3137 O O . TYR A 1 379 ? -0.757 -0.763 30.050 1.00 89.56 379 TYR A O 1
ATOM 3145 N N . ARG A 1 380 ? -1.753 -0.415 28.054 1.00 87.75 380 ARG A N 1
ATOM 3146 C CA . ARG A 1 380 ? -1.085 0.848 27.762 1.00 87.75 380 ARG A CA 1
ATOM 3147 C C . ARG A 1 380 ? -2.071 1.860 27.209 1.00 87.75 380 ARG A C 1
ATOM 3149 O O . ARG A 1 380 ? -2.891 1.505 26.370 1.00 87.75 380 ARG A O 1
ATOM 3156 N N . THR A 1 381 ? -1.916 3.109 27.617 1.00 86.62 381 THR A N 1
ATOM 3157 C CA . THR A 1 381 ? -2.621 4.257 27.050 1.00 86.62 381 THR A CA 1
ATOM 3158 C C . THR A 1 381 ? -1.577 5.242 26.536 1.00 86.62 381 THR A C 1
ATOM 3160 O O . THR A 1 381 ? -0.614 5.549 27.239 1.00 86.62 381 THR A O 1
ATOM 3163 N N . ASP A 1 382 ? -1.703 5.658 25.279 1.00 80.81 382 ASP A N 1
ATOM 3164 C CA . ASP A 1 382 ? -0.743 6.494 24.550 1.00 80.81 382 ASP A CA 1
ATOM 3165 C C . ASP A 1 382 ? 0.702 5.957 24.633 1.00 80.81 382 ASP A C 1
ATOM 3167 O O . ASP A 1 382 ? 1.685 6.691 24.740 1.00 80.81 382 ASP A O 1
ATOM 3171 N N . GLY A 1 383 ? 0.835 4.626 24.622 1.00 78.12 383 GLY A N 1
ATOM 3172 C CA . GLY A 1 383 ? 2.111 3.910 24.717 1.00 78.12 383 GLY A CA 1
ATOM 3173 C C . GLY A 1 383 ? 2.699 3.781 26.130 1.00 78.12 383 GLY A C 1
ATOM 3174 O O . GLY A 1 383 ? 3.669 3.034 26.310 1.00 78.12 383 GLY A O 1
ATOM 3175 N N . LEU A 1 384 ? 2.110 4.434 27.135 1.00 81.25 384 LEU A N 1
ATOM 3176 C CA . LEU A 1 384 ? 2.524 4.372 28.539 1.00 81.25 384 LEU A CA 1
ATOM 3177 C C . LEU A 1 384 ? 1.731 3.303 29.305 1.00 81.25 384 LEU A C 1
ATOM 3179 O O . LEU A 1 384 ? 0.547 3.133 29.030 1.00 81.25 384 LEU A O 1
ATOM 3183 N N . PRO A 1 385 ? 2.331 2.577 30.270 1.00 82.19 385 PRO A N 1
ATOM 3184 C CA . PRO A 1 385 ? 1.596 1.619 31.093 1.00 82.19 385 PRO A CA 1
ATOM 3185 C C . PRO A 1 385 ? 0.408 2.270 31.809 1.00 82.19 385 PRO A C 1
ATOM 3187 O O . PRO A 1 385 ? 0.566 3.277 32.498 1.00 82.19 385 PRO A O 1
ATOM 3190 N N . THR A 1 386 ? -0.775 1.678 31.666 1.00 76.50 386 THR A N 1
ATOM 3191 C CA . THR A 1 386 ? -1.995 2.150 32.323 1.00 76.50 386 THR A CA 1
ATOM 3192 C C . THR A 1 386 ? -1.950 1.802 33.811 1.00 76.50 386 THR A C 1
ATOM 3194 O O . THR A 1 386 ? -1.735 0.647 34.176 1.00 76.50 386 THR A O 1
ATOM 3197 N N . ILE A 1 387 ? -2.166 2.796 34.676 1.00 68.75 387 ILE A N 1
ATOM 3198 C CA . ILE A 1 387 ? -2.027 2.642 36.136 1.00 68.75 387 ILE A CA 1
ATOM 3199 C C . ILE A 1 387 ? -3.390 2.435 36.818 1.00 68.75 387 ILE A C 1
ATOM 3201 O O . ILE A 1 387 ? -3.465 1.790 37.862 1.00 68.75 387 ILE A O 1
ATOM 3205 N N . THR A 1 388 ? -4.486 2.952 36.246 1.00 84.69 388 THR A N 1
ATOM 3206 C CA . THR A 1 388 ? -5.791 2.937 36.923 1.00 84.69 388 THR A CA 1
ATOM 3207 C C . THR A 1 388 ? -6.627 1.700 36.579 1.00 84.69 388 THR A C 1
ATOM 3209 O O . THR A 1 388 ? -6.735 1.284 35.423 1.00 84.69 388 THR A O 1
ATOM 3212 N N . THR A 1 389 ? -7.298 1.134 37.587 1.00 85.56 389 THR A N 1
ATOM 3213 C CA . THR A 1 389 ? -8.259 0.030 37.408 1.00 85.56 389 THR A CA 1
ATOM 3214 C C . THR A 1 389 ? -9.434 0.437 36.517 1.00 85.56 389 THR A C 1
ATOM 3216 O O . THR A 1 389 ? -9.964 -0.381 35.772 1.00 85.56 389 THR A O 1
ATOM 3219 N N . ARG A 1 390 ? -9.832 1.715 36.555 1.00 88.12 390 ARG A N 1
ATOM 3220 C CA . ARG A 1 390 ? -10.930 2.245 35.738 1.00 88.12 390 ARG A CA 1
ATOM 3221 C C . ARG A 1 390 ? -10.601 2.200 34.247 1.00 88.12 390 ARG A C 1
ATOM 3223 O O . ARG A 1 390 ? -11.441 1.761 33.465 1.00 88.12 390 ARG A O 1
ATOM 3230 N N . ASP A 1 391 ? -9.403 2.637 33.866 1.00 85.81 391 ASP A N 1
ATOM 3231 C CA . ASP A 1 391 ? -8.954 2.605 32.471 1.00 85.81 391 ASP A CA 1
ATOM 3232 C C . ASP A 1 391 ? -8.809 1.163 31.986 1.00 85.81 391 ASP A C 1
ATOM 3234 O O . ASP A 1 391 ? -9.317 0.829 30.919 1.00 85.81 391 ASP A O 1
ATOM 3238 N N . LYS A 1 392 ? -8.241 0.278 32.816 1.00 88.81 392 LYS A N 1
ATOM 3239 C CA . LYS A 1 392 ? -8.171 -1.158 32.516 1.00 88.81 392 LYS A CA 1
ATOM 3240 C C . LYS A 1 392 ? -9.558 -1.745 32.221 1.00 88.81 392 LYS A C 1
ATOM 3242 O O . LYS A 1 392 ? -9.754 -2.325 31.157 1.00 88.81 392 LYS A O 1
ATOM 3247 N N . ASN A 1 393 ? -10.538 -1.517 33.097 1.00 91.06 393 ASN A N 1
ATOM 3248 C CA . ASN A 1 393 ? -11.906 -2.007 32.898 1.00 91.06 393 ASN A CA 1
ATOM 3249 C C . ASN A 1 393 ? -12.553 -1.414 31.631 1.00 91.06 393 ASN A C 1
ATOM 3251 O O . ASN A 1 393 ? -13.272 -2.111 30.918 1.00 91.06 393 ASN A O 1
ATOM 3255 N N . ARG A 1 394 ? -12.289 -0.137 31.308 1.00 93.38 394 ARG A N 1
ATOM 3256 C CA . ARG A 1 394 ? -12.753 0.491 30.056 1.00 93.38 394 ARG A CA 1
ATOM 3257 C C . ARG A 1 394 ? -12.188 -0.228 28.828 1.00 93.38 394 ARG A C 1
ATOM 3259 O O . ARG A 1 394 ? -12.939 -0.511 27.892 1.00 93.38 394 ARG A O 1
ATOM 3266 N N . MET A 1 395 ? -10.887 -0.514 28.832 1.00 92.81 395 MET A N 1
ATOM 3267 C CA . MET A 1 395 ? -10.200 -1.192 27.730 1.00 92.81 395 MET A CA 1
ATOM 3268 C C . MET A 1 395 ? -10.713 -2.626 27.562 1.00 92.81 395 MET A C 1
ATOM 3270 O O . MET A 1 395 ? -11.034 -3.036 26.447 1.00 92.81 395 MET A O 1
ATOM 3274 N N . GLU A 1 396 ? -10.862 -3.367 28.664 1.00 93.38 396 GLU A N 1
ATOM 3275 C CA . GLU A 1 396 ? -11.428 -4.723 28.673 1.00 93.38 396 GLU A CA 1
ATOM 3276 C C . GLU A 1 396 ? -12.848 -4.736 28.094 1.00 93.38 396 GLU A C 1
ATOM 3278 O O . GLU A 1 396 ? -13.122 -5.491 27.160 1.00 93.38 396 GLU A O 1
ATOM 3283 N N . ASN A 1 397 ? -13.722 -3.837 28.559 1.00 93.88 397 ASN A N 1
ATOM 3284 C CA . ASN A 1 397 ? -15.089 -3.710 28.047 1.00 93.88 397 ASN A CA 1
ATOM 3285 C C . ASN A 1 397 ? -15.121 -3.394 26.547 1.00 93.88 397 ASN A C 1
ATOM 3287 O O . ASN A 1 397 ? -15.923 -3.968 25.815 1.00 93.88 397 ASN A O 1
ATOM 3291 N N . THR A 1 398 ? -14.228 -2.523 26.071 1.00 93.94 398 THR A N 1
ATOM 3292 C CA . THR A 1 398 ? -14.136 -2.179 24.642 1.00 93.94 398 THR A CA 1
ATOM 3293 C C . THR A 1 398 ? -13.671 -3.379 23.812 1.00 93.94 398 THR A C 1
ATOM 3295 O O . THR A 1 398 ? -14.215 -3.644 22.740 1.00 93.94 398 THR A O 1
ATOM 3298 N N . CYS A 1 399 ? -12.704 -4.152 24.315 1.00 94.44 399 CYS A N 1
ATOM 3299 C CA . CYS A 1 399 ? -12.239 -5.374 23.658 1.00 94.44 399 CYS A CA 1
ATOM 3300 C C . CYS A 1 399 ? -13.340 -6.441 23.574 1.00 94.44 399 CYS A C 1
ATOM 3302 O O . CYS A 1 399 ? -13.515 -7.064 22.526 1.00 94.44 399 CYS A O 1
ATOM 3304 N N . LEU A 1 400 ? -14.110 -6.621 24.649 1.00 94.44 400 LEU A N 1
ATOM 3305 C CA . LEU A 1 400 ? -15.246 -7.544 24.677 1.00 94.44 400 LEU A CA 1
ATOM 3306 C C . LEU A 1 400 ? -16.400 -7.063 23.790 1.00 94.44 400 LEU A C 1
ATOM 3308 O O . LEU A 1 400 ? -17.047 -7.881 23.145 1.00 94.44 400 LEU A O 1
ATOM 3312 N N . GLN A 1 401 ? -16.631 -5.753 23.685 1.00 93.88 401 GLN A N 1
ATOM 3313 C CA . GLN A 1 401 ? -17.613 -5.202 22.751 1.00 93.88 401 GLN A CA 1
ATOM 3314 C C . GLN A 1 401 ? -17.258 -5.547 21.298 1.00 93.88 401 GLN A C 1
ATOM 3316 O O . GLN A 1 401 ? -18.115 -6.053 20.578 1.00 93.88 401 GLN A O 1
ATOM 3321 N N . MET A 1 402 ? -16.001 -5.342 20.883 1.00 93.69 402 MET A N 1
ATOM 3322 C CA . MET A 1 402 ? -15.547 -5.721 19.535 1.00 93.69 402 MET A CA 1
ATOM 3323 C C . MET A 1 402 ? -15.740 -7.217 19.259 1.00 93.69 402 MET A C 1
ATOM 3325 O O . MET A 1 402 ? -16.115 -7.598 18.154 1.00 93.69 402 MET A O 1
ATOM 3329 N N . GLN A 1 403 ? -15.496 -8.071 20.258 1.00 94.12 403 GLN A N 1
ATOM 3330 C CA . G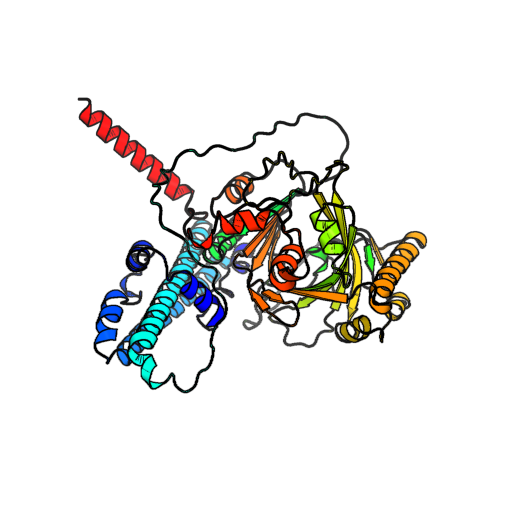LN A 1 403 ? -15.766 -9.504 20.146 1.00 94.12 403 GLN A CA 1
ATOM 3331 C C . GLN A 1 403 ? -17.255 -9.790 19.964 1.00 94.12 403 GLN A C 1
ATOM 3333 O O . GLN A 1 403 ? -17.626 -10.546 19.071 1.00 94.12 403 GLN A O 1
ATOM 3338 N N . ASN A 1 404 ? -18.103 -9.186 20.795 1.00 94.00 404 ASN A N 1
ATOM 3339 C CA . ASN A 1 404 ? -19.545 -9.403 20.762 1.00 94.00 404 ASN A CA 1
ATOM 3340 C C . ASN A 1 404 ? -20.157 -8.978 19.423 1.00 94.00 404 ASN A C 1
ATOM 3342 O O . ASN A 1 404 ? -21.105 -9.615 18.972 1.00 94.00 404 ASN A O 1
ATOM 3346 N N . GLU A 1 405 ? -19.620 -7.939 18.777 1.00 92.19 405 GLU A N 1
ATOM 3347 C CA . GLU A 1 405 ? -20.031 -7.536 17.426 1.00 92.19 405 GLU A CA 1
ATOM 3348 C C . GLU A 1 405 ? -19.815 -8.661 16.400 1.00 92.19 405 GLU A C 1
ATOM 3350 O O . GLU A 1 405 ? -20.673 -8.885 15.551 1.00 92.19 405 GLU A O 1
ATOM 3355 N N . LEU A 1 406 ? -18.708 -9.403 16.487 1.00 90.69 406 LEU A N 1
ATOM 3356 C CA . LEU A 1 406 ? -18.395 -10.491 15.553 1.00 90.69 406 LEU A CA 1
ATOM 3357 C C . LEU A 1 406 ? -19.075 -11.811 15.931 1.00 90.69 406 LEU A C 1
ATOM 3359 O O . LEU A 1 406 ? -19.695 -12.449 15.086 1.00 90.69 406 LEU A O 1
ATOM 3363 N N . HIS A 1 407 ? -19.000 -12.214 17.201 1.00 93.12 407 HIS A N 1
ATOM 3364 C CA . HIS A 1 407 ? -19.523 -13.506 17.669 1.00 93.12 407 HIS A CA 1
ATOM 3365 C C . HIS A 1 407 ? -21.048 -13.588 17.579 1.00 93.12 407 HIS A C 1
ATOM 3367 O O . HIS A 1 407 ? -21.583 -14.654 17.292 1.00 93.12 407 HIS A O 1
ATOM 3373 N N . ASN A 1 408 ? -21.749 -12.462 17.750 1.00 92.69 408 ASN A N 1
ATOM 3374 C CA . ASN A 1 408 ? -23.198 -12.388 17.543 1.00 92.69 408 ASN A CA 1
ATOM 3375 C C . ASN A 1 408 ? -23.585 -12.100 16.082 1.00 92.69 408 ASN A C 1
ATOM 3377 O O . ASN A 1 408 ? -24.741 -11.776 15.820 1.00 92.69 408 ASN A O 1
ATOM 3381 N N . GLN A 1 409 ? -22.635 -12.171 15.142 1.00 88.94 409 GLN A N 1
ATOM 3382 C CA . GLN A 1 409 ? -22.848 -11.941 13.707 1.00 88.94 409 GLN A CA 1
ATOM 3383 C C . GLN A 1 409 ? -23.437 -10.561 13.365 1.00 88.94 409 GLN A C 1
ATOM 3385 O O . GLN A 1 409 ? -24.030 -10.376 12.304 1.00 88.94 409 GLN A O 1
ATOM 3390 N N . ILE A 1 410 ? -23.251 -9.566 14.240 1.00 92.56 410 ILE A N 1
ATOM 3391 C CA . ILE A 1 410 ? -23.631 -8.174 13.959 1.00 92.56 410 ILE A CA 1
ATOM 3392 C C . ILE A 1 410 ? -22.711 -7.622 12.865 1.00 92.56 410 ILE A C 1
ATOM 3394 O O . ILE A 1 410 ? -23.169 -6.949 11.941 1.00 92.56 410 ILE A O 1
ATOM 3398 N N . LYS A 1 411 ? -21.414 -7.933 12.959 1.00 94.00 411 LYS A N 1
ATOM 3399 C CA . LYS A 1 411 ? -20.402 -7.649 11.940 1.00 94.00 411 LYS A CA 1
ATOM 3400 C C . LYS A 1 411 ? -19.819 -8.948 11.397 1.00 94.00 411 LYS A C 1
ATOM 3402 O O . LYS A 1 411 ? -19.704 -9.940 12.109 1.00 94.00 411 LYS A O 1
ATOM 3407 N N . THR A 1 412 ? -19.417 -8.919 10.134 1.00 93.69 412 THR A N 1
ATOM 3408 C CA . THR A 1 412 ? -18.786 -10.031 9.414 1.00 93.69 412 THR A CA 1
ATOM 3409 C C . THR A 1 412 ? -17.621 -9.507 8.569 1.00 93.69 412 THR A C 1
ATOM 3411 O O . THR A 1 412 ? -17.599 -8.318 8.239 1.00 93.69 412 THR A O 1
ATOM 3414 N N . PRO A 1 413 ? -16.622 -10.339 8.227 1.00 94.81 413 PRO A N 1
ATOM 3415 C CA . PRO A 1 413 ? -15.550 -9.931 7.324 1.00 94.81 413 PRO A CA 1
ATOM 3416 C C . PRO A 1 413 ? -16.095 -9.683 5.913 1.00 94.81 413 PRO A C 1
ATOM 3418 O O . PRO A 1 413 ? -16.621 -10.593 5.278 1.00 94.81 413 PRO A O 1
ATOM 3421 N N . ILE A 1 414 ? -15.936 -8.455 5.414 1.00 95.25 414 ILE A N 1
ATOM 3422 C CA . ILE A 1 414 ? -16.466 -8.032 4.105 1.00 95.25 414 ILE A CA 1
ATOM 3423 C C . ILE A 1 414 ? -15.362 -7.856 3.065 1.00 95.25 414 ILE A C 1
ATOM 3425 O O . ILE A 1 414 ? -15.541 -8.199 1.896 1.00 95.25 414 ILE A O 1
ATOM 3429 N N . LEU A 1 415 ? -14.224 -7.294 3.471 1.00 96.25 415 LEU A N 1
ATOM 3430 C CA . LEU A 1 415 ? -13.179 -6.881 2.542 1.00 96.25 415 LEU A CA 1
ATOM 3431 C C . LEU A 1 415 ? -11.800 -7.113 3.149 1.00 96.25 415 LEU A C 1
ATOM 3433 O O . LEU A 1 415 ? -11.547 -6.749 4.297 1.00 96.25 415 LEU A O 1
ATOM 3437 N N . LYS A 1 416 ? -10.881 -7.657 2.360 1.00 96.69 416 LYS A N 1
ATOM 3438 C CA . LYS A 1 416 ? -9.477 -7.836 2.721 1.00 96.69 416 LYS A CA 1
ATOM 3439 C C . LYS A 1 416 ? -8.607 -6.981 1.814 1.00 96.69 416 LYS A C 1
ATOM 3441 O O . LYS A 1 416 ? -8.749 -7.031 0.596 1.00 96.69 416 LYS A O 1
ATOM 3446 N N . THR A 1 417 ? -7.685 -6.223 2.391 1.00 96.50 417 THR A N 1
ATOM 3447 C CA . THR A 1 417 ? -6.682 -5.466 1.638 1.00 96.50 417 THR A CA 1
ATOM 3448 C C . THR A 1 417 ? -5.290 -5.912 2.040 1.00 96.50 417 THR A C 1
ATOM 3450 O O . THR A 1 417 ? -5.002 -6.037 3.230 1.00 96.50 417 THR A O 1
ATOM 3453 N N . THR A 1 418 ? -4.411 -6.111 1.068 1.00 93.44 418 THR A N 1
ATOM 3454 C CA . THR A 1 418 ? -2.997 -6.405 1.306 1.00 93.44 418 THR A CA 1
ATOM 3455 C C . THR A 1 418 ? -2.158 -5.369 0.585 1.00 93.44 418 THR A C 1
ATOM 3457 O O . THR A 1 418 ? -2.364 -5.118 -0.599 1.00 93.44 418 THR A O 1
ATOM 3460 N N . GLN A 1 419 ? -1.224 -4.768 1.309 1.00 89.38 419 GLN A N 1
ATOM 3461 C CA . GLN A 1 419 ? -0.324 -3.737 0.808 1.00 89.38 419 GLN A CA 1
ATOM 3462 C C . GLN A 1 419 ? 1.052 -3.915 1.427 1.00 89.38 419 GLN A C 1
ATOM 3464 O O . GLN A 1 419 ? 1.191 -4.497 2.506 1.00 89.38 419 GLN A O 1
ATOM 3469 N N . TYR A 1 420 ? 2.064 -3.364 0.781 1.00 85.50 420 TYR A N 1
ATOM 3470 C CA . TYR A 1 420 ? 3.396 -3.310 1.345 1.00 85.50 420 TYR A CA 1
ATOM 3471 C C . TYR A 1 420 ? 3.748 -1.881 1.702 1.00 85.50 420 TYR A C 1
ATOM 3473 O O . TYR A 1 420 ? 3.731 -0.999 0.843 1.00 85.50 420 TYR A O 1
ATOM 3481 N N . ARG A 1 421 ? 4.095 -1.674 2.967 1.00 85.50 421 ARG A N 1
ATOM 3482 C CA . ARG A 1 421 ? 4.351 -0.355 3.515 1.00 85.50 421 ARG A CA 1
ATOM 3483 C C . ARG A 1 421 ? 5.835 -0.130 3.774 1.00 85.50 421 ARG A C 1
ATOM 3485 O O . ARG A 1 421 ? 6.480 -0.922 4.461 1.00 85.50 421 ARG A O 1
ATOM 3492 N N . THR A 1 422 ? 6.313 1.014 3.307 1.00 84.44 422 THR A N 1
ATOM 3493 C CA . THR A 1 422 ? 7.624 1.595 3.615 1.00 84.44 422 THR A CA 1
ATOM 3494 C C . THR A 1 422 ? 7.391 2.893 4.386 1.00 84.44 422 THR A C 1
ATOM 3496 O O . THR A 1 422 ? 6.519 3.674 4.010 1.00 84.44 422 THR A O 1
ATOM 3499 N N . VAL A 1 423 ? 8.107 3.126 5.491 1.00 84.69 423 VAL A N 1
ATOM 3500 C CA . VAL A 1 423 ? 7.898 4.318 6.336 1.00 84.69 423 VAL A CA 1
ATOM 3501 C C . VAL A 1 423 ? 9.201 5.050 6.562 1.00 84.69 423 VAL A C 1
ATOM 3503 O O . VAL A 1 423 ? 10.155 4.488 7.091 1.00 84.69 423 VAL A O 1
ATOM 3506 N N . TYR A 1 424 ? 9.191 6.325 6.212 1.00 85.25 424 TYR A N 1
ATOM 3507 C CA . TYR A 1 424 ? 10.256 7.276 6.439 1.00 85.25 424 TYR A CA 1
ATOM 3508 C C . TYR A 1 424 ? 9.839 8.211 7.572 1.00 85.25 424 TYR A C 1
ATOM 3510 O O . TYR A 1 424 ? 8.732 8.746 7.580 1.00 85.25 424 TYR A O 1
ATOM 3518 N N . THR A 1 425 ? 10.717 8.428 8.543 1.00 83.94 425 THR A N 1
ATOM 3519 C CA . THR A 1 425 ? 10.448 9.280 9.708 1.00 83.94 425 THR A CA 1
ATOM 3520 C C . THR A 1 425 ? 11.526 10.338 9.871 1.00 83.94 425 THR A C 1
ATOM 3522 O O . THR A 1 425 ? 12.701 10.126 9.582 1.00 83.94 425 THR A O 1
ATOM 3525 N N . SER A 1 426 ? 11.118 11.500 10.353 1.00 83.06 426 SER A N 1
ATOM 3526 C CA . SER A 1 426 ? 11.976 12.591 10.801 1.00 83.06 426 SER A CA 1
ATOM 3527 C C . SER A 1 426 ? 11.398 13.157 12.099 1.00 83.06 426 SER A C 1
ATOM 3529 O O . SER A 1 426 ? 10.309 12.771 12.521 1.00 83.06 426 SER A O 1
ATOM 3531 N N . ASN A 1 427 ? 12.083 14.116 12.726 1.00 77.69 427 ASN A N 1
ATOM 3532 C CA . ASN A 1 427 ? 11.621 14.705 13.989 1.00 77.69 427 ASN A CA 1
ATOM 3533 C C . ASN A 1 427 ? 10.216 15.336 13.906 1.00 77.69 427 ASN A C 1
ATOM 3535 O O . ASN A 1 427 ? 9.547 15.449 14.930 1.00 77.69 427 ASN A O 1
ATOM 3539 N N . LYS A 1 428 ? 9.788 15.783 12.717 1.00 81.19 428 LYS A N 1
ATOM 3540 C CA . LYS A 1 428 ? 8.526 16.521 12.520 1.00 81.19 428 LYS A CA 1
ATOM 3541 C C . LYS A 1 428 ? 7.563 15.876 11.526 1.00 81.19 428 LYS A C 1
ATOM 3543 O O . LYS A 1 428 ? 6.386 16.223 11.522 1.00 81.19 428 LYS A O 1
ATOM 3548 N N . VAL A 1 429 ? 8.062 14.986 10.668 1.00 86.31 429 VAL A N 1
ATOM 3549 C CA . VAL A 1 429 ? 7.302 14.436 9.542 1.00 86.31 429 VAL A CA 1
ATOM 3550 C C . VAL A 1 429 ? 7.500 12.935 9.443 1.00 86.31 429 VAL A C 1
ATOM 3552 O O . VAL A 1 429 ? 8.635 12.456 9.483 1.00 86.31 429 VAL A O 1
ATOM 3555 N N . THR A 1 430 ? 6.400 12.218 9.259 1.00 87.88 430 THR A N 1
ATOM 3556 C CA . THR A 1 430 ? 6.376 10.802 8.896 1.00 87.88 430 THR A CA 1
ATOM 3557 C C . THR A 1 430 ? 5.742 10.657 7.520 1.00 87.88 430 THR A C 1
ATOM 3559 O O . THR A 1 430 ? 4.648 11.159 7.289 1.00 87.88 430 THR A O 1
ATOM 3562 N N . VAL A 1 431 ? 6.421 9.976 6.603 1.00 89.50 431 VAL A N 1
ATOM 3563 C CA . VAL A 1 431 ? 5.906 9.646 5.274 1.00 89.50 431 VAL A CA 1
ATOM 3564 C C . VAL A 1 431 ? 5.770 8.136 5.184 1.00 89.50 431 VAL A C 1
ATOM 3566 O O . VAL A 1 431 ? 6.739 7.402 5.366 1.00 89.50 431 VAL A O 1
ATOM 3569 N N . SER A 1 432 ? 4.564 7.663 4.902 1.00 90.25 432 SER A N 1
ATOM 3570 C CA . SER A 1 432 ? 4.285 6.253 4.649 1.00 90.25 432 SER A CA 1
ATOM 3571 C C . SER A 1 432 ? 3.921 6.049 3.186 1.00 90.25 432 SER A C 1
ATOM 3573 O O . SER A 1 432 ? 3.157 6.826 2.619 1.00 90.25 432 SER A O 1
ATOM 3575 N N . ILE A 1 433 ? 4.497 5.017 2.580 1.00 89.50 433 ILE A N 1
ATOM 3576 C CA . ILE A 1 433 ? 4.325 4.680 1.172 1.00 89.50 433 ILE A CA 1
ATOM 3577 C C . ILE A 1 433 ? 3.771 3.262 1.088 1.00 89.50 433 ILE A C 1
ATOM 3579 O O . ILE A 1 433 ? 4.433 2.318 1.520 1.00 89.50 433 ILE A O 1
ATOM 3583 N N . ASP A 1 434 ? 2.574 3.121 0.529 1.00 89.50 434 ASP A N 1
ATOM 3584 C CA . ASP A 1 434 ? 1.926 1.841 0.263 1.00 89.50 434 ASP A CA 1
ATOM 3585 C C . ASP A 1 434 ? 2.043 1.472 -1.218 1.00 89.50 434 ASP A C 1
ATOM 3587 O O . ASP A 1 434 ? 1.629 2.226 -2.102 1.00 89.50 434 ASP A O 1
ATOM 3591 N N . THR A 1 435 ? 2.580 0.282 -1.474 1.00 85.00 435 THR A N 1
ATOM 3592 C CA . THR A 1 435 ? 2.799 -0.292 -2.809 1.00 85.00 435 THR A CA 1
ATOM 3593 C C . THR A 1 435 ? 2.157 -1.676 -2.927 1.00 85.00 435 THR A C 1
ATOM 3595 O O . THR A 1 435 ? 1.819 -2.294 -1.913 1.00 85.00 435 THR A O 1
ATOM 3598 N N . ASP A 1 436 ? 1.989 -2.160 -4.164 1.00 81.94 436 ASP A N 1
ATOM 3599 C CA . ASP A 1 436 ? 1.401 -3.471 -4.492 1.00 81.94 436 ASP A CA 1
ATOM 3600 C C . ASP A 1 436 ? 0.074 -3.734 -3.758 1.00 81.94 436 ASP A C 1
ATOM 3602 O O . ASP A 1 436 ? -0.140 -4.771 -3.126 1.00 81.94 436 ASP A O 1
ATOM 3606 N N . ILE A 1 437 ? -0.817 -2.743 -3.811 1.00 87.56 437 ILE A N 1
ATOM 3607 C CA . ILE A 1 437 ? -2.089 -2.776 -3.099 1.00 87.56 437 ILE A CA 1
ATOM 3608 C C . ILE A 1 437 ? -3.060 -3.696 -3.840 1.00 87.56 437 ILE A C 1
ATOM 3610 O O . ILE A 1 437 ? -3.412 -3.483 -5.002 1.00 87.56 437 ILE A O 1
ATOM 3614 N N . SER A 1 438 ? -3.548 -4.698 -3.125 1.00 88.94 438 SER A N 1
ATOM 3615 C CA . SER A 1 438 ? -4.569 -5.631 -3.586 1.00 88.94 438 SER A CA 1
ATOM 3616 C C . SER A 1 438 ? -5.778 -5.594 -2.663 1.00 88.94 438 SER A C 1
ATOM 3618 O O . SER A 1 438 ? -5.653 -5.400 -1.452 1.00 88.94 438 SER A O 1
ATOM 3620 N N . ILE A 1 439 ? -6.957 -5.751 -3.251 1.00 93.50 439 ILE A N 1
ATOM 3621 C CA . ILE A 1 439 ? -8.246 -5.664 -2.574 1.00 93.50 439 ILE A CA 1
ATOM 3622 C C . ILE A 1 439 ? -9.058 -6.890 -2.978 1.00 93.50 439 ILE A C 1
ATOM 3624 O O . ILE A 1 439 ? -9.183 -7.186 -4.164 1.00 93.50 439 ILE A O 1
ATOM 3628 N N . SER A 1 440 ? -9.603 -7.607 -2.000 1.00 94.69 440 SER A N 1
ATOM 3629 C CA . SER A 1 440 ? -10.382 -8.819 -2.223 1.00 94.69 440 SER A CA 1
ATOM 3630 C C . SER A 1 440 ? -11.658 -8.845 -1.393 1.00 94.69 440 SER A C 1
ATOM 3632 O O . SER A 1 440 ? -11.641 -8.530 -0.205 1.00 94.69 440 SER A O 1
ATOM 3634 N N . SER A 1 441 ? -12.748 -9.288 -2.014 1.00 92.00 441 SER A N 1
ATOM 3635 C CA . SER A 1 441 ? -14.034 -9.592 -1.368 1.00 92.00 441 SER A CA 1
ATOM 3636 C C . SER A 1 441 ? -14.172 -11.082 -1.016 1.00 92.00 441 SER A C 1
ATOM 3638 O O . SER A 1 441 ? -15.257 -11.560 -0.700 1.00 92.00 441 SER A O 1
ATOM 3640 N N . GLY A 1 442 ? -13.090 -11.860 -1.149 1.00 86.56 442 GLY A N 1
ATOM 3641 C CA . GLY A 1 442 ? -13.083 -13.321 -1.031 1.00 86.56 442 GLY A CA 1
ATOM 3642 C C . GLY A 1 442 ? -13.524 -14.054 -2.304 1.00 86.56 442 GLY A C 1
ATOM 3643 O O . GLY A 1 442 ? -13.015 -15.137 -2.579 1.00 86.56 442 GLY A O 1
ATOM 3644 N N . LYS A 1 443 ? -14.411 -13.458 -3.112 1.00 85.81 443 LYS A N 1
ATOM 3645 C CA . LYS A 1 443 ? -14.799 -13.983 -4.438 1.00 85.81 443 LYS A CA 1
ATOM 3646 C C . LYS A 1 443 ? -13.930 -13.425 -5.556 1.00 85.81 443 LYS A C 1
ATOM 3648 O O . LYS A 1 443 ? -13.541 -14.152 -6.464 1.00 85.81 443 LYS A O 1
ATOM 3653 N N . GLU A 1 444 ? -13.630 -12.135 -5.470 1.00 88.19 444 GLU A N 1
ATOM 3654 C CA . GLU A 1 444 ? -12.867 -11.408 -6.475 1.00 88.19 444 GLU A CA 1
ATOM 3655 C C . GLU A 1 444 ? -11.629 -10.765 -5.853 1.00 88.19 444 GLU A C 1
ATOM 3657 O O . GLU A 1 444 ? -11.550 -10.543 -4.638 1.00 88.19 444 GLU A O 1
ATOM 3662 N N . LEU A 1 445 ? -10.641 -10.497 -6.702 1.00 89.94 445 LEU A N 1
ATOM 3663 C CA . LEU A 1 445 ? -9.389 -9.840 -6.357 1.00 89.94 445 LEU A CA 1
ATOM 3664 C C . LEU A 1 445 ? -9.091 -8.792 -7.424 1.00 89.94 445 LEU A C 1
ATOM 3666 O O . LEU A 1 445 ? -8.957 -9.124 -8.602 1.00 89.94 445 LEU A O 1
ATOM 3670 N N . ILE A 1 446 ? -8.924 -7.547 -6.996 1.00 85.56 446 ILE A N 1
ATOM 3671 C CA . ILE A 1 446 ? -8.470 -6.444 -7.841 1.00 85.56 446 ILE A CA 1
ATOM 3672 C C . ILE A 1 446 ? -7.171 -5.866 -7.295 1.00 85.56 446 ILE A C 1
ATOM 3674 O O . ILE A 1 446 ? -6.870 -5.947 -6.101 1.00 85.56 446 ILE A O 1
ATOM 3678 N N . ARG A 1 447 ? -6.399 -5.253 -8.187 1.00 84.25 447 ARG A N 1
ATOM 3679 C CA . ARG A 1 447 ? -5.229 -4.456 -7.828 1.00 84.25 447 ARG A CA 1
ATOM 3680 C C . ARG A 1 447 ? -5.589 -2.989 -7.930 1.00 84.25 447 ARG A C 1
ATOM 3682 O O . ARG A 1 447 ? -6.161 -2.560 -8.930 1.00 84.25 447 ARG A O 1
ATOM 3689 N N . PHE A 1 448 ? -5.259 -2.236 -6.892 1.00 85.94 448 PHE A N 1
ATOM 3690 C CA . PHE A 1 448 ? -5.412 -0.793 -6.930 1.00 85.94 448 PHE A CA 1
ATOM 3691 C C . PHE A 1 448 ? -4.311 -0.211 -7.838 1.00 85.94 448 PHE A C 1
ATOM 3693 O O . PHE A 1 448 ? -3.149 -0.589 -7.680 1.00 85.94 448 PHE A O 1
ATOM 3700 N N . PRO A 1 449 ? -4.647 0.656 -8.811 1.00 80.69 449 PRO A N 1
ATOM 3701 C CA . PRO A 1 449 ? -3.720 1.043 -9.879 1.00 80.69 449 PRO A CA 1
ATOM 3702 C C . PRO A 1 449 ? -2.603 1.999 -9.440 1.00 80.69 449 PRO A C 1
ATOM 3704 O O . PRO A 1 449 ? -1.656 2.199 -10.195 1.00 80.69 449 PRO A O 1
ATOM 3707 N N . TYR A 1 450 ? -2.700 2.593 -8.249 1.00 85.75 450 TYR A N 1
ATOM 3708 C CA . TYR A 1 450 ? -1.767 3.612 -7.768 1.00 85.75 450 TYR A CA 1
ATOM 3709 C C . TYR A 1 450 ? -1.052 3.175 -6.492 1.00 85.75 450 TYR A C 1
ATOM 3711 O O . TYR A 1 450 ? -1.536 2.334 -5.735 1.00 85.75 450 TYR A O 1
ATOM 3719 N N . CYS A 1 451 ? 0.089 3.794 -6.214 1.00 88.00 451 CYS A N 1
ATOM 3720 C CA . CYS A 1 451 ? 0.674 3.800 -4.879 1.00 88.00 451 CYS A CA 1
ATOM 3721 C C . CYS A 1 451 ? 0.005 4.884 -4.028 1.00 88.00 451 CYS A C 1
ATOM 3723 O O . CYS A 1 451 ? -0.484 5.885 -4.557 1.00 88.00 451 CYS A O 1
ATOM 3725 N N . ILE A 1 452 ? -0.004 4.705 -2.707 1.00 91.62 452 ILE A N 1
ATOM 3726 C CA . ILE A 1 452 ? -0.536 5.709 -1.776 1.00 91.62 452 ILE A CA 1
ATOM 3727 C C . ILE A 1 452 ? 0.611 6.258 -0.948 1.00 91.62 452 ILE A C 1
ATOM 3729 O O . ILE A 1 452 ? 1.305 5.504 -0.269 1.00 91.62 452 ILE A O 1
ATOM 3733 N N . VAL A 1 453 ? 0.779 7.574 -0.971 1.00 92.62 453 VAL A N 1
ATOM 3734 C CA . VAL A 1 453 ? 1.708 8.291 -0.098 1.00 92.62 453 VAL A CA 1
ATOM 3735 C C . VAL A 1 453 ? 0.898 9.048 0.942 1.00 92.62 453 VAL A C 1
ATOM 3737 O O . VAL A 1 453 ? 0.037 9.853 0.601 1.00 92.62 453 VAL A O 1
ATOM 3740 N N . GLN A 1 454 ? 1.165 8.797 2.217 1.00 92.56 454 GLN A N 1
ATOM 3741 C CA . GLN A 1 454 ? 0.560 9.511 3.336 1.00 92.56 454 GLN A CA 1
ATOM 3742 C C . GLN A 1 454 ? 1.644 10.270 4.099 1.00 92.56 454 GLN A C 1
ATOM 3744 O O . GLN A 1 454 ? 2.607 9.667 4.573 1.00 92.56 454 GLN A O 1
ATOM 3749 N N . VAL A 1 455 ? 1.459 11.582 4.228 1.00 90.19 455 VAL A N 1
ATOM 3750 C CA . VAL A 1 455 ? 2.346 12.507 4.938 1.00 90.19 455 VAL A CA 1
ATOM 3751 C C . VAL A 1 455 ? 1.661 12.933 6.234 1.00 90.19 455 VAL A C 1
ATOM 3753 O O . VAL A 1 455 ? 0.573 13.504 6.195 1.00 90.19 455 VAL A O 1
ATOM 3756 N N . GLU A 1 456 ? 2.293 12.652 7.370 1.00 87.50 456 GLU A N 1
ATOM 3757 C CA . GLU A 1 456 ? 1.858 13.060 8.707 1.00 87.50 456 GLU A CA 1
ATOM 3758 C C . GLU A 1 456 ? 2.838 14.086 9.282 1.00 87.50 456 GLU A C 1
ATOM 3760 O O . GLU A 1 456 ? 4.035 13.805 9.392 1.00 87.50 456 GLU A O 1
ATOM 3765 N N . GLN A 1 457 ? 2.347 15.254 9.694 1.00 83.62 457 GLN A N 1
ATOM 3766 C CA . GLN A 1 457 ? 3.171 16.345 10.226 1.00 83.62 457 GLN A CA 1
ATOM 3767 C C . GLN A 1 457 ? 2.691 16.770 11.616 1.00 83.62 457 GLN A C 1
ATOM 3769 O O . GLN A 1 457 ? 1.504 16.990 11.813 1.00 83.62 457 GLN A O 1
ATOM 3774 N N . SER A 1 458 ? 3.607 16.911 12.582 1.00 71.19 458 SER A N 1
ATOM 3775 C CA . SER A 1 458 ? 3.275 17.156 13.999 1.00 71.19 458 SER A CA 1
ATOM 3776 C C . SER A 1 458 ? 3.203 18.628 14.450 1.00 71.19 458 SER A C 1
ATOM 3778 O O . SER A 1 458 ? 2.806 18.869 15.590 1.00 71.19 458 SER A O 1
ATOM 3780 N N . SER A 1 459 ? 3.560 19.601 13.597 1.00 66.94 459 SER A N 1
ATOM 3781 C CA . SER A 1 459 ? 3.285 21.047 13.766 1.00 66.94 459 SER A CA 1
ATOM 3782 C C . SER A 1 459 ? 3.845 21.892 12.605 1.00 66.94 459 SER A C 1
ATOM 3784 O O . SER A 1 459 ? 4.744 21.454 11.884 1.00 66.94 459 SER A O 1
ATOM 3786 N N . GLN A 1 460 ? 3.329 23.116 12.428 1.00 66.50 460 GLN A N 1
ATOM 3787 C CA . GLN A 1 460 ? 3.816 24.130 11.473 1.00 66.50 460 GLN A CA 1
ATOM 3788 C C . GLN A 1 460 ? 5.059 24.889 12.007 1.00 66.50 460 GLN A C 1
ATOM 3790 O O . GLN A 1 460 ? 5.241 24.963 13.227 1.00 66.50 460 GLN A O 1
ATOM 3795 N N . PRO A 1 461 ? 5.916 25.476 11.143 1.00 68.94 461 PRO A N 1
ATOM 3796 C CA . PRO A 1 461 ? 5.817 25.529 9.681 1.00 68.94 461 PRO A CA 1
ATOM 3797 C C . PRO A 1 461 ? 6.290 24.244 8.978 1.00 68.94 461 PRO A C 1
ATOM 3799 O O . PRO A 1 461 ? 7.246 23.593 9.410 1.00 68.94 461 PRO A O 1
ATOM 3802 N N . GLU A 1 462 ? 5.605 23.900 7.886 1.00 71.88 462 GLU A N 1
ATOM 3803 C CA . GLU A 1 462 ? 5.938 22.828 6.942 1.00 71.88 462 GLU A CA 1
ATOM 3804 C C . GLU A 1 462 ? 7.340 23.058 6.354 1.00 71.88 462 GLU A C 1
ATOM 3806 O O . GLU A 1 462 ? 7.612 24.145 5.839 1.00 71.88 462 GLU A O 1
ATOM 3811 N N . PRO A 1 463 ? 8.260 22.075 6.448 1.00 80.88 463 PRO A N 1
ATOM 3812 C CA . PRO A 1 463 ? 9.573 22.194 5.827 1.00 80.88 463 PRO A CA 1
ATOM 3813 C C . PRO A 1 463 ? 9.451 22.478 4.326 1.00 80.88 463 PRO A C 1
ATOM 3815 O O . PRO A 1 463 ? 8.649 21.840 3.645 1.00 80.88 463 PRO A O 1
ATOM 3818 N N . ASP A 1 464 ? 10.287 23.367 3.786 1.00 81.25 464 ASP A N 1
ATOM 3819 C CA . ASP A 1 464 ? 10.207 23.769 2.371 1.00 81.25 464 ASP A CA 1
ATOM 3820 C C . ASP A 1 464 ? 10.291 22.582 1.403 1.00 81.25 464 ASP A C 1
ATOM 3822 O O . ASP A 1 464 ? 9.611 22.563 0.382 1.00 81.25 464 ASP A O 1
ATOM 3826 N N . TRP A 1 465 ? 11.076 21.557 1.743 1.00 82.81 465 TRP A N 1
ATOM 3827 C CA . TRP A 1 465 ? 11.189 20.346 0.932 1.00 82.81 465 TRP A CA 1
ATOM 3828 C C . TRP A 1 465 ? 9.888 19.528 0.900 1.00 82.81 465 TRP A C 1
ATOM 3830 O O . TRP A 1 465 ? 9.596 18.927 -0.129 1.00 82.81 465 TRP A O 1
ATOM 3840 N N . ILE A 1 466 ? 9.078 19.538 1.971 1.00 84.62 466 ILE A N 1
ATOM 3841 C CA . ILE A 1 466 ? 7.746 18.910 1.979 1.00 84.62 466 ILE A CA 1
ATOM 3842 C C . ILE A 1 466 ? 6.797 19.702 1.091 1.00 84.62 466 ILE A C 1
ATOM 3844 O O . ILE A 1 466 ? 6.033 19.104 0.338 1.00 84.62 466 ILE A O 1
ATOM 3848 N N . ARG A 1 467 ? 6.851 21.037 1.140 1.00 82.56 467 ARG A N 1
ATOM 3849 C CA . ARG A 1 467 ? 6.055 21.877 0.240 1.00 82.56 467 ARG A CA 1
ATOM 3850 C C . ARG A 1 467 ? 6.414 21.585 -1.220 1.00 82.56 467 ARG A C 1
ATOM 3852 O O . ARG A 1 467 ? 5.532 21.299 -2.017 1.00 82.56 467 ARG A O 1
ATOM 3859 N N . THR A 1 468 ? 7.704 21.546 -1.554 1.00 81.69 468 THR A N 1
ATOM 3860 C CA . THR A 1 468 ? 8.179 21.158 -2.895 1.00 81.69 468 THR A CA 1
ATOM 3861 C C . THR A 1 468 ? 7.728 19.748 -3.281 1.00 81.69 468 THR A C 1
ATOM 3863 O O . THR A 1 468 ? 7.309 19.530 -4.412 1.00 81.69 468 THR A O 1
ATOM 3866 N N . PHE A 1 469 ? 7.781 18.801 -2.345 1.00 85.06 469 PHE A N 1
ATOM 3867 C CA . PHE A 1 469 ? 7.363 17.419 -2.563 1.00 85.06 469 PHE A CA 1
ATOM 3868 C C . PHE A 1 469 ? 5.859 17.287 -2.829 1.00 85.06 469 PHE A C 1
ATOM 3870 O O . PHE A 1 469 ? 5.452 16.643 -3.788 1.00 85.06 469 PHE A O 1
ATOM 3877 N N . THR A 1 470 ? 5.032 17.911 -1.994 1.00 83.69 470 THR A N 1
ATOM 3878 C CA . THR A 1 470 ? 3.566 17.816 -2.063 1.00 83.69 470 THR A CA 1
ATOM 3879 C C . THR A 1 470 ? 2.965 18.627 -3.208 1.00 83.69 470 THR A C 1
ATOM 3881 O O . THR A 1 470 ? 1.906 18.263 -3.706 1.00 83.69 470 THR A O 1
ATOM 3884 N N . CYS A 1 471 ? 3.645 19.686 -3.660 1.00 81.25 471 CYS A N 1
ATOM 3885 C CA . CYS A 1 471 ? 3.273 20.442 -4.857 1.00 81.25 471 CYS A CA 1
ATOM 3886 C C . CYS A 1 471 ? 3.806 19.826 -6.163 1.00 81.25 471 CYS A C 1
ATOM 3888 O O . CYS A 1 471 ? 3.519 20.353 -7.238 1.00 81.25 471 CYS A O 1
ATOM 3890 N N . ASN A 1 472 ? 4.607 18.757 -6.102 1.00 82.50 472 ASN A N 1
ATOM 3891 C CA . ASN A 1 472 ? 5.117 18.110 -7.303 1.00 82.50 472 ASN A CA 1
ATOM 3892 C C . ASN A 1 472 ? 3.989 17.355 -8.020 1.00 82.50 472 ASN A C 1
ATOM 3894 O O . ASN A 1 472 ? 3.213 16.637 -7.394 1.00 82.50 472 ASN A O 1
ATOM 3898 N N . ALA A 1 473 ? 3.931 17.465 -9.345 1.00 78.75 473 ALA A N 1
ATOM 3899 C CA . ALA A 1 473 ? 2.859 16.877 -10.140 1.00 78.75 473 ALA A CA 1
ATOM 3900 C C . ALA A 1 473 ? 2.855 15.331 -10.157 1.00 78.75 473 ALA A C 1
ATOM 3902 O O . ALA A 1 473 ? 1.860 14.734 -10.568 1.00 78.75 473 ALA A O 1
ATOM 3903 N N . MET A 1 474 ? 3.909 14.662 -9.669 1.00 79.81 474 MET A N 1
ATOM 3904 C CA . MET A 1 474 ? 3.892 13.213 -9.409 1.00 79.81 474 MET A CA 1
ATOM 3905 C C . MET A 1 474 ? 2.927 12.801 -8.294 1.00 79.81 474 MET A C 1
ATOM 3907 O O . MET A 1 474 ? 2.520 11.637 -8.250 1.00 79.81 474 MET A O 1
ATOM 3911 N N . LEU A 1 475 ? 2.602 13.720 -7.381 1.00 86.56 475 LEU A N 1
ATOM 3912 C CA . LEU A 1 475 ? 1.707 13.486 -6.259 1.00 86.56 475 LEU A CA 1
ATOM 3913 C C . LEU A 1 475 ? 0.338 14.075 -6.567 1.00 86.56 475 LEU A C 1
ATOM 3915 O O . LEU A 1 475 ? 0.146 15.287 -6.571 1.00 86.56 475 LEU A O 1
ATOM 3919 N N . GLU A 1 476 ? -0.641 13.203 -6.762 1.00 87.56 476 GLU A N 1
ATOM 3920 C CA . GLU A 1 476 ? -2.021 13.619 -6.953 1.00 87.56 476 GLU A CA 1
ATOM 3921 C C . GLU A 1 476 ? -2.729 13.668 -5.591 1.00 87.56 476 GLU A C 1
ATOM 3923 O O . GLU A 1 476 ? -2.915 12.612 -4.982 1.00 87.56 476 GLU A O 1
ATOM 3928 N N . PRO A 1 477 ? -3.128 14.842 -5.068 1.00 88.94 477 PRO A N 1
ATOM 3929 C CA . PRO A 1 477 ? -3.769 14.935 -3.759 1.00 88.94 477 PRO A CA 1
ATOM 3930 C C . PRO A 1 477 ? -5.131 14.239 -3.754 1.00 88.94 477 PRO A C 1
ATOM 3932 O O . PRO A 1 477 ? -5.928 14.381 -4.687 1.00 88.94 477 PRO A O 1
ATOM 3935 N N . VAL A 1 478 ? -5.419 13.495 -2.685 1.00 86.62 478 VAL A N 1
ATOM 3936 C CA . VAL A 1 478 ? -6.704 12.808 -2.510 1.00 86.62 478 VAL A CA 1
ATOM 3937 C C . VAL A 1 478 ? -7.194 12.962 -1.081 1.00 86.62 478 VAL A C 1
ATOM 3939 O O . VAL A 1 478 ? -6.561 12.503 -0.129 1.00 86.62 478 VAL A O 1
ATOM 3942 N N . HIS A 1 479 ? -8.361 13.579 -0.946 1.00 83.50 479 HIS A N 1
ATOM 3943 C CA . HIS A 1 479 ? -9.011 13.809 0.338 1.00 83.50 479 HIS A CA 1
ATOM 3944 C C . HIS A 1 479 ? -9.786 12.562 0.781 1.00 83.50 479 HIS A C 1
ATOM 3946 O O . HIS A 1 479 ? -10.364 11.850 -0.042 1.00 83.50 479 HIS A O 1
ATOM 3952 N N . ASP A 1 480 ? -9.702 12.250 2.077 1.00 79.94 480 ASP A N 1
ATOM 3953 C CA . ASP A 1 480 ? -10.442 11.179 2.773 1.00 79.94 480 ASP A CA 1
ATOM 3954 C C . ASP A 1 480 ? -10.341 9.777 2.180 1.00 79.94 480 ASP A C 1
ATOM 3956 O O . ASP A 1 480 ? -11.115 8.873 2.519 1.00 79.94 480 ASP A O 1
ATOM 3960 N N . PHE A 1 481 ? -9.323 9.555 1.347 1.00 90.69 481 PHE A N 1
ATOM 3961 C CA . PHE A 1 481 ? -9.153 8.293 0.656 1.00 90.69 481 PHE A CA 1
ATOM 3962 C C . PHE A 1 481 ? -9.118 7.117 1.636 1.00 90.69 481 PHE A C 1
ATOM 3964 O O . PHE A 1 481 ? -8.366 7.093 2.626 1.00 90.69 481 PHE A O 1
ATOM 3971 N N . SER A 1 482 ? -9.918 6.099 1.327 1.00 92.69 482 SER A N 1
ATOM 3972 C CA . SER A 1 482 ? -10.021 4.881 2.113 1.00 92.69 482 SER A CA 1
ATOM 3973 C C . SER A 1 482 ? -10.061 3.664 1.205 1.00 92.69 482 SER A C 1
ATOM 3975 O O . SER A 1 482 ? -10.994 3.501 0.424 1.00 92.69 482 SER A O 1
ATOM 3977 N N . LEU A 1 483 ? -9.096 2.758 1.390 1.00 94.31 483 LEU A N 1
ATOM 3978 C CA . LEU A 1 483 ? -9.076 1.465 0.701 1.00 94.31 483 LEU A CA 1
ATOM 3979 C C . LEU A 1 483 ? -10.336 0.638 0.960 1.00 94.31 483 LEU A C 1
ATOM 3981 O O . LEU A 1 483 ? -10.792 -0.058 0.063 1.00 94.31 483 LEU A O 1
ATOM 3985 N N . TYR A 1 484 ? -10.926 0.761 2.152 1.00 95.94 484 TYR A N 1
ATOM 3986 C CA . TYR A 1 484 ? -12.207 0.135 2.463 1.00 95.94 484 TYR A CA 1
ATOM 3987 C C . TYR A 1 484 ? -13.335 0.662 1.570 1.00 95.94 484 TYR A C 1
ATOM 3989 O O . TYR A 1 484 ? -13.990 -0.113 0.883 1.00 95.94 484 TYR A O 1
ATOM 3997 N N . LEU A 1 485 ? -13.524 1.987 1.542 1.00 95.25 485 LEU A N 1
ATOM 3998 C CA . LEU A 1 485 ? -14.597 2.611 0.764 1.00 95.25 485 LEU A CA 1
ATOM 3999 C C . LEU A 1 485 ? -14.396 2.403 -0.741 1.00 95.25 485 LEU A C 1
ATOM 4001 O O . LEU A 1 485 ? -15.352 2.141 -1.462 1.00 95.25 485 LEU A O 1
ATOM 4005 N N . HIS A 1 486 ? -13.148 2.466 -1.209 1.00 94.56 486 HIS A N 1
ATOM 4006 C CA . HIS A 1 486 ? -12.828 2.137 -2.591 1.00 94.56 486 HIS A CA 1
ATOM 4007 C C . HIS A 1 486 ? -13.123 0.664 -2.898 1.00 94.56 486 HIS A C 1
ATOM 4009 O O . HIS A 1 486 ? -13.789 0.369 -3.879 1.00 94.56 486 HIS A O 1
ATOM 4015 N N . GLY A 1 487 ? -12.680 -0.265 -2.051 1.00 94.50 487 GLY A N 1
ATOM 4016 C CA . GLY A 1 487 ? -12.865 -1.690 -2.292 1.00 94.50 487 GLY A CA 1
ATOM 4017 C C . GLY A 1 487 ? -14.321 -2.139 -2.287 1.00 94.50 487 GLY A C 1
ATOM 4018 O O . GLY A 1 487 ? -14.708 -2.894 -3.171 1.00 94.50 487 GLY A O 1
ATOM 4019 N N . VAL A 1 488 ? -15.135 -1.646 -1.350 1.00 95.19 488 VAL A N 1
ATOM 4020 C CA . VAL A 1 488 ? -16.583 -1.912 -1.347 1.00 95.19 488 VAL A CA 1
ATOM 4021 C C . VAL A 1 488 ? -17.246 -1.294 -2.578 1.00 95.19 488 VAL A C 1
ATOM 4023 O O . VAL A 1 488 ? -17.981 -1.986 -3.268 1.00 95.19 488 VAL A O 1
ATOM 4026 N N . GLY A 1 489 ? -16.930 -0.037 -2.912 1.00 92.25 489 GLY A N 1
ATOM 4027 C CA . GLY A 1 489 ? -17.491 0.627 -4.095 1.00 92.25 489 GLY A CA 1
ATOM 4028 C C . GLY A 1 489 ? -17.091 -0.010 -5.432 1.00 92.25 489 GLY A C 1
ATOM 4029 O O . GLY A 1 489 ? -17.792 0.189 -6.414 1.00 92.25 489 GLY A O 1
ATOM 4030 N N . THR A 1 490 ? -15.989 -0.765 -5.485 1.00 91.31 490 THR A N 1
ATOM 4031 C CA . THR A 1 490 ? -15.529 -1.431 -6.715 1.00 91.31 490 THR A CA 1
ATOM 4032 C C . THR A 1 490 ? -15.942 -2.903 -6.794 1.00 91.31 490 THR A C 1
ATOM 4034 O O . THR A 1 490 ? -16.297 -3.366 -7.869 1.00 91.31 490 THR A O 1
ATOM 4037 N N . LEU A 1 491 ? -15.852 -3.662 -5.693 1.00 93.00 491 LEU A N 1
ATOM 4038 C CA . LEU A 1 491 ? -16.094 -5.118 -5.684 1.00 93.00 491 LEU A CA 1
ATOM 4039 C C . LEU A 1 491 ? -17.507 -5.520 -5.250 1.00 93.00 491 LEU A C 1
ATOM 4041 O O . LEU A 1 491 ? -17.872 -6.684 -5.395 1.00 93.00 491 LEU A O 1
ATOM 4045 N N . LEU A 1 492 ? -18.245 -4.608 -4.622 1.00 92.69 492 LEU A N 1
ATOM 4046 C CA . LEU A 1 492 ? -19.591 -4.821 -4.083 1.00 92.69 492 LEU A CA 1
ATOM 4047 C C . LEU A 1 492 ? -20.511 -3.679 -4.545 1.00 92.69 492 LEU A C 1
ATOM 4049 O O . LEU A 1 492 ? -21.339 -3.184 -3.779 1.00 92.69 492 LEU A O 1
ATOM 4053 N N . ASP A 1 493 ? -20.304 -3.220 -5.781 1.00 90.50 493 ASP A N 1
ATOM 4054 C CA . ASP A 1 493 ? -21.023 -2.105 -6.402 1.00 90.50 493 ASP A CA 1
ATOM 4055 C C . ASP A 1 493 ? -22.534 -2.368 -6.499 1.00 90.50 493 ASP A C 1
ATOM 4057 O O . ASP A 1 493 ? -23.341 -1.450 -6.369 1.00 90.50 493 ASP A O 1
ATOM 4061 N N . ASP A 1 494 ? -22.922 -3.633 -6.634 1.00 90.88 494 ASP A N 1
ATOM 4062 C CA . ASP A 1 494 ? -24.298 -4.126 -6.626 1.00 90.88 494 ASP A CA 1
ATOM 4063 C C . ASP A 1 494 ? -25.017 -3.959 -5.275 1.00 90.88 494 ASP A C 1
ATOM 4065 O O . ASP A 1 494 ? -26.251 -3.944 -5.228 1.00 90.88 494 ASP A O 1
ATOM 4069 N N . ARG A 1 495 ? -24.266 -3.812 -4.179 1.00 91.38 495 ARG A N 1
ATOM 4070 C CA . ARG A 1 495 ? -24.790 -3.698 -2.807 1.00 91.38 495 ARG A CA 1
ATOM 4071 C C . ARG A 1 495 ? -24.823 -2.270 -2.277 1.00 91.38 495 ARG A C 1
ATOM 4073 O O . ARG A 1 495 ? -25.322 -2.056 -1.174 1.00 91.38 495 ARG A O 1
ATOM 4080 N N . VAL A 1 496 ? -24.296 -1.300 -3.021 1.00 90.25 496 VAL A N 1
ATOM 4081 C CA . VAL A 1 496 ? -24.198 0.096 -2.580 1.00 90.25 496 VAL A CA 1
ATOM 4082 C C . VAL A 1 496 ? -24.789 1.057 -3.608 1.00 90.25 496 VAL A C 1
ATOM 4084 O O . VAL A 1 496 ? -24.918 0.755 -4.790 1.00 90.25 496 VAL A O 1
ATOM 4087 N N . HIS A 1 497 ? -25.202 2.239 -3.150 1.00 86.44 497 HIS A N 1
ATOM 4088 C CA . HIS A 1 497 ? -25.851 3.245 -4.005 1.00 86.44 497 HIS A CA 1
ATOM 4089 C C . HIS A 1 497 ? -25.160 4.608 -3.991 1.00 86.44 497 HIS A C 1
ATOM 4091 O O . HIS A 1 497 ? -25.515 5.488 -4.773 1.00 86.44 497 HIS A O 1
ATOM 4097 N N . VAL A 1 498 ? -24.195 4.801 -3.093 1.00 87.69 498 VAL A N 1
ATOM 4098 C CA . VAL A 1 498 ? -23.425 6.037 -2.972 1.00 87.69 498 VAL A CA 1
ATOM 4099 C C . VAL A 1 498 ? -21.961 5.664 -3.080 1.00 87.69 498 VAL A C 1
ATOM 4101 O O . VAL A 1 498 ? -21.515 4.755 -2.390 1.00 87.69 498 VAL A O 1
ATOM 4104 N N . PHE A 1 499 ? -21.231 6.366 -3.941 1.00 88.56 499 PHE A N 1
ATOM 4105 C CA . PHE A 1 499 ? -19.822 6.103 -4.206 1.00 88.56 499 PHE A CA 1
ATOM 4106 C C . PHE A 1 499 ? -18.955 7.248 -3.671 1.00 88.56 499 PHE A C 1
ATOM 4108 O O . PHE A 1 499 ? -19.416 8.393 -3.615 1.00 88.56 499 PHE A O 1
ATOM 4115 N N . PRO A 1 500 ? -17.699 6.973 -3.284 1.00 89.12 500 PRO A N 1
ATOM 4116 C CA . PRO A 1 500 ? -16.767 8.020 -2.885 1.00 89.12 500 PRO A CA 1
ATOM 4117 C C . PRO A 1 500 ? -16.508 9.041 -3.999 1.00 89.12 500 PRO A C 1
ATOM 4119 O O . PRO A 1 500 ? -16.412 8.678 -5.172 1.00 89.12 500 PRO A O 1
ATOM 4122 N N . SER A 1 501 ? -16.291 10.305 -3.628 1.00 84.81 501 SER A N 1
ATOM 4123 C CA . SER A 1 501 ? -16.072 11.417 -4.571 1.00 84.81 501 SER A CA 1
ATOM 4124 C C . SER A 1 501 ? -14.894 11.194 -5.527 1.00 84.81 501 SER A C 1
ATOM 4126 O O . SER A 1 501 ? -14.926 11.621 -6.680 1.00 84.81 501 SER A O 1
ATOM 4128 N N . TRP A 1 502 ? -13.861 10.473 -5.084 1.00 87.25 502 TRP A N 1
ATOM 4129 C CA . TRP A 1 502 ? -12.681 10.198 -5.900 1.00 87.25 502 TRP A CA 1
ATOM 4130 C C . TRP A 1 502 ? -12.928 9.226 -7.062 1.00 87.25 502 TRP A C 1
ATOM 4132 O O . TRP A 1 502 ? -12.060 9.119 -7.923 1.00 87.25 502 TRP A O 1
ATOM 4142 N N . PHE A 1 503 ? -14.078 8.543 -7.145 1.00 84.31 503 PHE A N 1
ATOM 4143 C CA . PHE A 1 503 ? -14.418 7.728 -8.323 1.00 84.31 503 PHE A CA 1
ATOM 4144 C C . PHE A 1 503 ? -14.554 8.598 -9.575 1.00 84.31 503 PHE A C 1
ATOM 4146 O O . PHE A 1 503 ? -13.977 8.269 -10.607 1.00 84.31 503 PHE A O 1
ATOM 4153 N N . SER A 1 504 ? -15.205 9.758 -9.458 1.00 81.31 504 SER A N 1
ATOM 4154 C CA . SER A 1 504 ? -15.289 10.733 -10.551 1.00 81.31 504 SER A CA 1
ATOM 4155 C C . SER A 1 504 ? -13.910 11.285 -10.918 1.00 81.31 504 SER A C 1
ATOM 4157 O O . SER A 1 504 ? -13.595 11.442 -12.092 1.00 81.31 504 SER A O 1
ATOM 4159 N N . LYS A 1 505 ? -13.037 11.505 -9.923 1.00 77.94 505 LYS A N 1
ATOM 4160 C CA . LYS A 1 505 ? -11.643 11.904 -10.170 1.00 77.94 505 LYS A CA 1
ATOM 4161 C C . LYS A 1 505 ? -10.864 10.832 -10.934 1.00 77.94 505 LYS A C 1
ATOM 4163 O O . LYS A 1 505 ? -10.110 11.184 -11.827 1.00 77.94 505 LYS A O 1
ATOM 4168 N N . MET A 1 506 ? -11.050 9.548 -10.619 1.00 77.19 506 MET A N 1
ATOM 4169 C CA . MET A 1 506 ? -10.418 8.448 -11.363 1.00 77.19 506 MET A CA 1
ATOM 4170 C C . MET A 1 506 ? -10.935 8.326 -12.799 1.00 77.19 506 MET A C 1
ATOM 4172 O O . MET A 1 506 ? -10.193 7.862 -13.658 1.00 77.19 506 MET A O 1
ATOM 4176 N N . GLU A 1 507 ? -12.185 8.715 -13.051 1.00 70.62 507 GLU A N 1
ATOM 4177 C CA . GLU A 1 507 ? -12.787 8.712 -14.388 1.00 70.62 507 GLU A CA 1
ATOM 4178 C C . GLU A 1 507 ? -12.285 9.882 -15.252 1.00 70.62 507 GLU A C 1
ATOM 4180 O O . GLU A 1 507 ? -12.007 9.696 -16.433 1.00 70.62 507 GLU A O 1
ATOM 4185 N N . ILE A 1 508 ? -12.125 11.071 -14.658 1.00 66.00 508 ILE A N 1
ATOM 4186 C CA . ILE A 1 508 ? -11.723 12.303 -15.361 1.00 66.00 508 ILE A CA 1
ATOM 4187 C C . ILE A 1 508 ? -10.196 12.439 -15.466 1.00 66.00 508 ILE A C 1
ATOM 4189 O O . ILE A 1 508 ? -9.672 12.847 -16.501 1.00 66.00 508 ILE A O 1
ATOM 4193 N N . LEU A 1 509 ? -9.474 12.128 -14.388 1.00 62.47 509 LEU A N 1
ATOM 4194 C CA . LEU A 1 509 ? -8.029 12.296 -14.266 1.00 62.47 509 LEU A CA 1
ATOM 4195 C C . LEU A 1 509 ? -7.372 10.943 -14.017 1.00 62.47 509 LEU A C 1
ATOM 4197 O O . LEU A 1 509 ? -7.067 10.549 -12.887 1.00 62.47 509 LEU A O 1
ATOM 4201 N N . ASP A 1 510 ? -7.112 10.245 -15.110 1.00 63.09 510 ASP A N 1
ATOM 4202 C CA . ASP A 1 510 ? -6.356 9.012 -15.062 1.00 63.09 510 ASP A CA 1
ATOM 4203 C C . ASP A 1 510 ? -4.851 9.306 -15.085 1.00 63.09 510 ASP A C 1
ATOM 4205 O O . ASP A 1 510 ? -4.233 9.518 -16.135 1.00 63.09 510 ASP A O 1
ATOM 4209 N N . ILE A 1 511 ? -4.240 9.314 -13.898 1.00 65.69 511 ILE A N 1
ATOM 4210 C CA . ILE A 1 511 ? -2.798 9.546 -13.748 1.00 65.69 511 ILE A CA 1
ATOM 4211 C C . ILE A 1 511 ? -1.947 8.438 -14.405 1.00 65.69 511 ILE A C 1
ATOM 4213 O O . ILE A 1 511 ? -0.738 8.610 -14.525 1.00 65.69 511 ILE A O 1
ATOM 4217 N N . ARG A 1 512 ? -2.551 7.345 -14.906 1.00 58.28 512 ARG A N 1
ATOM 4218 C CA . ARG A 1 512 ? -1.881 6.338 -15.756 1.00 58.28 512 ARG A CA 1
ATOM 4219 C C . ARG A 1 512 ? -1.536 6.851 -17.151 1.00 58.28 512 ARG A C 1
ATOM 4221 O O . ARG A 1 512 ? -0.619 6.336 -17.778 1.00 58.28 512 ARG A O 1
ATOM 4228 N N . HIS A 1 513 ? -2.247 7.858 -17.658 1.00 53.03 513 HIS A N 1
ATOM 4229 C CA . HIS A 1 513 ? -2.007 8.394 -19.004 1.00 53.03 513 HIS A CA 1
ATOM 4230 C C . HIS A 1 513 ? -0.909 9.465 -19.055 1.00 53.03 513 HIS A C 1
ATOM 4232 O O . HIS A 1 513 ? -0.548 9.928 -20.133 1.00 53.03 513 HIS A O 1
ATOM 4238 N N . THR A 1 514 ? -0.366 9.865 -17.903 1.00 54.38 514 THR A N 1
ATOM 4239 C CA . THR A 1 514 ? 0.679 10.891 -17.792 1.00 54.38 514 THR A CA 1
ATOM 4240 C C . THR A 1 514 ? 1.730 10.414 -16.802 1.00 54.38 514 THR A C 1
ATOM 4242 O O . THR A 1 514 ? 1.768 10.857 -15.663 1.00 54.38 514 THR A O 1
ATOM 4245 N N . GLU A 1 515 ? 2.551 9.453 -17.220 1.00 51.84 515 GLU A N 1
ATOM 4246 C CA . GLU A 1 515 ? 3.575 8.861 -16.350 1.00 51.84 515 GLU A CA 1
ATOM 4247 C C . GLU A 1 515 ? 4.672 9.875 -16.005 1.00 51.84 515 GLU A C 1
ATOM 4249 O O . GLU A 1 515 ? 5.065 9.991 -14.847 1.00 51.84 515 GLU A O 1
ATOM 4254 N N . TYR A 1 516 ? 5.105 10.671 -16.989 1.00 53.91 516 TYR A N 1
ATOM 4255 C CA . TYR A 1 516 ? 6.046 11.765 -16.776 1.00 53.91 516 TYR A CA 1
ATOM 4256 C C . TYR A 1 516 ? 5.285 13.051 -16.447 1.00 53.91 516 TYR A C 1
ATOM 4258 O O . TYR A 1 516 ? 4.719 13.704 -17.324 1.00 53.91 516 TYR A O 1
ATOM 4266 N N . ARG A 1 517 ? 5.253 13.402 -15.159 1.00 53.19 517 ARG A N 1
ATOM 4267 C CA . ARG A 1 517 ? 4.658 14.656 -14.665 1.00 53.19 517 ARG A CA 1
ATOM 4268 C C . ARG A 1 517 ? 5.696 15.680 -14.205 1.00 53.19 517 ARG A C 1
ATOM 4270 O O . ARG A 1 517 ? 5.329 16.727 -13.689 1.00 53.19 517 ARG A O 1
ATOM 4277 N N . GLY A 1 518 ? 6.977 15.401 -14.409 1.00 56.69 518 GLY A N 1
ATOM 4278 C CA . GLY A 1 518 ? 8.092 16.249 -14.001 1.00 56.69 518 GLY A CA 1
ATOM 4279 C C . GLY A 1 518 ? 9.216 15.407 -13.420 1.00 56.69 518 GLY A C 1
ATOM 4280 O O . GLY A 1 518 ? 9.255 14.197 -13.629 1.00 56.69 518 GLY A O 1
ATOM 4281 N N . SER A 1 519 ? 10.093 16.054 -12.664 1.00 62.25 519 SER A N 1
ATOM 4282 C CA . SER A 1 519 ? 11.201 15.425 -11.957 1.00 62.25 519 SER A CA 1
ATOM 4283 C C . SER A 1 519 ? 11.245 15.926 -10.513 1.00 62.25 519 SER A C 1
ATOM 4285 O O . SER A 1 519 ? 11.053 17.113 -10.263 1.00 62.25 519 SER A O 1
ATOM 4287 N N . LEU A 1 520 ? 11.451 15.036 -9.547 1.00 70.25 520 LEU A N 1
ATOM 4288 C CA . LEU A 1 520 ? 11.769 15.334 -8.147 1.00 70.25 520 LEU A CA 1
ATOM 4289 C C . LEU A 1 520 ? 13.284 15.403 -7.920 1.00 70.25 520 LEU A C 1
ATOM 4291 O O . LEU A 1 520 ? 13.736 16.186 -7.083 1.00 70.25 520 LEU A O 1
ATOM 4295 N N . LEU A 1 521 ? 14.071 14.600 -8.643 1.00 64.56 521 LEU A N 1
ATOM 4296 C CA . LEU A 1 521 ? 15.529 14.533 -8.467 1.00 64.56 521 LEU A CA 1
ATOM 4297 C C . LEU A 1 521 ? 16.290 15.599 -9.269 1.00 64.56 521 LEU A C 1
ATOM 4299 O O . LEU A 1 521 ? 17.369 16.013 -8.850 1.00 64.56 521 LEU A O 1
ATOM 4303 N N . PHE A 1 522 ? 15.721 16.071 -10.380 1.00 64.50 522 PHE A N 1
ATOM 4304 C CA . PHE A 1 522 ? 16.352 17.006 -11.324 1.00 64.50 522 PHE A CA 1
ATOM 4305 C C . PHE A 1 522 ? 15.718 18.408 -11.307 1.00 64.50 522 PHE A C 1
ATOM 4307 O O . PHE A 1 522 ? 16.002 19.211 -12.188 1.00 64.50 522 PHE A O 1
ATOM 4314 N N . VAL A 1 523 ? 14.899 18.745 -10.296 1.00 59.81 523 VAL A N 1
ATOM 4315 C CA . VAL A 1 523 ? 14.201 20.051 -10.188 1.00 59.81 523 VAL A CA 1
ATOM 4316 C C . VAL A 1 523 ? 15.153 21.243 -10.356 1.00 59.81 523 VAL A C 1
ATOM 4318 O O . VAL A 1 523 ? 14.798 22.245 -10.972 1.00 59.81 523 VAL A O 1
ATOM 4321 N N . GLU A 1 524 ? 16.359 21.163 -9.791 1.00 54.34 524 GLU A N 1
ATOM 4322 C CA . GLU A 1 524 ? 17.358 22.238 -9.866 1.00 54.34 524 GLU A CA 1
ATOM 4323 C C . GLU A 1 524 ? 17.999 22.341 -11.261 1.00 54.34 524 GLU A C 1
ATOM 4325 O O . GLU A 1 524 ? 18.205 23.448 -11.759 1.00 54.34 524 GLU A O 1
ATOM 4330 N N . GLU A 1 525 ? 18.247 21.210 -11.928 1.00 53.81 525 GLU A N 1
ATOM 4331 C CA . GLU A 1 525 ? 18.790 21.164 -13.294 1.00 53.81 525 GLU A CA 1
ATOM 4332 C C . GLU A 1 525 ? 17.745 21.594 -14.335 1.00 53.81 525 GLU A C 1
ATOM 4334 O O . GLU A 1 525 ? 18.064 22.320 -15.278 1.00 53.81 525 GLU A O 1
ATOM 4339 N N . GLU A 1 526 ? 16.476 21.228 -14.143 1.00 52.72 526 GLU A N 1
ATOM 4340 C CA . GLU A 1 526 ? 15.355 21.676 -14.978 1.00 52.72 526 GLU A CA 1
ATOM 4341 C C . GLU A 1 526 ? 15.100 23.184 -14.833 1.00 52.72 526 GLU A C 1
ATOM 4343 O O . GLU A 1 526 ? 14.852 23.873 -15.825 1.00 52.72 526 GLU A O 1
ATOM 4348 N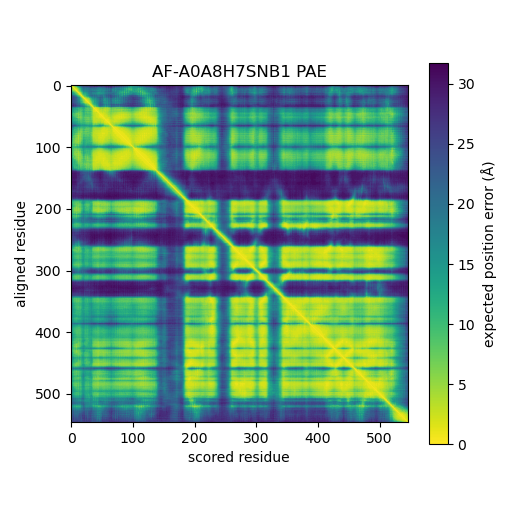 N . LYS A 1 527 ? 15.232 23.741 -13.620 1.00 52.69 527 LYS A N 1
ATOM 4349 C CA . LYS A 1 527 ? 15.187 25.200 -13.414 1.00 52.69 527 LYS A CA 1
ATOM 4350 C C . LYS A 1 527 ? 16.344 25.903 -14.115 1.00 52.69 527 LYS A C 1
ATOM 4352 O O . LYS A 1 527 ? 16.103 26.865 -14.839 1.00 52.69 527 LYS A O 1
ATOM 4357 N N . ALA A 1 528 ? 17.570 25.400 -13.964 1.00 45.91 528 ALA A N 1
ATOM 4358 C CA . ALA A 1 528 ? 18.745 25.982 -14.608 1.00 45.91 528 ALA A CA 1
ATOM 4359 C C . ALA A 1 528 ? 18.653 25.925 -16.143 1.00 45.91 528 ALA A C 1
ATOM 4361 O O . ALA A 1 528 ? 18.957 26.900 -16.825 1.00 45.91 528 ALA A O 1
ATOM 4362 N N . THR A 1 529 ? 18.185 24.810 -16.708 1.00 50.94 529 THR A N 1
ATOM 4363 C CA . THR A 1 529 ? 17.985 24.670 -18.161 1.00 50.94 529 THR A CA 1
ATOM 4364 C C . THR A 1 529 ? 16.852 25.553 -18.680 1.00 50.94 529 THR A C 1
ATOM 4366 O O . THR A 1 529 ? 17.009 26.161 -19.739 1.00 50.94 529 THR A O 1
ATOM 4369 N N . SER A 1 530 ? 15.760 25.703 -17.925 1.00 53.56 530 SER A N 1
ATOM 4370 C CA . SER A 1 530 ? 14.666 26.627 -18.252 1.00 53.56 530 SER A CA 1
ATOM 4371 C C . SER A 1 530 ? 15.124 28.086 -18.211 1.00 53.56 530 SER A C 1
ATOM 4373 O O . SER A 1 530 ? 14.829 28.850 -19.127 1.00 53.56 530 SER A O 1
ATOM 4375 N N . GLU A 1 531 ? 15.903 28.478 -17.201 1.00 54.62 531 GLU A N 1
ATOM 4376 C CA . GLU A 1 531 ? 16.503 29.814 -17.109 1.00 54.62 531 GLU A CA 1
ATOM 4377 C C . GLU A 1 531 ? 17.470 30.078 -18.267 1.00 54.62 531 GLU A C 1
ATOM 4379 O O . GLU A 1 531 ? 17.396 31.133 -18.897 1.00 54.62 531 GLU A O 1
ATOM 4384 N N . ILE A 1 532 ? 18.320 29.108 -18.619 1.00 61.59 532 ILE A N 1
ATOM 4385 C CA . ILE A 1 532 ? 19.218 29.208 -19.778 1.00 61.59 532 ILE A CA 1
ATOM 4386 C C . ILE A 1 532 ? 18.416 29.340 -21.078 1.00 61.59 532 ILE A C 1
ATOM 4388 O O . ILE A 1 532 ? 18.753 30.186 -21.905 1.00 61.59 532 ILE A O 1
ATOM 4392 N N . GLN A 1 533 ? 17.346 28.562 -21.267 1.00 53.19 533 GLN A N 1
ATOM 4393 C CA . GLN A 1 533 ? 16.479 28.667 -22.445 1.00 53.19 533 GLN A CA 1
ATOM 4394 C C . GLN A 1 533 ? 15.770 30.022 -22.522 1.00 53.19 533 GLN A C 1
ATOM 4396 O O . GLN A 1 533 ? 15.724 30.611 -23.602 1.00 53.19 533 GLN A O 1
ATOM 4401 N N . ILE A 1 534 ? 15.273 30.547 -21.398 1.00 63.53 534 ILE A N 1
ATOM 4402 C CA . ILE A 1 534 ? 14.664 31.882 -21.310 1.00 63.53 534 ILE A CA 1
ATOM 4403 C C . ILE A 1 534 ? 15.699 32.961 -21.643 1.00 63.53 534 ILE A C 1
ATOM 4405 O O . ILE A 1 534 ? 15.414 33.848 -22.446 1.00 63.53 534 ILE A O 1
ATOM 4409 N N . LEU A 1 535 ? 16.914 32.873 -21.099 1.00 65.81 535 LEU A N 1
ATOM 4410 C CA . LEU A 1 535 ? 18.005 33.801 -21.408 1.00 65.81 535 LEU A CA 1
ATOM 4411 C C . LEU A 1 535 ? 18.410 33.733 -22.888 1.00 65.81 535 LEU A C 1
ATOM 4413 O O . LEU A 1 535 ? 18.636 34.775 -23.508 1.00 65.81 535 LEU A O 1
ATOM 4417 N N . LEU A 1 536 ? 18.429 32.538 -23.489 1.00 63.62 536 LEU A N 1
ATOM 4418 C CA . LEU A 1 536 ? 18.684 32.363 -24.920 1.00 63.62 536 LEU A CA 1
ATOM 4419 C C . LEU A 1 536 ? 17.572 33.000 -25.766 1.00 63.62 536 LEU A C 1
ATOM 4421 O O . LEU A 1 536 ? 17.866 33.740 -26.705 1.00 63.62 536 LEU A O 1
ATOM 4425 N N . LEU A 1 537 ? 16.307 32.772 -25.408 1.00 63.03 537 LEU A N 1
ATOM 4426 C CA . LEU A 1 537 ? 15.133 33.364 -26.060 1.00 63.03 537 LEU A CA 1
ATOM 4427 C C . LEU A 1 537 ? 15.138 34.892 -25.964 1.00 63.03 537 LEU A C 1
ATOM 4429 O O . LEU A 1 537 ? 14.919 35.568 -26.969 1.00 63.03 537 LEU A O 1
ATOM 4433 N N . LEU A 1 538 ? 15.453 35.445 -24.792 1.00 69.88 538 LEU A N 1
ATOM 4434 C CA . LEU A 1 538 ? 15.600 36.887 -24.588 1.00 69.88 538 LEU A CA 1
ATOM 4435 C C . LEU A 1 538 ? 16.751 37.461 -25.429 1.00 69.88 538 LEU A C 1
ATOM 4437 O O . LEU A 1 538 ? 16.600 38.534 -26.010 1.00 69.88 538 LEU A O 1
ATOM 4441 N N . SER A 1 539 ? 17.864 36.734 -25.575 1.00 65.50 539 SER A N 1
ATOM 4442 C CA . SER A 1 539 ? 18.988 37.148 -26.430 1.00 65.50 539 SER A CA 1
ATOM 4443 C C . SER A 1 539 ? 18.640 37.136 -27.931 1.00 65.50 539 SER A C 1
ATOM 4445 O O . SER A 1 539 ? 19.032 38.041 -28.673 1.00 65.50 539 SER A O 1
ATOM 4447 N N . LEU A 1 540 ? 17.838 36.159 -28.368 1.00 63.47 540 LEU A N 1
ATOM 4448 C CA . LEU A 1 540 ? 17.316 36.020 -29.734 1.00 63.47 540 LEU A CA 1
ATOM 4449 C C . LEU A 1 540 ? 16.268 37.089 -30.071 1.00 63.47 540 LEU A C 1
ATOM 4451 O O . LEU A 1 540 ? 16.227 37.600 -31.190 1.00 63.47 540 LEU A O 1
ATOM 4455 N N . LEU A 1 541 ? 15.429 37.462 -29.105 1.00 64.62 541 LEU A N 1
ATOM 4456 C CA . LEU A 1 541 ? 14.485 38.571 -29.251 1.00 64.62 541 LEU A CA 1
ATOM 4457 C C . LEU A 1 541 ? 15.217 39.918 -29.292 1.00 64.62 541 LEU A C 1
ATOM 4459 O O . LEU A 1 541 ? 14.905 40.756 -30.135 1.00 64.62 541 LEU A O 1
ATOM 4463 N N . ALA A 1 542 ? 16.248 40.105 -28.463 1.00 63.16 542 ALA A N 1
ATOM 4464 C CA . ALA A 1 542 ? 17.066 41.319 -28.459 1.00 63.16 542 ALA A CA 1
ATOM 4465 C C . ALA A 1 542 ? 17.860 41.523 -29.763 1.00 63.16 542 ALA A C 1
ATOM 4467 O O . ALA A 1 542 ? 18.100 42.661 -30.162 1.00 63.16 542 ALA A O 1
ATOM 4468 N N . THR A 1 543 ? 18.244 40.442 -30.447 1.00 65.88 543 THR A N 1
ATOM 4469 C CA . THR A 1 543 ? 18.910 40.501 -31.761 1.00 65.88 543 THR A CA 1
ATOM 4470 C C . THR A 1 543 ? 17.947 40.716 -32.926 1.00 65.88 543 THR A C 1
ATOM 4472 O O . THR A 1 543 ? 18.380 41.229 -33.948 1.00 65.88 543 THR A O 1
ATOM 4475 N N . LYS A 1 544 ? 16.656 40.388 -32.782 1.00 58.97 544 LYS A N 1
ATOM 4476 C CA . LYS A 1 544 ? 15.614 40.700 -33.781 1.00 58.97 544 LYS A CA 1
ATOM 4477 C C . LYS A 1 544 ? 15.016 42.107 -33.651 1.00 58.97 544 LYS A C 1
ATOM 4479 O O . LYS A 1 544 ? 14.325 42.541 -34.566 1.00 58.97 544 LYS A O 1
ATOM 4484 N N . MET A 1 545 ? 15.230 42.790 -32.524 1.00 50.41 545 MET A N 1
ATOM 4485 C CA . MET A 1 545 ? 14.779 44.175 -32.294 1.00 50.41 545 MET A CA 1
ATOM 4486 C C . MET A 1 545 ? 15.850 45.241 -32.594 1.00 50.41 545 MET A C 1
ATOM 4488 O O . MET A 1 545 ? 15.593 46.428 -32.395 1.00 50.41 545 MET A O 1
ATOM 4492 N N . LYS A 1 546 ? 17.037 44.833 -33.050 1.00 45.22 546 LYS A N 1
ATOM 4493 C CA . LYS A 1 546 ? 18.037 45.704 -33.684 1.00 45.22 546 LYS A CA 1
ATOM 4494 C C . LYS A 1 546 ? 17.995 45.481 -35.184 1.00 45.22 546 LYS A C 1
ATOM 4496 O O . LYS A 1 546 ? 18.241 46.471 -35.904 1.00 45.22 546 LYS A O 1
#

InterPro domains:
  IPR018966 VTC domain [PF09359] (190-491)
  IPR042267 VTC domain superfamily [G3DSA:3.20.100.30] (183-505)
  IPR051572 Vacuolar Transporter Chaperone Complex Subunit [PTHR46140] (40-514)

pLDDT: mean 70.12, std 22.49, range [21.97, 96.81]

Solvent-accessible surface area (backbone atoms only — not comparable to full-atom values): 33139 Å² total; per-residue (Å²): 144,74,34,58,72,32,57,79,53,53,63,70,93,66,56,74,67,98,74,65,68,68,68,60,49,54,56,57,61,71,63,72,85,60,87,60,64,71,56,54,61,61,70,73,52,59,70,98,50,55,86,52,51,60,64,54,74,61,48,62,59,42,54,80,73,72,76,39,66,70,57,51,51,52,43,47,49,48,34,48,56,51,50,54,51,52,49,54,49,50,55,51,52,49,57,50,36,54,74,68,58,48,67,68,60,52,54,53,49,54,50,51,52,51,51,53,50,51,50,55,51,53,44,50,52,48,53,52,52,51,50,55,51,46,45,68,76,61,37,78,83,62,69,87,77,69,92,78,81,84,86,80,85,82,83,89,80,74,94,72,95,70,88,80,74,92,76,77,95,82,83,82,83,80,80,84,80,88,81,87,86,84,94,70,81,63,61,49,76,50,39,24,40,26,46,67,87,47,46,65,59,53,49,52,53,44,31,70,71,70,32,39,71,45,69,46,86,62,41,61,59,81,80,52,67,38,43,30,39,32,41,66,67,91,81,50,72,76,87,83,80,76,77,86,85,88,84,92,76,90,76,87,79,65,94,87,68,80,81,80,44,46,35,38,40,36,38,39,37,43,29,33,95,78,40,53,58,58,53,36,53,74,70,56,42,70,44,78,43,50,34,39,38,39,70,45,57,89,80,62,90,62,93,61,90,49,58,26,38,41,34,34,37,38,41,42,47,62,96,66,92,73,79,82,75,82,73,94,66,92,88,70,83,80,90,69,94,72,77,86,85,50,72,49,72,50,36,49,37,36,38,50,40,53,49,91,47,48,66,38,34,65,75,52,81,39,65,69,62,71,51,69,72,36,92,84,45,42,50,24,44,74,83,40,76,59,86,52,69,68,59,51,52,52,53,52,52,52,56,51,48,60,46,50,36,37,60,69,62,55,27,43,84,56,40,37,36,38,31,35,36,39,40,33,36,50,102,54,40,38,41,37,39,37,36,82,34,33,37,29,60,85,85,53,78,49,70,56,86,49,23,42,39,37,42,38,33,51,60,84,79,76,54,68,69,54,54,56,54,64,69,30,67,58,39,43,79,42,82,88,76,44,72,64,61,50,41,44,54,67,77,42,44,92,75,54,90,79,70,65,76,62,56,60,46,54,72,75,56,52,59,83,83,49,74,79,51,75,61,87,88,44,48,67,58,52,49,51,52,50,51,51,50,50,53,51,50,51,52,54,52,58,62,72,75,107

Nearest PDB structures (foldseek):
  3g3u-assembly2_B  TM=7.128E-01  e=3.748E-17  Saccharomyces cerevisiae
  2mlh-assembly1_A  TM=2.591E-01  e=1.310E+00  Neisseria gonorrhoeae
  3fyx-assembly1_A  TM=1.451E-01  e=5.040E+00  Escherichia coli K-12
  1hxu-assembly1_A  TM=1.163E-01  e=8.184E+00  Escherichia coli

Foldseek 3Di:
DQAQQLLLLACLVPLDPVPDPPPLVVLLVVPPPDDDCVVVLVPLDPVVCVVLAAPLVVLLVCLLVPPNPVVLVVSCCSNVVVLVVLSVVLVVLSVVCNPPVDPVSLLVSLVSSLNSSSSSSSRVSSSVVSVVVSCVVPVPVVVPPDPPDDDDDDDDDDDDDDPDDDDDDDDPPPDPDDDDDDDDQDKDKFKWWFFPSCVSQVSSLLSNVPWGWDQCVQPVCVVAPEQKEKLPDDRSDPPPDDDDDDDDDDDDDDVPDSQSSKKKKKKFWKAAPLRPVLVCVQVQHWDKTWMKMFIDGPGPPDPDQGKIKIWIKIKHFDDDPDDPPDDPDPDDDDPDPDDLGGIDMGTHAIYIDGPVCVVCLLQLNDDCVVSLVDPPMFMDGRNHGDDDPVVSVVRVVVRVVSSCCRNVSVMHGQKMKIWMWIWIDDPFKIKIKTPQIWMDRPVDIDTDRTIMIMMIGRDDDDPVLVVVVCPQQSTHTDGPDDPVLVRCCVVVVVSDDDHHPCVVVCVPPVCSVCNPRDHPSCPVVVVVVVVVVVVVVVVVVVVVVD

Secondary structure (DSSP, 8-state):
--SHHHHTTSSGGGS--TT-HHHHHHHHHHTTSSS-HHHHHHHT--GGGGGGS--HHHHHHHGGGS--HHHHHHHHHHHHHHHHHHHHHHHHHHHHHHHH--HHHHHHHHHHHHHHHHHHHHHHHHHHHHHHHHHHHHGGGTTTS-------PPP--------------------------------EEEEEEE-GGGHHHHHHHHHHTT-EE---TT-HHHHS-EEEEES--TT---TTS----------PPPTT-----PEEEEEEEEE-TT-HHHHHHHTT--EEEEEEEEEEETT--S----EEEEEEEEEEE------------TT--------GGGEEEEEEEEEEEEGGGHHHHHHTSS-THHHHT-TT--EEETTEEP--HHHHHHHHHHHHHHHHHHHTTSSEEEEEEEEEEEEEE-SSEEEEEEEEEEEE-SS-EEE-SSEEEEEEESSSSPPHHHHHHHTSTTEEE-SS--HHHHHHHHHSGGG-S---THHHHHHH--GGG------SSSHHHHHHHHHHHHHHHHHHHHHH--